Protein AF-0000000085051054 (afdb_homodimer)

Sequence (642 aa):
MAPTPVETSEQIERAASLWAVKPRPLSPEDAAALNAWLAGDPRRRGALLRAEAGWHSLSRAQALGPSAQWQDKAARLFPLPSRRRLLTAAAAGGGLIAASLLAVFALRQDEAITHMGEIRRLPMSDGSIATLNTDSRLRIDMAESERRIELIEGEAWFKVAHNRQRPFIVTAGQSRIKAVGTAFSVKKHPDGVEVLVTEGTVQAWSVADGRKAALLHAGERTVLREHQPVKIVHAPDAIDSDLAWREGQIALNGKTLSQVAAEFNRYNRIQIVIEDEALGRERLIGRLSANDPEAFSGAVVEAFGANIHKTDKAILIGKKKMAPTPVETSEQIERAASLWAVKPRPLSPEDAAALNAWLAGDPRRRGALLRAEAGWHSLSRAQALGPSAQWQDKAARLFPLPSRRRLLTAAAAGGGLIAASLLAVFALRQDEAITHMGEIRRLPMSDGSIATLNTDSRLRIDMAESERRIELIEGEAWFKVAHNRQRPFIVTAGQSRIKAVGTAFSVKKHPDGVEVLVTEGTVQAWSVADGRKAALLHAGERTVLREHQPVKIVHAPDAIDSDLAWREGQIALNGKTLSQVAAEFNRYNRIQIVIEDEALGRERLIGRLSANDPEAFSGAVVEAFGANIHKTDKAILIGKKK

Secondary structure (DSSP, 8-state):
--------HHHHHHHHHHHHTSPSSPPHHHHHHHHHHHHH-THHHHHHHHHHHHHHHHHHHHHS---GGGGS---S------HHHHHHHHHHHHHHHHHHHHHHHHT--EEEE--TT-EEEEE-TTS-EEEE-TT-EEEEEE-SS-EEEEEEESEEEEEPPP-TTS-EEEEETTEEEEESS-EEEEEEETTEEEEEEEESEEEEEETTTTPPPEEEETTEEEEE-TTS---EEE-HHHHHHHTGGGGTEEE-TT-BHHHHHHHHHHH-SSEEEE--HHHHT-B--SEEETT-HHHHHHHHHHHH--EEEE-SSEEEEE---/--------HHHHHHHHHHHHTSPSSPPHHHHHHHHHHHHH-THHHHHHHHHHHHHHHHHHHHHS---GGGGS---S------HHHHHHHHHHHHHHHHHHHHHHHHT--EEEE--TT-EEEEE-TTS-EEEE-TT-EEEEEE-SS-EEEEEEESEEEEEPPP-TTS-EEEEETTEEEEESS-EEEEEEETTEEEEEEEESEEEEEETTTTPPPEEEETTEEEEE-TTS---EEE-HHHHHHHTGGGGTEEE-TT-BHHHHHHHHHHH-SSEEEE--HHHHT-B--SEEETT-HHHHHHHHHHHH--EEEE-SSEEEEE---

pLDDT: mean 83.02, std 19.53, range [27.19, 98.88]

Nearest PDB structures (foldseek):
  6ovm-assembly1_R  TM=8.963E-01  e=1.269E-19  Pseudomonas capeferrum
  4m0h-assembly2_B  TM=7.982E-01  e=3.185E-20  Parabacteroides distasonis ATCC 8503
  4m0n-assembly1_A  TM=8.076E-01  e=7.388E-20  Parabacteroides distasonis ATCC 8503
  8toc-assembly1_a  TM=1.615E-01  e=7.761E+00  Acinetobacter phage AP205
  6ovm-assembly1_R  TM=8.964E-01  e=1.121E-19  Pseudomonas capeferrum

Foldseek 3Di:
DPPDPPDDPVRLLVVLLVLLPDDPPDPPVSVVVVVVVCVPDVVNVVSNVVNNVLVVVVVVVVVVDDDPPVPDPPPPPPPPPPPVVVVVVVVVVVVVVVVSVVVVVVQPFDKDFAAFQDWDWDADPVRKIKIFFHGWMKTWDCDPQETEMETAAAKIKMQDDADPRYWYWYDYPQKIKIDRGFIWMWHDDPFFIKIAGQAAKMWMDGNQPPDDTDIDHHQKMWTDGPPDDIDIDRHNPVSCQVCCCSVQKHFQPPAFQLRSQVQLVRREQAGEAEDDPVNRRDGDGDMDGSPCVPVSLVVSCVPQVWDWDDDPRYIYTYRDD/DPPDPPDDPVRLLVVLLVLLPDDPPDPPVRVVVVVVVCVPDVVNVVSNVVNNVLVVVVVVVVVVDDPPPVPDPPDDPPPPPPPVVVVVVVVVVVVVVVVSVVVVVVQPFDKDFAAFQDWDWDADPVRKIKIFFHGWMKTWDCDPQETEMETAAAKIKMQDDADPRYWYWYDYPQKIKIDRGFIWMWHDDPFWIKIAGQAAKMWMDGNQPPDGTDIDHHQKMWTDGPPDDIDIDRHNPVSCQVCCCSVQKHFQPPAFQLRSQVQLVRREQAGEAEDDPVNRRDGDGDMDGSPCVVVVLVVSCVPQVWDWDDDPRYIYTYRDD

Radius of gyration: 31.22 Å; Cα contacts (8 Å, |Δi|>4): 1142; chains: 2; bounding box: 86×76×86 Å

Organism: Asticcacaulis excentricus (strain ATCC 15261 / DSM 4724 / KCTC 12464 / NCIMB 9791 / VKM B-1370 / CB 48) (NCBI:txid573065)

Solvent-accessible surface area (backbone atoms only — not comparable to full-atom values): 34052 Å² total; per-residue (Å²): 129,78,80,71,78,80,72,50,70,66,55,46,42,52,52,20,42,58,59,43,66,49,70,80,80,61,50,74,67,51,45,52,49,48,51,57,57,43,71,72,40,81,64,42,53,59,34,30,52,52,30,34,50,53,45,49,56,51,44,49,64,55,58,64,54,77,76,68,84,78,62,72,89,61,77,67,84,72,68,81,77,56,74,63,56,56,50,49,50,49,47,51,52,50,47,50,51,49,49,51,50,47,48,52,60,66,58,52,60,50,68,48,75,33,51,68,37,16,34,38,36,40,61,44,95,77,54,21,36,40,35,34,34,41,49,14,33,35,39,42,43,79,48,90,65,34,32,40,32,34,46,78,40,29,29,37,36,34,42,42,45,72,33,81,80,39,37,36,38,39,35,42,88,56,33,40,36,42,33,36,50,23,26,37,33,44,32,60,49,98,78,32,36,36,39,40,27,71,33,50,54,35,39,36,32,43,69,82,65,68,54,77,66,42,79,41,40,51,29,23,33,36,52,50,33,87,90,47,82,79,54,78,43,82,40,50,68,59,48,54,38,72,51,30,49,81,76,46,26,40,48,31,65,94,36,30,44,48,58,48,33,53,55,35,36,60,29,36,84,55,30,57,43,70,72,31,69,74,61,26,64,37,70,54,78,53,71,43,54,38,68,37,64,62,61,54,52,48,50,48,26,71,72,68,52,37,37,78,48,79,58,93,53,32,39,38,36,32,67,55,130,129,80,80,71,80,80,71,52,70,66,56,47,43,52,52,19,43,58,60,41,66,48,70,81,80,60,50,75,67,51,45,53,50,48,51,55,55,44,69,73,39,80,65,42,53,59,34,31,52,52,31,34,51,53,44,49,56,50,45,49,61,56,59,62,51,75,76,67,81,70,58,72,85,61,78,68,82,73,68,81,76,57,76,63,57,57,50,49,50,48,47,52,52,48,46,50,52,49,49,51,51,47,47,52,58,66,59,52,60,50,68,47,77,33,50,70,38,16,35,38,36,38,63,44,96,79,53,22,36,40,36,34,34,41,49,15,33,36,38,41,44,80,48,90,65,35,32,40,33,35,45,76,40,30,30,37,37,35,43,42,45,73,32,81,82,40,38,37,36,40,34,42,87,55,33,40,36,41,32,36,51,23,27,37,33,43,33,59,50,99,77,31,35,38,38,40,27,72,34,50,55,35,38,37,31,43,69,82,64,70,53,77,65,42,79,41,39,50,28,22,33,37,53,51,34,87,90,47,81,78,54,79,44,83,41,50,68,59,51,54,39,71,52,29,48,81,76,47,26,40,48,32,63,95,36,30,43,48,58,48,33,54,55,35,34,61,29,35,85,54,30,56,43,69,70,30,68,72,60,26,64,38,71,54,78,53,72,41,56,39,67,37,64,63,60,52,53,49,48,48,27,71,74,69,52,36,38,77,47,79,58,94,54,32,39,37,35,32,66,56,130

InterPro domains:
  IPR006860 FecR protein [PF04773] (112-203)
  IPR012373 Fe(2+)-dicitrate sensor, transmembrane component [PIRSF018266] (9-318)
  IPR012373 Fe(2+)-dicitrate sensor, transmembrane component [PTHR30273] (9-311)

Structure (mmCIF, N/CA/C/O backbone):
data_AF-0000000085051054-model_v1
#
loop_
_entity.id
_entity.type
_entity.pdbx_description
1 polymer 'Anti-FecI sigma factor, FecR'
#
loop_
_atom_site.group_PDB
_atom_site.id
_atom_site.type_symbol
_atom_site.label_atom_id
_atom_site.label_alt_id
_atom_site.label_comp_id
_atom_site.label_asym_id
_atom_site.label_entity_id
_atom_site.label_seq_id
_atom_site.pdbx_PDB_ins_code
_atom_site.Cartn_x
_atom_site.Cartn_y
_atom_site.Cartn_z
_atom_site.occupancy
_atom_site.B_iso_or_equiv
_atom_site.auth_seq_id
_atom_site.auth_comp_id
_atom_site.auth_asym_id
_atom_site.auth_atom_id
_atom_site.pdbx_PDB_model_num
ATOM 1 N N . MET A 1 1 ? -5.969 -42.844 13.508 1 32.47 1 MET A N 1
ATOM 2 C CA . MET A 1 1 ? -4.66 -42.188 13.492 1 32.47 1 MET A CA 1
ATOM 3 C C . MET A 1 1 ? -4.676 -40.938 14.344 1 32.47 1 MET A C 1
ATOM 5 O O . MET A 1 1 ? -5.473 -40.031 14.102 1 32.47 1 MET A O 1
ATOM 9 N N . ALA A 1 2 ? -4.395 -41 15.625 1 41.66 2 ALA A N 1
ATOM 10 C CA . ALA A 1 2 ? -4.477 -39.906 16.594 1 41.66 2 ALA A CA 1
ATOM 11 C C . ALA A 1 2 ? -3.756 -38.688 16.078 1 41.66 2 ALA A C 1
ATOM 13 O O . ALA A 1 2 ? -2.678 -38.781 15.484 1 41.66 2 ALA A O 1
ATOM 14 N N . PRO A 1 3 ? -4.379 -37.594 15.852 1 40.81 3 PRO A N 1
ATOM 15 C CA . PRO A 1 3 ? -3.707 -36.406 15.328 1 40.81 3 PRO A CA 1
ATOM 16 C C . PRO A 1 3 ? -2.475 -36.031 16.141 1 40.81 3 PRO A C 1
ATOM 18 O O . PRO A 1 3 ? -2.469 -36.188 17.375 1 40.81 3 PRO A O 1
ATOM 21 N N . THR A 1 4 ? -1.275 -36.406 15.703 1 45.31 4 THR A N 1
ATOM 22 C CA . THR A 1 4 ? -0.001 -36 16.297 1 45.31 4 THR A CA 1
ATOM 23 C C . THR A 1 4 ? -0.058 -34.594 16.828 1 45.31 4 THR A C 1
ATOM 25 O O . THR A 1 4 ? -0.492 -33.656 16.125 1 45.31 4 THR A O 1
ATOM 28 N N . PRO A 1 5 ? -0.036 -34.375 18.031 1 50.34 5 PRO A N 1
ATOM 29 C CA . PRO A 1 5 ? -0.086 -33.031 18.609 1 50.34 5 PRO A CA 1
ATOM 30 C C . PRO A 1 5 ? 0.844 -32.031 17.906 1 50.34 5 PRO A C 1
ATOM 32 O O . PRO A 1 5 ? 1.984 -32.375 17.578 1 50.34 5 PRO A O 1
ATOM 35 N N . VAL A 1 6 ? 0.366 -31.156 17.078 1 54.12 6 VAL A N 1
ATOM 36 C CA . VAL A 1 6 ? 1.078 -30.094 16.375 1 54.12 6 VAL A CA 1
ATOM 37 C C . VAL A 1 6 ? 1.922 -29.297 17.375 1 54.12 6 VAL A C 1
ATOM 39 O O . VAL A 1 6 ? 1.394 -28.719 18.328 1 54.12 6 VAL A O 1
ATOM 42 N N . GLU A 1 7 ? 3.084 -29.594 17.578 1 63.66 7 GLU A N 1
ATOM 43 C CA . GLU A 1 7 ? 4.051 -28.891 18.406 1 63.66 7 GLU A CA 1
ATOM 44 C C . GLU A 1 7 ? 4.234 -27.453 17.953 1 63.66 7 GLU A C 1
ATOM 46 O O . GLU A 1 7 ? 4.301 -27.172 16.75 1 63.66 7 GLU A O 1
ATOM 51 N N . THR A 1 8 ? 4.023 -26.562 18.844 1 68 8 THR A N 1
ATOM 52 C CA . THR A 1 8 ? 4.207 -25.156 18.547 1 68 8 THR A CA 1
ATOM 53 C C . THR A 1 8 ? 5.664 -24.859 18.219 1 68 8 THR A C 1
ATOM 55 O O . THR A 1 8 ? 6.562 -25.609 18.578 1 68 8 THR A O 1
ATOM 58 N N . SER A 1 9 ? 5.914 -23.875 17.484 1 73.12 9 SER A N 1
ATOM 59 C CA . SER A 1 9 ? 7.258 -23.453 17.109 1 73.12 9 SER A CA 1
ATOM 60 C C . SER A 1 9 ? 8.133 -23.234 18.328 1 73.12 9 SER A C 1
ATOM 62 O O . SER A 1 9 ? 9.312 -23.594 18.328 1 73.12 9 SER A O 1
ATOM 64 N N . GLU A 1 10 ? 7.543 -22.781 19.344 1 72.75 10 GLU A N 1
ATOM 65 C CA . GLU A 1 10 ? 8.273 -22.531 20.594 1 72.75 10 GLU A CA 1
ATOM 66 C C . GLU A 1 10 ? 8.727 -23.844 21.234 1 72.75 10 GLU A C 1
ATOM 68 O O . GLU A 1 10 ? 9.828 -23.922 21.766 1 72.75 10 GLU A O 1
ATOM 73 N N . GLN A 1 11 ? 7.902 -24.75 21.125 1 76.06 11 GLN A N 1
ATOM 74 C CA . GLN A 1 11 ? 8.219 -26.062 21.703 1 76.06 11 GLN A CA 1
ATOM 75 C C . GLN A 1 11 ? 9.336 -26.75 20.922 1 76.06 11 GLN A C 1
ATOM 77 O O . GLN A 1 11 ? 10.219 -27.375 21.516 1 76.06 11 GLN A O 1
ATOM 82 N N . ILE A 1 12 ? 9.312 -26.562 19.672 1 78.44 12 ILE A N 1
ATOM 83 C CA . ILE A 1 12 ? 10.328 -27.125 18.797 1 78.44 12 ILE A CA 1
ATOM 84 C C . ILE A 1 12 ? 11.672 -26.453 19.047 1 78.44 12 ILE A C 1
ATOM 86 O O . ILE A 1 12 ? 12.703 -27.125 19.156 1 78.44 12 ILE A O 1
ATOM 90 N N . GLU A 1 13 ? 11.633 -25.234 19.266 1 80.5 13 GLU A N 1
ATOM 91 C CA . GLU A 1 13 ? 12.859 -24.484 19.531 1 80.5 13 GLU A CA 1
ATOM 92 C C . GLU A 1 13 ? 13.453 -24.859 20.891 1 80.5 13 GLU A C 1
ATOM 94 O O . GLU A 1 13 ? 14.672 -24.969 21.016 1 80.5 13 GLU A O 1
ATOM 99 N N . ARG A 1 14 ? 12.656 -25.078 21.766 1 80.25 14 ARG A N 1
ATOM 100 C CA . ARG A 1 14 ? 13.109 -25.484 23.094 1 80.25 14 ARG A CA 1
ATOM 101 C C . ARG A 1 14 ? 13.758 -26.859 23.078 1 80.25 14 ARG A C 1
ATOM 103 O O . ARG A 1 14 ? 14.812 -27.062 23.672 1 80.25 14 ARG A O 1
ATOM 110 N N . ALA A 1 15 ? 13.102 -27.609 22.406 1 80 15 ALA A N 1
ATOM 111 C CA . ALA A 1 15 ? 13.641 -28.969 22.281 1 80 15 ALA A CA 1
ATOM 112 C C . ALA A 1 15 ? 14.953 -28.969 21.516 1 80 15 ALA A C 1
ATOM 114 O O . ALA A 1 15 ? 15.898 -29.672 21.891 1 80 15 ALA A O 1
ATOM 115 N N . ALA A 1 16 ? 15.008 -28.203 20.5 1 81.38 16 ALA A N 1
ATOM 116 C CA . ALA A 1 16 ? 16.219 -28.062 19.688 1 81.38 16 ALA A CA 1
ATOM 117 C C . ALA A 1 16 ? 17.391 -27.531 20.531 1 81.38 16 ALA A C 1
ATOM 119 O O . ALA A 1 16 ? 18.516 -28 20.391 1 81.38 16 ALA A O 1
ATOM 120 N N . SER A 1 17 ? 17.062 -26.672 21.422 1 81.19 17 SER A N 1
ATOM 121 C CA . SER A 1 17 ? 18.094 -26.094 22.281 1 81.19 17 SER A CA 1
ATOM 122 C C . SER A 1 17 ? 18.656 -27.125 23.234 1 81.19 17 SER A C 1
ATOM 124 O O . SER A 1 17 ? 19.859 -27.125 23.516 1 81.19 17 SER A O 1
ATOM 126 N N . LEU A 1 18 ? 17.859 -27.953 23.609 1 80.5 18 LEU A N 1
ATOM 127 C CA . LEU A 1 18 ? 18.297 -29 24.531 1 80.5 18 LEU A CA 1
ATOM 128 C C . LEU A 1 18 ? 19.203 -30 23.828 1 80.5 18 LEU A C 1
ATOM 130 O O . LEU A 1 18 ? 20.188 -30.469 24.422 1 80.5 18 LEU A O 1
ATOM 134 N N . TRP A 1 19 ? 18.891 -30.203 22.594 1 82 19 TRP A N 1
ATOM 135 C CA . TRP A 1 19 ? 19.719 -31.125 21.812 1 82 19 TRP A CA 1
ATOM 136 C C . TRP A 1 19 ? 21.047 -30.469 21.438 1 82 19 TRP A C 1
ATOM 138 O O . TRP A 1 19 ? 22.078 -31.125 21.375 1 82 19 TRP A O 1
ATOM 148 N N . ALA A 1 20 ? 21.031 -29.141 21.25 1 79.5 20 ALA A N 1
ATOM 149 C CA . ALA A 1 20 ? 22.188 -28.406 20.797 1 79.5 20 ALA A CA 1
ATOM 150 C C . ALA A 1 20 ? 23.266 -28.344 21.891 1 79.5 20 ALA A C 1
ATOM 152 O O . ALA A 1 20 ? 24.469 -28.297 21.578 1 79.5 20 ALA A O 1
ATOM 153 N N . VAL A 1 21 ? 22.844 -28.531 23.078 1 77.94 21 VAL A N 1
ATOM 154 C CA . VAL A 1 21 ? 23.781 -28.375 24.188 1 77.94 21 VAL A CA 1
ATOM 155 C C . VAL A 1 21 ? 24.344 -29.719 24.578 1 77.94 21 VAL A C 1
ATOM 157 O O . VAL A 1 21 ? 25.281 -29.797 25.391 1 77.94 21 VAL A O 1
ATOM 160 N N . LYS A 1 22 ? 23.828 -30.641 24.031 1 78.62 22 LYS A N 1
ATOM 161 C CA . LYS A 1 22 ? 24.344 -31.969 24.375 1 78.62 22 LYS A CA 1
ATOM 162 C C . LYS A 1 22 ? 25.734 -32.188 23.797 1 78.62 22 LYS A C 1
ATOM 164 O O . LYS A 1 22 ? 25.984 -31.891 22.641 1 78.62 22 LYS A O 1
ATOM 169 N N . PRO A 1 23 ? 26.625 -32.562 24.609 1 73.81 23 PRO A N 1
ATOM 170 C CA . PRO A 1 23 ? 28.016 -32.75 24.172 1 73.81 23 PRO A CA 1
ATOM 171 C C . PRO A 1 23 ? 28.125 -33.75 23.016 1 73.81 23 PRO A C 1
ATOM 173 O O . PRO A 1 23 ? 27.391 -34.75 22.969 1 73.81 23 PRO A O 1
ATOM 176 N N . ARG A 1 24 ? 28.906 -33.406 22 1 74.94 24 ARG A N 1
ATOM 177 C CA . ARG A 1 24 ? 29.188 -34.281 20.859 1 74.94 24 ARG A CA 1
ATOM 178 C C . ARG A 1 24 ? 30.516 -34.969 21.031 1 74.94 24 ARG A C 1
ATOM 180 O O . ARG A 1 24 ? 31.453 -34.406 21.609 1 74.94 24 ARG A O 1
ATOM 187 N N . PRO A 1 25 ? 30.641 -36.281 20.672 1 77.62 25 PRO A N 1
ATOM 188 C CA . PRO A 1 25 ? 29.688 -37.031 19.859 1 77.62 25 PRO A CA 1
ATOM 189 C C . PRO A 1 25 ? 28.531 -37.625 20.688 1 77.62 25 PRO A C 1
ATOM 191 O O . PRO A 1 25 ? 28.719 -37.969 21.844 1 77.62 25 PRO A O 1
ATOM 194 N N . LEU A 1 26 ? 27.312 -37.594 20.078 1 77 26 LEU A N 1
ATOM 195 C CA . LEU A 1 26 ? 26.109 -38.094 20.734 1 77 26 LEU A CA 1
ATOM 196 C C . LEU A 1 26 ? 26.188 -39.625 20.953 1 77 26 LEU A C 1
ATOM 198 O O . LEU A 1 26 ? 26.797 -40.312 20.141 1 77 26 LEU A O 1
ATOM 202 N N . SER A 1 27 ? 25.859 -40.125 22.109 1 80.31 27 SER A N 1
ATOM 203 C CA . SER A 1 27 ? 25.75 -41.562 22.328 1 80.31 27 SER A CA 1
ATOM 204 C C . SER A 1 27 ? 24.844 -42.219 21.297 1 80.31 27 SER A C 1
ATOM 206 O O . SER A 1 27 ? 23.984 -41.562 20.703 1 80.31 27 SER A O 1
ATOM 208 N N . PRO A 1 28 ? 25.156 -43.406 20.938 1 80.31 28 PRO A N 1
ATOM 209 C CA . PRO A 1 28 ? 24.328 -44.094 19.953 1 80.31 28 PRO A CA 1
ATOM 210 C C . PRO A 1 28 ? 22.844 -44.031 20.297 1 80.31 28 PRO A C 1
ATOM 212 O O . PRO A 1 28 ? 22 -43.938 19.406 1 80.31 28 PRO A O 1
ATOM 215 N N . GLU A 1 29 ? 22.484 -44 21.5 1 79.44 29 GLU A N 1
ATOM 216 C CA . GLU A 1 29 ? 21.094 -43.906 21.938 1 79.44 29 GLU A CA 1
ATOM 217 C C . GLU A 1 29 ? 20.547 -42.5 21.688 1 79.44 29 GLU A C 1
ATOM 219 O O . GLU A 1 29 ? 19.422 -42.344 21.219 1 79.44 29 GLU A O 1
ATOM 224 N N . ASP A 1 30 ? 21.391 -41.562 21.969 1 79.31 30 ASP A N 1
ATOM 225 C CA . ASP A 1 30 ? 20.984 -40.156 21.766 1 79.31 30 ASP A CA 1
ATOM 226 C C . ASP A 1 30 ? 20.906 -39.844 20.266 1 79.31 30 ASP A C 1
ATOM 228 O O . ASP A 1 30 ? 20.016 -39.094 19.844 1 79.31 30 ASP A O 1
ATOM 232 N N . ALA A 1 31 ? 21.781 -40.344 19.609 1 82.12 31 ALA A N 1
ATOM 233 C CA . ALA A 1 31 ? 21.766 -40.156 18.156 1 82.12 31 ALA A CA 1
ATOM 234 C C . ALA A 1 31 ? 20.5 -40.75 17.531 1 82.12 31 ALA A C 1
ATOM 236 O O . ALA A 1 31 ? 19.891 -40.125 16.672 1 82.12 31 ALA A O 1
ATOM 237 N N . ALA A 1 32 ? 20.109 -41.906 17.969 1 79.25 32 ALA A N 1
ATOM 238 C CA . ALA A 1 32 ? 18.875 -42.531 17.5 1 79.25 32 ALA A CA 1
ATOM 239 C C . ALA A 1 32 ? 17.656 -41.719 17.906 1 79.25 32 ALA A C 1
ATOM 241 O O . ALA A 1 32 ? 16.719 -41.562 17.109 1 79.25 32 ALA A O 1
ATOM 242 N N . ALA A 1 33 ? 17.672 -41.188 19.062 1 80.31 33 ALA A N 1
ATOM 243 C CA . ALA A 1 33 ? 16.562 -40.375 19.562 1 80.31 33 ALA A CA 1
ATOM 244 C C . ALA A 1 33 ? 16.453 -39.062 18.812 1 80.31 33 ALA A C 1
ATOM 246 O O . ALA A 1 33 ? 15.359 -38.594 18.5 1 80.31 33 ALA A O 1
ATOM 247 N N . LEU A 1 34 ? 17.609 -38.5 18.547 1 82.31 34 LEU A N 1
ATOM 248 C CA . LEU A 1 34 ? 17.641 -37.25 17.766 1 82.31 34 LEU A CA 1
ATOM 249 C C . LEU A 1 34 ? 17.125 -37.5 16.344 1 82.31 34 LEU A C 1
ATOM 251 O O . LEU A 1 34 ? 16.328 -36.75 15.836 1 82.31 34 LEU A O 1
ATOM 255 N N . ASN A 1 35 ? 17.578 -38.562 15.805 1 83.25 35 ASN A N 1
ATOM 256 C CA . ASN A 1 35 ? 17.125 -38.906 14.461 1 83.25 35 ASN A CA 1
ATOM 257 C C . ASN A 1 35 ? 15.617 -39.188 14.43 1 83.25 35 ASN A C 1
ATOM 259 O O . ASN A 1 35 ? 14.93 -38.781 13.492 1 83.25 35 ASN A O 1
ATOM 263 N N . ALA A 1 36 ? 15.094 -39.812 15.375 1 80.69 36 ALA A N 1
ATOM 264 C CA . ALA A 1 36 ? 13.656 -40.062 15.5 1 80.69 36 ALA A CA 1
ATOM 265 C C . ALA A 1 36 ? 12.883 -38.781 15.68 1 80.69 36 ALA A C 1
ATOM 267 O O . ALA A 1 36 ? 11.805 -38.594 15.117 1 80.69 36 ALA A O 1
ATOM 268 N N . TRP A 1 37 ? 13.5 -37.844 16.562 1 81.81 37 TRP A N 1
ATOM 269 C CA . TRP A 1 37 ? 12.883 -36.531 16.781 1 81.81 37 TRP A CA 1
ATOM 270 C C . TRP A 1 37 ? 12.891 -35.719 15.492 1 81.81 37 TRP A C 1
ATOM 272 O O . TRP A 1 37 ? 11.891 -35.094 15.141 1 81.81 37 TRP A O 1
ATOM 282 N N . LEU A 1 38 ? 14 -35.75 14.734 1 81.94 38 LEU A N 1
ATOM 283 C CA . LEU A 1 38 ? 14.164 -35 13.5 1 81.94 38 LEU A CA 1
ATOM 284 C C . LEU A 1 38 ? 13.242 -35.531 12.406 1 81.94 38 LEU A C 1
ATOM 286 O O . LEU A 1 38 ? 12.805 -34.781 11.531 1 81.94 38 LEU A O 1
ATOM 290 N N . ALA A 1 39 ? 12.844 -36.719 12.422 1 79.88 39 ALA A N 1
ATOM 291 C CA . ALA A 1 39 ? 12.008 -37.375 11.414 1 79.88 39 ALA A CA 1
ATOM 292 C C . ALA A 1 39 ? 10.547 -36.969 11.586 1 79.88 39 ALA A C 1
ATOM 294 O O . ALA A 1 39 ? 9.758 -37.062 10.641 1 79.88 39 ALA A O 1
ATOM 295 N N . GLY A 1 40 ? 10.164 -36.469 12.641 1 74.81 40 GLY A N 1
ATOM 296 C CA . GLY A 1 40 ? 8.773 -36.188 12.953 1 74.81 40 GLY A CA 1
ATOM 297 C C . GLY A 1 40 ? 8.258 -34.906 12.297 1 74.81 40 GLY A C 1
ATOM 298 O O . GLY A 1 40 ? 7.07 -34.812 11.961 1 74.81 40 GLY A O 1
ATOM 299 N N . ASP A 1 41 ? 9.07 -33.844 12.281 1 76.75 41 ASP A N 1
ATOM 300 C CA . ASP A 1 41 ? 8.664 -32.531 11.75 1 76.75 41 ASP A CA 1
ATOM 301 C C . ASP A 1 41 ? 9.812 -31.875 11.008 1 76.75 41 ASP A C 1
ATOM 303 O O . ASP A 1 41 ? 10.93 -31.766 11.523 1 76.75 41 ASP A O 1
ATOM 307 N N . PRO A 1 42 ? 9.57 -31.516 9.789 1 76.5 42 PRO A N 1
ATOM 308 C CA . PRO A 1 42 ? 10.641 -30.922 8.984 1 76.5 42 PRO A CA 1
ATOM 309 C C . PRO A 1 42 ? 11.164 -29.609 9.578 1 76.5 42 PRO A C 1
ATOM 311 O O . PRO A 1 42 ? 12.305 -29.219 9.297 1 76.5 42 PRO A O 1
ATOM 314 N N . ARG A 1 43 ? 10.5 -29.016 10.406 1 77.81 43 ARG A N 1
ATOM 315 C CA . ARG A 1 43 ? 10.914 -27.766 11.031 1 77.81 43 ARG A CA 1
ATOM 316 C C . ARG A 1 43 ? 12.023 -28 12.047 1 77.81 43 ARG A C 1
ATOM 318 O O . ARG A 1 43 ? 12.75 -27.078 12.414 1 77.81 43 ARG A O 1
ATOM 325 N N . ARG A 1 44 ? 12.141 -29.125 12.43 1 77.12 44 ARG A N 1
ATOM 326 C CA . ARG A 1 44 ? 13.023 -29.453 13.547 1 77.12 44 ARG A CA 1
ATOM 327 C C . ARG A 1 44 ? 14.484 -29.422 13.109 1 77.12 44 ARG A C 1
ATOM 329 O O . ARG A 1 44 ? 15.359 -29.016 13.891 1 77.12 44 ARG A O 1
ATOM 336 N N . ARG A 1 45 ? 14.664 -29.688 11.898 1 78.75 45 ARG A N 1
ATOM 337 C CA . ARG A 1 45 ? 16.031 -29.641 11.383 1 78.75 45 ARG A CA 1
ATOM 338 C C . ARG A 1 45 ? 16.562 -28.219 11.359 1 78.75 45 ARG A C 1
ATOM 340 O O . ARG A 1 45 ? 17.703 -27.953 11.758 1 78.75 45 ARG A O 1
ATOM 347 N N . GLY A 1 46 ? 15.766 -27.359 10.906 1 79.19 46 GLY A N 1
ATOM 348 C CA . GLY A 1 46 ? 16.125 -25.953 10.898 1 79.19 46 GLY A CA 1
ATOM 349 C C . GLY A 1 46 ? 16.297 -25.375 12.289 1 79.19 46 GLY A C 1
ATOM 350 O O . GLY A 1 46 ? 17.234 -24.594 12.539 1 79.19 46 GLY A O 1
ATOM 351 N N . ALA A 1 47 ? 15.5 -25.766 13.156 1 78.25 47 ALA A N 1
ATOM 352 C CA . ALA A 1 47 ? 15.586 -25.312 14.539 1 78.25 47 ALA A CA 1
ATOM 353 C C . ALA A 1 47 ? 16.859 -25.844 15.211 1 78.25 47 ALA A C 1
ATOM 355 O O . ALA A 1 47 ? 17.516 -25.109 15.961 1 78.25 47 ALA A O 1
ATOM 356 N N . LEU A 1 48 ? 17.203 -27 14.859 1 80.5 48 LEU A N 1
ATOM 357 C CA . LEU A 1 48 ? 18.422 -27.594 15.422 1 80.5 48 LEU A CA 1
ATOM 358 C C . LEU A 1 48 ? 19.656 -26.891 14.883 1 80.5 48 LEU A C 1
ATOM 360 O O . LEU A 1 48 ? 20.578 -26.578 15.648 1 80.5 48 LEU A O 1
ATOM 364 N N . LEU A 1 49 ? 19.641 -26.578 13.672 1 78.31 49 LEU A N 1
ATOM 365 C CA . LEU A 1 49 ? 20.766 -25.906 13.062 1 78.31 49 LEU A CA 1
ATOM 366 C C . LEU A 1 49 ? 20.938 -24.5 13.625 1 78.31 49 LEU A C 1
ATOM 368 O O . LEU A 1 49 ? 22.062 -24.047 13.875 1 78.31 49 LEU A O 1
ATOM 372 N N . ARG A 1 50 ? 19.891 -23.906 13.875 1 77.81 50 ARG A N 1
ATOM 373 C CA . ARG A 1 50 ? 19.922 -22.578 14.461 1 77.81 50 ARG A CA 1
ATOM 374 C C . ARG A 1 50 ? 20.406 -22.625 15.906 1 77.81 50 ARG A C 1
ATOM 376 O O . ARG A 1 50 ? 21.203 -21.781 16.328 1 77.81 50 ARG A O 1
ATOM 383 N N . ALA A 1 51 ? 19.938 -23.578 16.609 1 76.38 51 ALA A N 1
ATOM 384 C CA . ALA A 1 51 ? 20.344 -23.75 18 1 76.38 51 ALA A CA 1
ATOM 385 C C . ALA A 1 51 ? 21.828 -24.109 18.109 1 76.38 51 ALA A C 1
ATOM 387 O O . ALA A 1 51 ? 22.547 -23.594 18.969 1 76.38 51 ALA A O 1
ATOM 388 N N . GLU A 1 52 ? 22.281 -24.859 17.172 1 76.88 52 GLU A N 1
ATOM 389 C CA . GLU A 1 52 ? 23.688 -25.266 17.156 1 76.88 52 GLU A CA 1
ATOM 390 C C . GLU A 1 52 ? 24.594 -24.109 16.781 1 76.88 52 GLU A C 1
ATOM 392 O O . GLU A 1 52 ? 25.672 -23.938 17.344 1 76.88 52 GLU A O 1
ATOM 397 N N . ALA A 1 53 ? 24.156 -23.406 15.906 1 71.5 53 ALA A N 1
ATOM 398 C CA . ALA A 1 53 ? 24.906 -22.234 15.484 1 71.5 53 ALA A CA 1
ATOM 399 C C . ALA A 1 53 ? 25.047 -21.234 16.625 1 71.5 53 ALA A C 1
ATOM 401 O O . ALA A 1 53 ? 26.125 -20.656 16.828 1 71.5 53 ALA A O 1
ATOM 402 N N . GLY A 1 54 ? 23.984 -21.016 17.297 1 65.88 54 GLY A N 1
ATOM 403 C CA . GLY A 1 54 ? 24.031 -20.188 18.484 1 65.88 54 GLY A CA 1
ATOM 404 C C . GLY A 1 54 ? 24.969 -20.719 19.547 1 65.88 54 GLY A C 1
ATOM 405 O O . GLY A 1 54 ? 25.734 -19.953 20.141 1 65.88 54 GLY A O 1
ATOM 406 N N . TRP A 1 55 ? 24.938 -21.953 19.719 1 65.12 55 TRP A N 1
ATOM 407 C CA . TRP A 1 55 ? 25.797 -22.609 20.688 1 65.12 55 TRP A CA 1
ATOM 408 C C . TRP A 1 55 ? 27.266 -22.531 20.266 1 65.12 55 TRP A C 1
ATOM 410 O O . TRP A 1 55 ? 28.141 -22.297 21.094 1 65.12 55 TRP A O 1
ATOM 420 N N . HIS A 1 56 ? 27.562 -22.797 19.062 1 62.94 56 HIS A N 1
ATOM 421 C CA . HIS A 1 56 ? 28.922 -22.734 18.547 1 62.94 56 HIS A CA 1
ATOM 422 C C . HIS A 1 56 ? 29.484 -21.328 18.688 1 62.94 56 HIS A C 1
ATOM 424 O O . HIS A 1 56 ? 30.672 -21.156 19.016 1 62.94 56 HIS A O 1
ATOM 430 N N . SER A 1 57 ? 28.672 -20.422 18.469 1 57.66 57 SER A N 1
ATOM 431 C CA . SER A 1 57 ? 29.094 -19.031 18.625 1 57.66 57 SER A CA 1
ATOM 432 C C . SER A 1 57 ? 29.375 -18.719 20.094 1 57.66 57 SER A C 1
ATOM 434 O O . SER A 1 57 ? 30.328 -18 20.406 1 57.66 57 SER A O 1
ATOM 436 N N . LEU A 1 58 ? 28.641 -19.297 20.844 1 54.41 58 LEU A N 1
ATOM 437 C CA . LEU A 1 58 ? 28.859 -19.156 22.281 1 54.41 58 LEU A CA 1
ATOM 438 C C . LEU A 1 58 ? 30.078 -19.953 22.719 1 54.41 58 LEU A C 1
ATOM 440 O O . LEU A 1 58 ? 30.844 -19.5 23.578 1 54.41 58 LEU A O 1
ATOM 444 N N . SER A 1 59 ? 30.203 -21.125 22.172 1 51.5 59 SER A N 1
ATOM 445 C CA . SER A 1 59 ? 31.344 -21.984 22.5 1 51.5 59 SER A CA 1
ATOM 446 C C . SER A 1 59 ? 32.656 -21.406 21.953 1 51.5 59 SER A C 1
ATOM 448 O O . SER A 1 59 ? 33.688 -21.531 22.578 1 51.5 59 SER A O 1
ATOM 450 N N . ARG A 1 60 ? 32.656 -20.891 20.812 1 47.69 60 ARG A N 1
ATOM 451 C CA . ARG A 1 60 ? 33.844 -20.219 20.281 1 47.69 60 ARG A CA 1
ATOM 452 C C . ARG A 1 60 ? 34.25 -19.047 21.172 1 47.69 60 ARG A C 1
ATOM 454 O O . ARG A 1 60 ? 35.438 -18.781 21.359 1 47.69 60 ARG A O 1
ATOM 461 N N . ALA A 1 61 ? 33.281 -18.391 21.656 1 43.47 61 ALA A N 1
ATOM 462 C CA . ALA A 1 61 ? 33.594 -17.375 22.672 1 43.47 61 ALA A CA 1
ATOM 463 C C . ALA A 1 61 ? 34.25 -18.016 23.891 1 43.47 61 ALA A C 1
ATOM 465 O O . ALA A 1 61 ? 35.125 -17.422 24.531 1 43.47 61 ALA A O 1
ATOM 466 N N . GLN A 1 62 ? 33.844 -19.219 24.062 1 41 62 GLN A N 1
ATOM 467 C CA . GLN A 1 62 ? 34.5 -19.984 25.125 1 41 62 GLN A CA 1
ATOM 468 C C . GLN A 1 62 ? 35.844 -20.531 24.688 1 41 62 GLN A C 1
ATOM 470 O O . GLN A 1 62 ? 36.719 -20.734 25.516 1 41 62 GLN A O 1
ATOM 475 N N . ALA A 1 63 ? 35.906 -20.906 23.469 1 38.47 63 ALA A N 1
ATOM 476 C CA . ALA A 1 63 ? 37.156 -21.453 22.984 1 38.47 63 ALA A CA 1
ATOM 477 C C . ALA A 1 63 ? 38.25 -20.391 22.906 1 38.47 63 ALA A C 1
ATOM 479 O O . ALA A 1 63 ? 39.375 -20.672 22.578 1 38.47 63 ALA A O 1
ATOM 480 N N . LEU A 1 64 ? 37.938 -19.062 22.766 1 37.06 64 LEU A N 1
ATOM 481 C CA . LEU A 1 64 ? 39 -18.125 23.047 1 37.06 64 LEU A CA 1
ATOM 482 C C . LEU A 1 64 ? 39.656 -18.422 24.406 1 37.06 64 LEU A C 1
ATOM 484 O O . LEU A 1 64 ? 39.031 -18.219 25.438 1 37.06 64 LEU A O 1
ATOM 488 N N . GLY A 1 65 ? 40.25 -19.578 24.547 1 32.47 65 GLY A N 1
ATOM 489 C CA . GLY A 1 65 ? 41 -20.25 25.594 1 32.47 65 GLY A CA 1
ATOM 490 C C . GLY A 1 65 ? 41.844 -19.297 26.422 1 32.47 65 GLY A C 1
ATOM 491 O O . GLY A 1 65 ? 42.25 -18.234 25.938 1 32.47 65 GLY A O 1
ATOM 492 N N . PRO A 1 66 ? 41.719 -19.234 27.688 1 34.09 66 PRO A N 1
ATOM 493 C CA . PRO A 1 66 ? 42.781 -18.531 28.375 1 34.09 66 PRO A CA 1
ATOM 494 C C . PRO A 1 66 ? 44.188 -18.906 27.859 1 34.09 66 PRO A C 1
ATOM 496 O O . PRO A 1 66 ? 44.375 -19.984 27.297 1 34.09 66 PRO A O 1
ATOM 499 N N . SER A 1 67 ? 44.969 -18.109 27.328 1 32.03 67 SER A N 1
ATOM 500 C CA . SER A 1 67 ? 46.375 -18.391 27.078 1 32.03 67 SER A CA 1
ATOM 501 C C . SER A 1 67 ? 47 -19.25 28.188 1 32.03 67 SER A C 1
ATOM 503 O O . SER A 1 67 ? 46.656 -19.062 29.359 1 32.03 67 SER A O 1
ATOM 505 N N . ALA A 1 68 ? 47.469 -20.359 28.031 1 30.34 68 ALA A N 1
ATOM 506 C CA . ALA A 1 68 ? 48.094 -21.469 28.75 1 30.34 68 ALA A CA 1
ATOM 507 C C . ALA A 1 68 ? 49.188 -20.953 29.703 1 30.34 68 ALA A C 1
ATOM 509 O O . ALA A 1 68 ? 49.812 -21.719 30.422 1 30.34 68 ALA A O 1
ATOM 510 N N . GLN A 1 69 ? 49.812 -19.828 29.469 1 31.72 69 GLN A N 1
ATOM 511 C CA . GLN A 1 69 ? 51.062 -19.766 30.219 1 31.72 69 GLN A CA 1
ATOM 512 C C . GLN A 1 69 ? 50.812 -19.812 31.734 1 31.72 69 GLN A C 1
ATOM 514 O O . GLN A 1 69 ? 51.719 -19.672 32.531 1 31.72 69 GLN A O 1
ATOM 519 N N . TRP A 1 70 ? 49.531 -19.734 32.219 1 30.84 70 TRP A N 1
ATOM 520 C CA . TRP A 1 70 ? 49.375 -19.781 33.656 1 30.84 70 TRP A CA 1
ATOM 521 C C . TRP A 1 70 ? 49.531 -21.203 34.188 1 30.84 70 TRP A C 1
ATOM 523 O O . TRP A 1 70 ? 48.688 -21.688 34.969 1 30.84 70 TRP A O 1
ATOM 533 N N . GLN A 1 71 ? 50.156 -22.078 33.469 1 27.75 71 GLN A N 1
ATOM 534 C CA . GLN A 1 71 ? 50.219 -23.453 33.938 1 27.75 71 GLN A CA 1
ATOM 535 C C . GLN A 1 71 ? 50.75 -23.547 35.344 1 27.75 71 GLN A C 1
ATOM 537 O O . GLN A 1 71 ? 50.438 -24.469 36.094 1 27.75 71 GLN A O 1
ATOM 542 N N . ASP A 1 72 ? 51.906 -23.016 35.5 1 27.84 72 ASP A N 1
ATOM 543 C CA . ASP A 1 72 ? 52.812 -23.672 36.469 1 27.84 72 ASP A CA 1
ATOM 544 C C . ASP A 1 72 ? 52.281 -23.484 37.906 1 27.84 72 ASP A C 1
ATOM 546 O O . ASP A 1 72 ? 52.406 -24.391 38.719 1 27.84 72 ASP A O 1
ATOM 550 N N . LYS A 1 73 ? 52.281 -22.219 38.406 1 31.59 73 LYS A N 1
ATOM 551 C CA . LYS A 1 73 ? 52.375 -22.078 39.875 1 31.59 73 LYS A CA 1
ATOM 552 C C . LYS A 1 73 ? 51.031 -22.422 40.531 1 31.59 73 LYS A C 1
ATOM 554 O O . LYS A 1 73 ? 50.188 -21.531 40.75 1 31.59 73 LYS A O 1
ATOM 559 N N . ALA A 1 74 ? 50.312 -23.391 40.125 1 28.83 74 ALA A N 1
ATOM 560 C CA . ALA A 1 74 ? 49 -23.859 40.562 1 28.83 74 ALA A CA 1
ATOM 561 C C . ALA A 1 74 ? 49 -24.141 42.062 1 28.83 74 ALA A C 1
ATOM 563 O O . ALA A 1 74 ? 47.938 -24.453 42.656 1 28.83 74 ALA A O 1
ATOM 564 N N . ALA A 1 75 ? 50.031 -24.672 42.594 1 30.08 75 ALA A N 1
ATOM 565 C CA . ALA A 1 75 ? 49.75 -25.469 43.781 1 30.08 75 ALA A CA 1
ATOM 566 C C . ALA A 1 75 ? 49.188 -24.594 44.906 1 30.08 75 ALA A C 1
ATOM 568 O O . ALA A 1 75 ? 48.844 -25.094 46 1 30.08 75 ALA A O 1
ATOM 569 N N . ARG A 1 76 ? 49.75 -23.359 45.031 1 32.22 76 ARG A N 1
ATOM 570 C CA . ARG A 1 76 ? 49.531 -22.781 46.375 1 32.22 76 ARG A CA 1
ATOM 571 C C . ARG A 1 76 ? 48.062 -22.516 46.594 1 32.22 76 ARG A C 1
ATOM 573 O O . ARG A 1 76 ? 47.281 -22.328 45.656 1 32.22 76 ARG A O 1
ATOM 580 N N . LEU A 1 77 ? 47.5 -22.688 47.969 1 32.12 77 LEU A N 1
ATOM 581 C CA . LEU A 1 77 ? 46.188 -22.578 48.594 1 32.12 77 LEU A CA 1
ATOM 582 C C . LEU A 1 77 ? 45.438 -21.328 48.125 1 32.12 77 LEU A C 1
ATOM 584 O O . LEU A 1 77 ? 45.969 -20.219 48.219 1 32.12 77 LEU A O 1
ATOM 588 N N . PHE A 1 78 ? 44.844 -21.328 47.094 1 35.59 78 PHE A N 1
ATOM 589 C CA . PHE A 1 78 ? 44.219 -20.203 46.375 1 35.59 78 PHE A CA 1
ATOM 590 C C . PHE A 1 78 ? 43.281 -19.438 47.312 1 35.59 78 PHE A C 1
ATOM 592 O O . PHE A 1 78 ? 42.375 -20 47.906 1 35.59 78 PHE A O 1
ATOM 599 N N . PRO A 1 79 ? 43.844 -18.406 48.031 1 37.97 79 PRO A N 1
ATOM 600 C CA . PRO A 1 79 ? 42.938 -17.656 48.906 1 37.97 79 PRO A CA 1
ATOM 601 C C . PRO A 1 79 ? 41.594 -17.328 48.188 1 37.97 79 PRO A C 1
ATOM 603 O O . PRO A 1 79 ? 41.531 -17.344 46.969 1 37.97 79 PRO A O 1
ATOM 606 N N . LEU A 1 80 ? 40.375 -17.266 48.969 1 39.06 80 LEU A N 1
ATOM 607 C CA . LEU A 1 80 ? 39.031 -16.859 48.594 1 39.06 80 LEU A CA 1
ATOM 608 C C . LEU A 1 80 ? 39.094 -15.695 47.594 1 39.06 80 LEU A C 1
ATOM 610 O O . LEU A 1 80 ? 39.812 -14.719 47.812 1 39.06 80 LEU A O 1
ATOM 614 N N . PRO A 1 81 ? 38.938 -15.977 46.312 1 45.44 81 PRO A N 1
ATOM 615 C CA . PRO A 1 81 ? 39.031 -14.93 45.312 1 45.44 81 PRO A CA 1
ATOM 616 C C . PRO A 1 81 ? 38.312 -13.641 45.719 1 45.44 81 PRO A C 1
ATOM 618 O O . PRO A 1 81 ? 37.281 -13.695 46.375 1 45.44 81 PRO A O 1
ATOM 621 N N . SER A 1 82 ? 39.062 -12.57 45.969 1 43.75 82 SER A N 1
ATOM 622 C CA . SER A 1 82 ? 38.531 -11.305 46.438 1 43.75 82 SER A CA 1
ATOM 623 C C . SER A 1 82 ? 37.312 -10.875 45.625 1 43.75 82 SER A C 1
ATOM 625 O O . SER A 1 82 ? 37.188 -11.289 44.469 1 43.75 82 SER A O 1
ATOM 627 N N . ARG A 1 83 ? 36.219 -10.281 46.125 1 51.22 83 ARG A N 1
ATOM 628 C CA . ARG A 1 83 ? 34.969 -9.734 45.656 1 51.22 83 ARG A CA 1
ATOM 629 C C . ARG A 1 83 ? 35.125 -9 44.344 1 51.22 83 ARG A C 1
ATOM 631 O O . ARG A 1 83 ? 34.219 -8.992 43.5 1 51.22 83 ARG A O 1
ATOM 638 N N . ARG A 1 84 ? 36.344 -8.492 44 1 55.38 84 ARG A N 1
ATOM 639 C CA . ARG A 1 84 ? 36.562 -7.68 42.812 1 55.38 84 ARG A CA 1
ATOM 640 C C . ARG A 1 84 ? 36.688 -8.547 41.562 1 55.38 84 ARG A C 1
ATOM 642 O O . ARG A 1 84 ? 36.219 -8.164 40.5 1 55.38 84 ARG A O 1
ATOM 649 N N . ARG A 1 85 ? 37.25 -9.68 41.656 1 54.59 85 ARG A N 1
ATOM 650 C CA . ARG A 1 85 ? 37.438 -10.531 40.469 1 54.59 85 ARG A CA 1
ATOM 651 C C . ARG A 1 85 ? 36.125 -11.164 40.062 1 54.59 85 ARG A C 1
ATOM 653 O O . ARG A 1 85 ? 35.875 -11.359 38.875 1 54.59 85 ARG A O 1
ATOM 660 N N . LEU A 1 86 ? 35.281 -11.469 41.094 1 52.12 86 LEU A N 1
ATOM 661 C CA . LEU A 1 86 ? 33.938 -11.953 40.75 1 52.12 86 LEU A CA 1
ATOM 662 C C . LEU A 1 86 ? 33.125 -10.883 40.031 1 52.12 86 LEU A C 1
ATOM 664 O O . LEU A 1 86 ? 32.406 -11.18 39.094 1 52.12 86 LEU A O 1
ATOM 668 N N . LEU A 1 87 ? 33.375 -9.617 40.438 1 54.84 87 LEU A N 1
ATOM 669 C CA . LEU A 1 87 ? 32.688 -8.523 39.75 1 54.84 87 LEU A CA 1
ATOM 670 C C . LEU A 1 87 ? 33.188 -8.344 38.344 1 54.84 87 LEU A C 1
ATOM 672 O O . LEU A 1 87 ? 32.406 -8.086 37.406 1 54.84 87 LEU A O 1
ATOM 676 N N . THR A 1 88 ? 34.5 -8.609 38.125 1 59.62 88 THR A N 1
ATOM 677 C CA . THR A 1 88 ? 35.062 -8.477 36.781 1 59.62 88 THR A CA 1
ATOM 678 C C . THR A 1 88 ? 34.625 -9.648 35.906 1 59.62 88 THR A C 1
ATOM 680 O O . THR A 1 88 ? 34.312 -9.469 34.719 1 59.62 88 THR A O 1
ATOM 683 N N . ALA A 1 89 ? 34.562 -10.781 36.469 1 56.88 89 ALA A N 1
ATOM 684 C CA . ALA A 1 89 ? 34.062 -11.93 35.719 1 56.88 89 ALA A CA 1
ATOM 685 C C . ALA A 1 89 ? 32.562 -11.789 35.438 1 56.88 89 ALA A C 1
ATOM 687 O O . ALA A 1 89 ? 32.094 -12.117 34.344 1 56.88 89 ALA A O 1
ATOM 688 N N . ALA A 1 90 ? 31.844 -11.328 36.406 1 56.19 90 ALA A N 1
ATOM 689 C CA . ALA A 1 90 ? 30.422 -11.039 36.219 1 56.19 90 ALA A CA 1
ATOM 690 C C . ALA A 1 90 ? 30.219 -9.945 35.156 1 56.19 90 ALA A C 1
ATOM 692 O O . ALA A 1 90 ? 29.328 -10.031 34.344 1 56.19 90 ALA A O 1
ATOM 693 N N . ALA A 1 91 ? 31.109 -9.031 35.156 1 58.72 91 ALA A N 1
ATOM 694 C CA . ALA A 1 91 ? 31.062 -7.984 34.156 1 58.72 91 ALA A CA 1
ATOM 695 C C . ALA A 1 91 ? 31.406 -8.547 32.781 1 58.72 91 ALA A C 1
ATOM 697 O O . ALA A 1 91 ? 30.781 -8.195 31.781 1 58.72 91 ALA A O 1
ATOM 698 N N . ALA A 1 92 ? 32.406 -9.406 32.719 1 59.56 92 ALA A N 1
ATOM 699 C CA . ALA A 1 92 ? 32.75 -10.039 31.438 1 59.56 92 ALA A CA 1
ATOM 700 C C . ALA A 1 92 ? 31.641 -10.969 30.969 1 59.56 92 ALA A C 1
ATOM 702 O O . ALA A 1 92 ? 31.297 -10.984 29.781 1 59.56 92 ALA A O 1
ATOM 703 N N . GLY A 1 93 ? 31.125 -11.734 31.844 1 57 93 GLY A N 1
ATOM 704 C CA . GLY A 1 93 ? 29.969 -12.547 31.516 1 57 93 GLY A CA 1
ATOM 705 C C . GLY A 1 93 ? 28.734 -11.734 31.156 1 57 93 GLY A C 1
ATOM 706 O O . GLY A 1 93 ? 28.031 -12.055 30.203 1 57 93 GLY A O 1
ATOM 707 N N . GLY A 1 94 ? 28.484 -10.727 31.875 1 58.34 94 GLY A N 1
ATOM 708 C CA . GLY A 1 94 ? 27.422 -9.789 31.531 1 58.34 94 GLY A CA 1
ATOM 709 C C . GLY A 1 94 ? 27.641 -9.109 30.188 1 58.34 94 GLY A C 1
ATOM 710 O O . GLY A 1 94 ? 26.703 -8.922 29.422 1 58.34 94 GLY A O 1
ATOM 711 N N . GLY A 1 95 ? 28.812 -8.797 29.859 1 60.59 95 GLY A N 1
ATOM 712 C CA . GLY A 1 95 ? 29.141 -8.227 28.562 1 60.59 95 GLY A CA 1
ATOM 713 C C . GLY A 1 95 ? 28.922 -9.188 27.422 1 60.59 95 GLY A C 1
ATOM 714 O O . GLY A 1 95 ? 28.406 -8.805 26.359 1 60.59 95 GLY A O 1
ATOM 715 N N . LEU A 1 96 ? 29.312 -10.406 27.578 1 57.97 96 LEU A N 1
ATOM 716 C CA . LEU A 1 96 ? 29.094 -11.406 26.531 1 57.97 96 LEU A CA 1
ATOM 717 C C . LEU A 1 96 ? 27.609 -11.68 26.359 1 57.97 96 LEU A C 1
ATOM 719 O O . LEU A 1 96 ? 27.125 -11.82 25.234 1 57.97 96 LEU A O 1
ATOM 723 N N . ILE A 1 97 ? 26.891 -11.805 27.391 1 55.84 97 ILE A N 1
ATOM 724 C CA . ILE A 1 97 ? 25.453 -11.977 27.297 1 55.84 97 ILE A CA 1
ATOM 725 C C . ILE A 1 97 ? 24.812 -10.742 26.672 1 55.84 97 ILE A C 1
ATOM 727 O O . ILE A 1 97 ? 23.953 -10.867 25.797 1 55.84 97 ILE A O 1
ATOM 731 N N . ALA A 1 98 ? 25.281 -9.625 27 1 59.78 98 ALA A N 1
ATOM 732 C CA . ALA A 1 98 ? 24.781 -8.398 26.375 1 59.78 98 ALA A CA 1
ATOM 733 C C . ALA A 1 98 ? 25.141 -8.336 24.906 1 59.78 98 ALA A C 1
ATOM 735 O O . ALA A 1 98 ? 24.312 -7.965 24.062 1 59.78 98 ALA A O 1
ATOM 736 N N . ALA A 1 99 ? 26.281 -8.719 24.547 1 61 99 ALA A N 1
ATOM 737 C CA . ALA A 1 99 ? 26.688 -8.758 23.141 1 61 99 ALA A CA 1
ATOM 738 C C . ALA A 1 99 ? 25.906 -9.805 22.359 1 61 99 ALA A C 1
ATOM 740 O O . ALA A 1 99 ? 25.484 -9.57 21.234 1 61 99 ALA A O 1
ATOM 741 N N . SER A 1 100 ? 25.719 -10.922 22.938 1 56.72 100 SER A N 1
ATOM 742 C CA . SER A 1 100 ? 24.906 -11.961 22.312 1 56.72 100 SER A CA 1
ATOM 743 C C . SER A 1 100 ? 23.453 -11.516 22.156 1 56.72 100 SER A C 1
ATOM 745 O O . SER A 1 100 ? 22.828 -11.766 21.125 1 56.72 100 SER A O 1
ATOM 747 N N . LEU A 1 101 ? 22.938 -10.906 23.078 1 54.69 101 LEU A N 1
ATOM 748 C CA . LEU A 1 101 ? 21.562 -10.383 23 1 54.69 101 LEU A CA 1
ATOM 749 C C . LEU A 1 101 ? 21.469 -9.281 21.953 1 54.69 101 LEU A C 1
ATOM 751 O O . LEU A 1 101 ? 20.484 -9.227 21.203 1 54.69 101 LEU A O 1
ATOM 755 N N . LEU A 1 102 ? 22.422 -8.492 21.906 1 52.5 102 LEU A N 1
ATOM 756 C CA . LEU A 1 102 ? 22.469 -7.449 20.891 1 52.5 102 LEU A CA 1
ATOM 757 C C . LEU A 1 102 ? 22.609 -8.055 19.5 1 52.5 102 LEU A C 1
ATOM 759 O O . LEU A 1 102 ? 22 -7.566 18.547 1 52.5 102 LEU A O 1
ATOM 763 N N . ALA A 1 103 ? 23.422 -9.016 19.344 1 52.44 103 ALA A N 1
ATOM 764 C CA . ALA A 1 103 ? 23.562 -9.703 18.062 1 52.44 103 ALA A CA 1
ATOM 765 C C . ALA A 1 103 ? 22.25 -10.352 17.641 1 52.44 103 ALA A C 1
ATOM 767 O O . ALA A 1 103 ? 21.859 -10.289 16.469 1 52.44 103 ALA A O 1
ATOM 768 N N . VAL A 1 104 ? 21.688 -10.969 18.547 1 51.22 104 VAL A N 1
ATOM 769 C CA . VAL A 1 104 ? 20.406 -11.586 18.25 1 51.22 104 VAL A CA 1
ATOM 770 C C . VAL A 1 104 ? 19.375 -10.508 17.906 1 51.22 104 VAL A C 1
ATOM 772 O O . VAL A 1 104 ? 18.562 -10.688 17 1 51.22 104 VAL A O 1
ATOM 775 N N . PHE A 1 105 ? 19.422 -9.531 18.656 1 48.53 105 PHE A N 1
ATOM 776 C CA . PHE A 1 105 ? 18.547 -8.398 18.375 1 48.53 105 PHE A CA 1
ATOM 777 C C . PHE A 1 105 ? 18.891 -7.77 17.031 1 48.53 105 PHE A C 1
ATOM 779 O O . PHE A 1 105 ? 18.016 -7.34 16.281 1 48.53 105 PHE A O 1
ATOM 786 N N . ALA A 1 106 ? 20.188 -7.723 16.812 1 48.19 106 ALA A N 1
ATOM 787 C CA . ALA A 1 106 ? 20.672 -7.195 15.539 1 48.19 106 ALA A CA 1
ATOM 788 C C . ALA A 1 106 ? 20.312 -8.125 14.391 1 48.19 106 ALA A C 1
ATOM 790 O O . ALA A 1 106 ? 20.125 -7.68 13.25 1 48.19 106 ALA A O 1
ATOM 791 N N . LEU A 1 107 ? 20.375 -9.406 14.625 1 47.03 107 LEU A N 1
ATOM 792 C CA . LEU A 1 107 ? 19.969 -10.391 13.633 1 47.03 107 LEU A CA 1
ATOM 793 C C . LEU A 1 107 ? 18.453 -10.461 13.531 1 47.03 107 LEU A C 1
ATOM 795 O O . LEU A 1 107 ? 17.906 -11.445 13.039 1 47.03 107 LEU A O 1
ATOM 799 N N . ARG A 1 108 ? 17.844 -9.758 14.211 1 49.72 108 ARG A N 1
ATOM 800 C CA . ARG A 1 108 ? 16.391 -9.766 14.102 1 49.72 108 ARG A CA 1
ATOM 801 C C . ARG A 1 108 ? 15.945 -9.555 12.664 1 49.72 108 ARG A C 1
ATOM 803 O O . ARG A 1 108 ? 16.156 -8.492 12.086 1 49.72 108 ARG A O 1
ATOM 810 N N . GLN A 1 109 ? 15.93 -10.734 12.047 1 58.72 109 GLN A N 1
ATOM 811 C CA . GLN A 1 109 ? 15.258 -10.836 10.758 1 58.72 109 GLN A CA 1
ATOM 812 C C . GLN A 1 109 ? 13.906 -10.125 10.789 1 58.72 109 GLN A C 1
ATOM 814 O O . GLN A 1 109 ? 13.047 -10.453 11.609 1 58.72 109 GLN A O 1
ATOM 819 N N . ASP A 1 110 ? 13.945 -8.992 10.047 1 80.94 110 ASP A N 1
ATOM 820 C CA . ASP A 1 110 ? 12.711 -8.227 9.938 1 80.94 110 ASP A CA 1
ATOM 821 C C . ASP A 1 110 ? 11.672 -8.977 9.102 1 80.94 110 ASP A C 1
ATOM 823 O O . ASP A 1 110 ? 11.961 -9.398 7.98 1 80.94 110 ASP A O 1
ATOM 827 N N . GLU A 1 111 ? 10.742 -9.539 9.734 1 92.56 111 GLU A N 1
ATOM 828 C CA . GLU A 1 111 ? 9.648 -10.203 9.047 1 92.56 111 GLU A CA 1
ATOM 829 C C . GLU A 1 111 ? 8.516 -9.227 8.734 1 92.56 111 GLU A C 1
ATOM 831 O O . GLU A 1 111 ? 8.18 -8.375 9.562 1 92.56 111 GLU A O 1
ATOM 836 N N . ALA A 1 112 ? 8.086 -9.297 7.492 1 96.12 112 ALA A N 1
ATOM 837 C CA . ALA A 1 112 ? 6.914 -8.531 7.07 1 96.12 112 ALA A CA 1
ATOM 838 C C . ALA A 1 112 ? 5.762 -9.453 6.684 1 96.12 112 ALA A C 1
ATOM 840 O O . ALA A 1 112 ? 5.949 -10.406 5.926 1 96.12 112 ALA A O 1
ATOM 841 N N . ILE A 1 113 ? 4.598 -9.211 7.25 1 96.69 113 ILE A N 1
ATOM 842 C CA . ILE A 1 113 ? 3.438 -10.062 7.016 1 96.69 113 ILE A CA 1
ATOM 843 C C . ILE A 1 113 ? 2.26 -9.211 6.551 1 96.69 113 ILE A C 1
ATOM 845 O O . ILE A 1 113 ? 2.084 -8.078 7.008 1 96.69 113 ILE A O 1
ATOM 849 N N . THR A 1 114 ? 1.523 -9.742 5.605 1 97.75 114 THR A N 1
ATOM 850 C CA . THR A 1 114 ? 0.214 -9.188 5.277 1 97.75 114 THR A CA 1
ATOM 851 C C . THR A 1 114 ? -0.887 -10.211 5.543 1 97.75 114 THR A C 1
ATOM 853 O O . THR A 1 114 ? -0.706 -11.406 5.297 1 97.75 114 THR A O 1
ATOM 856 N N . HIS A 1 115 ? -2 -9.711 6.035 1 95.94 115 HIS A N 1
ATOM 857 C CA . HIS A 1 115 ? -3.188 -10.539 6.203 1 95.94 115 HIS A CA 1
ATOM 858 C C . HIS A 1 115 ? -4.105 -10.445 4.992 1 95.94 115 HIS A C 1
ATOM 860 O O . HIS A 1 115 ? -3.787 -9.75 4.02 1 95.94 115 HIS A O 1
ATOM 866 N N . MET A 1 116 ? -5.156 -11.219 5.031 1 96.62 116 MET A N 1
ATOM 867 C CA . MET A 1 116 ? -6.07 -11.266 3.896 1 96.62 116 MET A CA 1
ATOM 868 C C . MET A 1 116 ? -6.52 -9.867 3.496 1 96.62 116 MET A C 1
ATOM 870 O O . MET A 1 116 ? -7.027 -9.109 4.328 1 96.62 116 MET A O 1
ATOM 874 N N . GLY A 1 117 ? -6.305 -9.516 2.266 1 97.44 117 GLY A N 1
ATOM 875 C CA . GLY A 1 117 ? -6.77 -8.258 1.692 1 97.44 117 GLY A CA 1
ATOM 876 C C . GLY A 1 117 ? -5.805 -7.113 1.913 1 97.44 117 GLY A C 1
ATOM 877 O O . GLY A 1 117 ? -5.953 -6.043 1.314 1 97.44 117 GLY A O 1
ATOM 878 N N . GLU A 1 118 ? -4.824 -7.301 2.717 1 97.5 118 GLU A N 1
ATOM 879 C CA . GLU A 1 118 ? -3.861 -6.254 3.055 1 97.5 118 GLU A CA 1
ATOM 880 C C . GLU A 1 118 ? -2.76 -6.156 2.004 1 97.5 118 GLU A C 1
ATOM 882 O O . GLU A 1 118 ? -2.322 -7.172 1.459 1 97.5 118 GLU A O 1
ATOM 887 N N . ILE A 1 119 ? -2.359 -4.934 1.68 1 98.62 119 ILE A N 1
ATOM 888 C CA . ILE A 1 119 ? -1.183 -4.66 0.863 1 98.62 119 ILE A CA 1
ATOM 889 C C . ILE A 1 119 ? -0.232 -3.736 1.62 1 98.62 119 ILE A C 1
ATOM 891 O O . ILE A 1 119 ? -0.665 -2.76 2.234 1 98.62 119 ILE A O 1
ATOM 895 N N . ARG A 1 120 ? 1.035 -4.059 1.54 1 98.25 120 ARG A N 1
ATOM 896 C CA . ARG A 1 120 ? 2.027 -3.291 2.287 1 98.25 120 ARG A CA 1
ATOM 897 C C . ARG A 1 120 ? 3.205 -2.908 1.397 1 98.25 120 ARG A C 1
ATOM 899 O O . ARG A 1 120 ? 3.777 -3.76 0.715 1 98.25 120 ARG A O 1
ATOM 906 N N . ARG A 1 121 ? 3.479 -1.648 1.305 1 98.38 121 ARG A N 1
ATOM 907 C CA . ARG A 1 121 ? 4.68 -1.139 0.65 1 98.38 121 ARG A CA 1
ATOM 908 C C . ARG A 1 121 ? 5.758 -0.801 1.674 1 98.38 121 ARG A C 1
ATOM 910 O O . ARG A 1 121 ? 5.598 0.126 2.471 1 98.38 121 ARG A O 1
ATOM 917 N N . LEU A 1 122 ? 6.883 -1.439 1.543 1 96.75 122 LEU A N 1
ATOM 918 C CA . LEU A 1 122 ? 7.902 -1.412 2.588 1 96.75 122 LEU A CA 1
ATOM 919 C C . LEU A 1 122 ? 9.242 -0.936 2.033 1 96.75 122 LEU A C 1
ATOM 921 O O . LEU A 1 122 ? 9.82 -1.582 1.157 1 96.75 122 LEU A O 1
ATOM 925 N N . PRO A 1 123 ? 9.742 0.167 2.594 1 94.56 123 PRO A N 1
ATOM 926 C CA . PRO A 1 123 ? 11.117 0.533 2.256 1 94.56 123 PRO A CA 1
ATOM 927 C C . PRO A 1 123 ? 12.148 -0.333 2.973 1 94.56 123 PRO A C 1
ATOM 929 O O . PRO A 1 123 ? 11.953 -0.71 4.129 1 94.56 123 PRO A O 1
ATOM 932 N N . MET A 1 124 ? 13.188 -0.646 2.232 1 93.06 124 MET A N 1
ATOM 933 C CA . MET A 1 124 ? 14.281 -1.398 2.84 1 93.06 124 MET A CA 1
ATOM 934 C C . MET A 1 124 ? 15.469 -0.491 3.125 1 93.06 124 MET A C 1
ATOM 936 O O . MET A 1 124 ? 15.531 0.638 2.637 1 93.06 124 MET A O 1
ATOM 940 N N . SER A 1 125 ? 16.391 -1.003 3.893 1 88.31 125 SER A N 1
ATOM 941 C CA . SER A 1 125 ? 17.5 -0.178 4.383 1 88.31 125 SER A CA 1
ATOM 942 C C . SER A 1 125 ? 18.453 0.186 3.254 1 88.31 125 SER A C 1
ATOM 944 O O . SER A 1 125 ? 19.203 1.163 3.357 1 88.31 125 SER A O 1
ATOM 946 N N . ASP A 1 126 ? 18.406 -0.573 2.178 1 88.5 126 ASP A N 1
ATOM 947 C CA . ASP A 1 126 ? 19.328 -0.309 1.087 1 88.5 126 ASP A CA 1
ATOM 948 C C . ASP A 1 126 ? 18.703 0.616 0.044 1 88.5 126 ASP A C 1
ATOM 950 O O . ASP A 1 126 ? 19.344 0.937 -0.965 1 88.5 126 ASP A O 1
ATOM 954 N N . GLY A 1 127 ? 17.531 0.998 0.276 1 89.75 127 GLY A N 1
ATOM 955 C CA . GLY A 1 127 ? 16.828 1.858 -0.668 1 89.75 127 GLY A CA 1
ATOM 956 C C . GLY A 1 127 ? 15.859 1.105 -1.562 1 89.75 127 GLY A C 1
ATOM 957 O O . GLY A 1 127 ? 15.078 1.717 -2.289 1 89.75 127 GLY A O 1
ATOM 958 N N . SER A 1 128 ? 15.875 -0.211 -1.521 1 95.5 128 SER A N 1
ATOM 959 C CA . SER A 1 128 ? 14.906 -1.013 -2.262 1 95.5 128 SER A CA 1
ATOM 960 C C . SER A 1 128 ? 13.523 -0.918 -1.636 1 95.5 128 SER A C 1
ATOM 962 O O . SER A 1 128 ? 13.367 -0.42 -0.518 1 95.5 128 SER A O 1
ATOM 964 N N . ILE A 1 129 ? 12.555 -1.299 -2.441 1 96.88 129 ILE A N 1
ATOM 965 C CA . ILE A 1 129 ? 11.172 -1.318 -1.983 1 96.88 129 ILE A CA 1
ATOM 966 C C . ILE A 1 129 ? 10.57 -2.703 -2.213 1 96.88 129 ILE A C 1
ATOM 968 O O . ILE A 1 129 ? 10.789 -3.312 -3.264 1 96.88 129 ILE A O 1
ATOM 972 N N . ALA A 1 130 ? 9.867 -3.197 -1.205 1 98.12 130 ALA A N 1
ATOM 973 C CA . ALA A 1 130 ? 9.039 -4.391 -1.358 1 98.12 130 ALA A CA 1
ATOM 974 C C . ALA A 1 130 ? 7.562 -4.062 -1.191 1 98.12 130 ALA A C 1
ATOM 976 O O . ALA A 1 130 ? 7.168 -3.432 -0.207 1 98.12 130 ALA A O 1
ATOM 977 N N . THR A 1 131 ? 6.789 -4.418 -2.119 1 98.69 131 THR A N 1
ATOM 978 C CA . THR A 1 131 ? 5.34 -4.367 -1.966 1 98.69 131 THR A CA 1
ATOM 979 C C . THR A 1 131 ? 4.762 -5.773 -1.81 1 98.69 131 THR A C 1
ATOM 981 O O . THR A 1 131 ? 4.902 -6.609 -2.705 1 98.69 131 THR A O 1
ATOM 984 N N . LEU A 1 132 ? 4.141 -5.969 -0.657 1 98.69 132 LEU A N 1
ATOM 985 C CA . LEU A 1 132 ? 3.59 -7.281 -0.344 1 98.69 132 LEU A CA 1
ATOM 986 C C . LEU A 1 132 ? 2.1 -7.336 -0.661 1 98.69 132 LEU A C 1
ATOM 988 O O . LEU A 1 132 ? 1.35 -6.43 -0.296 1 98.69 132 LEU A O 1
ATOM 992 N N . ASN A 1 133 ? 1.751 -8.422 -1.337 1 98.69 133 ASN A N 1
ATOM 993 C CA . ASN A 1 133 ? 0.344 -8.656 -1.642 1 98.69 133 ASN A CA 1
ATOM 994 C C . ASN A 1 133 ? -0.368 -9.352 -0.486 1 98.69 133 ASN A C 1
ATOM 996 O O . ASN A 1 133 ? 0.222 -9.57 0.574 1 98.69 133 ASN A O 1
ATOM 1000 N N . THR A 1 134 ? -1.639 -9.586 -0.678 1 98.44 134 THR A N 1
ATOM 1001 C CA . THR A 1 134 ? -2.488 -10.273 0.287 1 98.44 134 THR A CA 1
ATOM 1002 C C . THR A 1 134 ? -1.87 -11.609 0.698 1 98.44 134 THR A C 1
ATOM 1004 O O . THR A 1 134 ? -1.24 -12.281 -0.118 1 98.44 134 THR A O 1
ATOM 1007 N N . ASP A 1 135 ? -1.994 -11.914 2.014 1 97.56 135 ASP A N 1
ATOM 1008 C CA . ASP A 1 135 ? -1.597 -13.203 2.57 1 97.56 135 ASP A CA 1
ATOM 1009 C C . ASP A 1 135 ? -0.162 -13.555 2.176 1 97.56 135 ASP A C 1
ATOM 1011 O O . ASP A 1 135 ? 0.094 -14.625 1.629 1 97.56 135 ASP A O 1
ATOM 1015 N N . SER A 1 136 ? 0.73 -12.609 2.541 1 98.5 136 SER A N 1
ATOM 1016 C CA . SER A 1 136 ? 2.133 -12.789 2.182 1 98.5 136 SER A CA 1
ATOM 1017 C C . SER A 1 136 ? 3.037 -12.664 3.402 1 98.5 136 SER A C 1
ATOM 1019 O O . SER A 1 136 ? 2.668 -12.031 4.395 1 98.5 136 SER A O 1
ATOM 1021 N N . ARG A 1 137 ? 4.141 -13.312 3.291 1 98 137 ARG A N 1
ATOM 1022 C CA . ARG A 1 137 ? 5.133 -13.312 4.359 1 98 137 ARG A CA 1
ATOM 1023 C C . ARG A 1 137 ? 6.547 -13.258 3.791 1 98 137 ARG A C 1
ATOM 1025 O O . ARG A 1 137 ? 6.91 -14.062 2.934 1 98 137 ARG A O 1
ATOM 1032 N N . LEU A 1 138 ? 7.293 -12.273 4.281 1 97.38 138 LEU A N 1
ATOM 1033 C CA . LEU A 1 138 ? 8.641 -11.992 3.795 1 97.38 138 LEU A CA 1
ATOM 1034 C C . LEU A 1 138 ? 9.633 -11.922 4.953 1 97.38 138 LEU A C 1
ATOM 1036 O O . LEU A 1 138 ? 9.336 -11.32 5.992 1 97.38 138 LEU A O 1
ATOM 1040 N N . ARG A 1 139 ? 10.727 -12.555 4.77 1 97.25 139 ARG A N 1
ATOM 1041 C CA . ARG A 1 139 ? 11.859 -12.367 5.672 1 97.25 139 ARG A CA 1
ATOM 1042 C C . ARG A 1 139 ? 13 -11.633 4.984 1 97.25 139 ARG A C 1
ATOM 1044 O O . ARG A 1 139 ? 13.359 -11.945 3.848 1 97.25 139 ARG A O 1
ATOM 1051 N N . ILE A 1 140 ? 13.531 -10.711 5.641 1 95.94 140 ILE A N 1
ATOM 1052 C CA . ILE A 1 140 ? 14.555 -9.844 5.059 1 95.94 140 ILE A CA 1
ATOM 1053 C C . ILE A 1 140 ? 15.836 -9.93 5.883 1 95.94 140 ILE A C 1
ATOM 1055 O O . ILE A 1 140 ? 15.812 -9.742 7.098 1 95.94 140 ILE A O 1
ATOM 1059 N N . ASP A 1 141 ? 16.875 -10.234 5.246 1 93.81 141 ASP A N 1
ATOM 1060 C CA . ASP A 1 141 ? 18.219 -10.258 5.824 1 93.81 141 ASP A CA 1
ATOM 1061 C C . ASP A 1 141 ? 19.203 -9.469 4.965 1 93.81 141 ASP A C 1
ATOM 1063 O O . ASP A 1 141 ? 19.719 -9.992 3.975 1 93.81 141 ASP A O 1
ATOM 1067 N N . MET A 1 142 ? 19.484 -8.305 5.367 1 91.81 142 MET A N 1
ATOM 1068 C CA . MET A 1 142 ? 20.406 -7.445 4.625 1 91.81 142 MET A CA 1
ATOM 1069 C C . MET A 1 142 ? 21.844 -7.68 5.059 1 91.81 142 MET A C 1
ATOM 1071 O O . MET A 1 142 ? 22.453 -6.828 5.719 1 91.81 142 MET A O 1
ATOM 1075 N N . ALA A 1 143 ? 22.375 -8.688 4.535 1 88.12 143 ALA A N 1
ATOM 1076 C CA . ALA A 1 143 ? 23.766 -9.039 4.867 1 88.12 143 ALA A CA 1
ATOM 1077 C C . ALA A 1 143 ? 24.75 -8.133 4.148 1 88.12 143 ALA A C 1
ATOM 1079 O O . ALA A 1 143 ? 24.359 -7.375 3.252 1 88.12 143 ALA A O 1
ATOM 1080 N N . GLU A 1 144 ? 25.984 -8.18 4.562 1 87.38 144 GLU A N 1
ATOM 1081 C CA . GLU A 1 144 ? 27.016 -7.293 4.023 1 87.38 144 GLU A CA 1
ATOM 1082 C C . GLU A 1 144 ? 27.328 -7.637 2.568 1 87.38 144 GLU A C 1
ATOM 1084 O O . GLU A 1 144 ? 27.562 -6.742 1.753 1 87.38 144 GLU A O 1
ATOM 1089 N N . SER A 1 145 ? 27.297 -8.891 2.252 1 90.94 145 SER A N 1
ATOM 1090 C CA . SER A 1 145 ? 27.75 -9.305 0.923 1 90.94 145 SER A CA 1
ATOM 1091 C C . SER A 1 145 ? 26.562 -9.531 -0.008 1 90.94 145 SER A C 1
ATOM 1093 O O . SER A 1 145 ? 26.734 -9.602 -1.228 1 90.94 145 SER A O 1
ATOM 1095 N N . GLU A 1 146 ? 25.438 -9.734 0.554 1 93.25 146 GLU A N 1
ATOM 1096 C CA . GLU A 1 146 ? 24.234 -9.992 -0.23 1 93.25 146 GLU A CA 1
ATOM 1097 C C . GLU A 1 146 ? 22.984 -9.492 0.491 1 93.25 146 GLU A C 1
ATOM 1099 O O . GLU A 1 146 ? 22.953 -9.43 1.722 1 93.25 146 GLU A O 1
ATOM 1104 N N . ARG A 1 147 ? 22.094 -9.047 -0.304 1 94.88 147 ARG A N 1
ATOM 1105 C CA . ARG A 1 147 ? 20.75 -8.758 0.198 1 94.88 147 ARG A CA 1
ATOM 1106 C C . ARG A 1 147 ? 19.828 -9.961 0.023 1 94.88 147 ARG A C 1
ATOM 1108 O O . ARG A 1 147 ? 19.453 -10.297 -1.1 1 94.88 147 ARG A O 1
ATOM 1115 N N . ARG A 1 148 ? 19.469 -10.531 1.141 1 96.56 148 ARG A N 1
ATOM 1116 C CA . ARG A 1 148 ? 18.734 -11.797 1.082 1 96.56 148 ARG A CA 1
ATOM 1117 C C . ARG A 1 148 ? 17.281 -11.609 1.504 1 96.56 148 ARG A C 1
ATOM 1119 O O . ARG A 1 148 ? 17.016 -11.148 2.613 1 96.56 148 ARG A O 1
ATOM 1126 N N . ILE A 1 149 ? 16.391 -11.984 0.595 1 97.88 149 ILE A N 1
ATOM 1127 C CA . ILE A 1 149 ? 14.953 -11.93 0.844 1 97.88 149 ILE A CA 1
ATOM 1128 C C . ILE A 1 149 ? 14.352 -13.32 0.682 1 97.88 149 ILE A C 1
ATOM 1130 O O . ILE A 1 149 ? 14.594 -14 -0.318 1 97.88 149 ILE A O 1
ATOM 1134 N N . GLU A 1 150 ? 13.562 -13.703 1.656 1 98.25 150 GLU A N 1
ATOM 1135 C CA . GLU A 1 150 ? 12.844 -14.969 1.525 1 98.25 150 GLU A CA 1
ATOM 1136 C C . GLU A 1 150 ? 11.336 -14.742 1.474 1 98.25 150 GLU A C 1
ATOM 1138 O O . GLU A 1 150 ? 10.75 -14.242 2.434 1 98.25 150 GLU A O 1
ATOM 1143 N N . LEU A 1 151 ? 10.789 -15.109 0.36 1 98.5 151 LEU A N 1
ATOM 1144 C CA . LEU A 1 151 ? 9.336 -15.148 0.265 1 98.5 151 LEU A CA 1
ATOM 1145 C C . LEU A 1 151 ? 8.789 -16.484 0.77 1 98.5 151 LEU A C 1
ATOM 1147 O O . LEU A 1 151 ? 8.836 -17.484 0.055 1 98.5 151 LEU A O 1
ATOM 1151 N N . ILE A 1 152 ? 8.273 -16.438 1.958 1 97.62 152 ILE A N 1
ATOM 1152 C CA . ILE A 1 152 ? 7.812 -17.656 2.609 1 97.62 152 ILE A CA 1
ATOM 1153 C C . ILE A 1 152 ? 6.465 -18.078 2.02 1 97.62 152 ILE A C 1
ATOM 1155 O O . ILE A 1 152 ? 6.234 -19.266 1.766 1 97.62 152 ILE A O 1
ATOM 1159 N N . GLU A 1 153 ? 5.602 -17.125 1.766 1 97.62 153 GLU A N 1
ATOM 1160 C CA . GLU A 1 153 ? 4.309 -17.344 1.124 1 97.62 153 GLU A CA 1
ATOM 1161 C C . GLU A 1 153 ? 3.789 -16.078 0.459 1 97.62 153 GLU A C 1
ATOM 1163 O O . GLU A 1 153 ? 4.184 -14.969 0.831 1 97.62 153 GLU A O 1
ATOM 1168 N N . GLY A 1 154 ? 3.018 -16.328 -0.591 1 98.19 154 GLY A N 1
ATOM 1169 C CA . GLY A 1 154 ? 2.312 -15.219 -1.206 1 98.19 154 GLY A CA 1
ATOM 1170 C C . GLY A 1 154 ? 3.062 -14.609 -2.375 1 98.19 154 GLY A C 1
ATOM 1171 O O . GLY A 1 154 ? 3.557 -15.328 -3.246 1 98.19 154 GLY A O 1
ATOM 1172 N N . GLU A 1 155 ? 2.992 -13.281 -2.414 1 98.75 155 GLU A N 1
ATOM 1173 C CA . GLU A 1 155 ? 3.496 -12.531 -3.562 1 98.75 155 GLU A CA 1
ATOM 1174 C C . GLU A 1 155 ? 4.086 -11.195 -3.131 1 98.75 155 GLU A C 1
ATOM 1176 O O . GLU A 1 155 ? 3.566 -10.547 -2.221 1 98.75 155 GLU A O 1
ATOM 1181 N N . ALA A 1 156 ? 5.184 -10.82 -3.795 1 98.88 156 ALA A N 1
ATOM 1182 C CA . ALA A 1 156 ? 5.805 -9.523 -3.539 1 98.88 156 ALA A CA 1
ATOM 1183 C C . ALA A 1 156 ? 6.414 -8.953 -4.812 1 98.88 156 ALA A C 1
ATOM 1185 O O . ALA A 1 156 ? 6.949 -9.688 -5.641 1 98.88 156 ALA A O 1
ATOM 1186 N N . TRP A 1 157 ? 6.258 -7.715 -4.957 1 98.81 157 TRP A N 1
ATOM 1187 C CA . TRP A 1 157 ? 6.938 -6.941 -5.992 1 98.81 157 TRP A CA 1
ATOM 1188 C C . TRP A 1 157 ? 8.102 -6.152 -5.41 1 98.81 157 TRP A C 1
ATOM 1190 O O . TRP A 1 157 ? 7.984 -5.566 -4.332 1 98.81 157 TRP A O 1
ATOM 1200 N N . PHE A 1 158 ? 9.219 -6.148 -6.164 1 98.62 158 PHE A N 1
ATOM 1201 C CA . PHE A 1 158 ? 10.43 -5.492 -5.684 1 98.62 158 PHE A CA 1
ATOM 1202 C C . PHE A 1 158 ? 10.906 -4.441 -6.676 1 98.62 158 PHE A C 1
ATOM 1204 O O . PHE A 1 158 ? 10.922 -4.684 -7.887 1 98.62 158 PHE A O 1
ATOM 1211 N N . LYS A 1 159 ? 11.195 -3.324 -6.18 1 97.62 159 LYS A N 1
ATOM 1212 C CA . LYS A 1 159 ? 12.031 -2.35 -6.875 1 97.62 159 LYS A CA 1
ATOM 1213 C C . LYS A 1 159 ? 13.406 -2.25 -6.223 1 97.62 159 LYS A C 1
ATOM 1215 O O . LYS A 1 159 ? 13.555 -1.658 -5.152 1 97.62 159 LYS A O 1
ATOM 1220 N N . VAL A 1 160 ? 14.352 -2.744 -6.887 1 97.38 160 VAL A N 1
ATOM 1221 C CA . VAL A 1 160 ? 15.641 -3.02 -6.266 1 97.38 160 VAL A CA 1
ATOM 1222 C C . VAL A 1 160 ? 16.609 -1.875 -6.555 1 97.38 160 VAL A C 1
ATOM 1224 O O . VAL A 1 160 ? 16.812 -1.495 -7.711 1 97.38 160 VAL A O 1
ATOM 1227 N N . ALA A 1 161 ? 17.172 -1.325 -5.461 1 93.19 161 ALA A N 1
ATOM 1228 C CA . ALA A 1 161 ? 18.219 -0.321 -5.617 1 93.19 161 ALA A CA 1
ATOM 1229 C C . ALA A 1 161 ? 19.438 -0.914 -6.301 1 93.19 161 ALA A C 1
ATOM 1231 O O . ALA A 1 161 ? 19.844 -2.041 -6.004 1 93.19 161 ALA A O 1
ATOM 1232 N N . HIS A 1 162 ? 20.016 -0.151 -7.086 1 92.62 162 HIS A N 1
ATOM 1233 C CA . HIS A 1 162 ? 21.141 -0.65 -7.871 1 92.62 162 HIS A CA 1
ATOM 1234 C C . HIS A 1 162 ? 22.391 -0.815 -7.004 1 92.62 162 HIS A C 1
ATOM 1236 O O . HIS A 1 162 ? 22.812 0.128 -6.332 1 92.62 162 HIS A O 1
ATOM 1242 N N . ASN A 1 163 ? 22.953 -1.976 -7.016 1 92.62 163 ASN A N 1
ATOM 1243 C CA . ASN A 1 163 ? 24.219 -2.277 -6.348 1 92.62 163 ASN A CA 1
ATOM 1244 C C . ASN A 1 163 ? 24.828 -3.574 -6.871 1 92.62 163 ASN A C 1
ATOM 1246 O O . ASN A 1 163 ? 24.453 -4.664 -6.441 1 92.62 163 ASN A O 1
ATOM 1250 N N . ARG A 1 164 ? 25.781 -3.469 -7.637 1 89.56 164 ARG A N 1
ATOM 1251 C CA . ARG A 1 164 ? 26.391 -4.641 -8.258 1 89.56 164 ARG A CA 1
ATOM 1252 C C . ARG A 1 164 ? 27.203 -5.441 -7.246 1 89.56 164 ARG A C 1
ATOM 1254 O O . ARG A 1 164 ? 27.344 -6.66 -7.375 1 89.56 164 ARG A O 1
ATOM 1261 N N . GLN A 1 165 ? 27.719 -4.777 -6.285 1 92.31 165 GLN A N 1
ATOM 1262 C CA . GLN A 1 165 ? 28.609 -5.414 -5.312 1 92.31 165 GLN A CA 1
ATOM 1263 C C . GLN A 1 165 ? 27.812 -6.18 -4.266 1 92.31 165 GLN A C 1
ATOM 1265 O O . GLN A 1 165 ? 28.375 -7.004 -3.533 1 92.31 165 GLN A O 1
ATOM 1270 N N . ARG A 1 166 ? 26.594 -5.852 -4.195 1 94 166 ARG A N 1
ATOM 1271 C CA . ARG A 1 166 ? 25.719 -6.492 -3.225 1 94 166 ARG A CA 1
ATOM 1272 C C . ARG A 1 166 ? 24.422 -6.945 -3.883 1 94 166 ARG A C 1
ATOM 1274 O O . ARG A 1 166 ? 23.375 -6.301 -3.725 1 94 166 ARG A O 1
ATOM 1281 N N . PRO A 1 167 ? 24.5 -8.086 -4.535 1 95.69 167 PRO A N 1
ATOM 1282 C CA . PRO A 1 167 ? 23.312 -8.539 -5.285 1 95.69 167 PRO A CA 1
ATOM 1283 C C . PRO A 1 167 ? 22.094 -8.75 -4.395 1 95.69 167 PRO A C 1
ATOM 1285 O O . PRO A 1 167 ? 22.234 -8.961 -3.188 1 95.69 167 PRO A O 1
ATOM 1288 N N . PHE A 1 168 ? 20.922 -8.609 -4.996 1 97.81 168 PHE A N 1
ATOM 1289 C CA . PHE A 1 168 ? 19.625 -8.836 -4.379 1 97.81 168 PHE A CA 1
ATOM 1290 C C . PHE A 1 168 ? 19.062 -10.203 -4.746 1 97.81 168 PHE A C 1
ATOM 1292 O O . PHE A 1 168 ? 18.781 -10.469 -5.914 1 97.81 168 PHE A O 1
ATOM 1299 N N . ILE A 1 169 ? 18.906 -11.07 -3.727 1 98 169 ILE A N 1
ATOM 1300 C CA . ILE A 1 169 ? 18.516 -12.445 -4.004 1 98 169 ILE A CA 1
ATOM 1301 C C . ILE A 1 169 ? 17.203 -12.758 -3.291 1 98 169 ILE A C 1
ATOM 1303 O O . ILE A 1 169 ? 17.125 -12.672 -2.064 1 98 169 ILE A O 1
ATOM 1307 N N . VAL A 1 170 ? 16.234 -13.148 -4.09 1 98.62 170 VAL A N 1
ATOM 1308 C CA . VAL A 1 170 ? 14.953 -13.594 -3.541 1 98.62 170 VAL A CA 1
ATOM 1309 C C . VAL A 1 170 ? 14.867 -15.117 -3.609 1 98.62 170 VAL A C 1
ATOM 1311 O O . VAL A 1 170 ? 15.062 -15.711 -4.672 1 98.62 170 VAL A O 1
ATOM 1314 N N . THR A 1 171 ? 14.617 -15.664 -2.441 1 97.88 171 THR A N 1
ATOM 1315 C CA . THR A 1 171 ? 14.391 -17.109 -2.357 1 97.88 171 THR A CA 1
ATOM 1316 C C . THR A 1 171 ? 12.914 -17.406 -2.166 1 97.88 171 THR A C 1
ATOM 1318 O O . THR A 1 171 ? 12.258 -16.828 -1.304 1 97.88 171 THR A O 1
ATOM 1321 N N . ALA A 1 172 ? 12.43 -18.312 -2.949 1 97.81 172 ALA A N 1
ATOM 1322 C CA . ALA A 1 172 ? 11.078 -18.844 -2.834 1 97.81 172 ALA A CA 1
ATOM 1323 C C . ALA A 1 172 ? 11.078 -20.359 -3.051 1 97.81 172 ALA A C 1
ATOM 1325 O O . ALA A 1 172 ? 11.078 -20.828 -4.191 1 97.81 172 ALA A O 1
ATOM 1326 N N . GLY A 1 173 ? 11.008 -21.062 -1.945 1 93.88 173 GLY A N 1
ATOM 1327 C CA . GLY A 1 173 ? 11.211 -22.5 -2.09 1 93.88 173 GLY A CA 1
ATOM 1328 C C . GLY A 1 173 ? 12.555 -22.844 -2.709 1 93.88 173 GLY A C 1
ATOM 1329 O O . GLY A 1 173 ? 13.594 -22.391 -2.234 1 93.88 173 GLY A O 1
ATOM 1330 N N . GLN A 1 174 ? 12.445 -23.531 -3.855 1 93.38 174 GLN A N 1
ATOM 1331 C CA . GLN A 1 174 ? 13.672 -23.969 -4.512 1 93.38 174 GLN A CA 1
ATOM 1332 C C . GLN A 1 174 ? 14.086 -22.984 -5.605 1 93.38 174 GLN A C 1
ATOM 1334 O O . GLN A 1 174 ? 15.023 -23.25 -6.359 1 93.38 174 GLN A O 1
ATOM 1339 N N . SER A 1 175 ? 13.391 -21.938 -5.668 1 95.81 175 SER A N 1
ATOM 1340 C CA . SER A 1 175 ? 13.688 -20.953 -6.711 1 95.81 175 SER A CA 1
ATOM 1341 C C . SER A 1 175 ? 14.539 -19.812 -6.168 1 95.81 175 SER A C 1
ATOM 1343 O O . SER A 1 175 ? 14.375 -19.391 -5.02 1 95.81 175 SER A O 1
ATOM 1345 N N . ARG A 1 176 ? 15.445 -19.312 -7.012 1 96.44 176 ARG A N 1
ATOM 1346 C CA . ARG A 1 176 ? 16.281 -18.156 -6.734 1 96.44 176 ARG A CA 1
ATOM 1347 C C . ARG A 1 176 ? 16.156 -17.109 -7.84 1 96.44 176 ARG A C 1
ATOM 1349 O O . ARG A 1 176 ? 16.141 -17.453 -9.023 1 96.44 176 ARG A O 1
ATOM 1356 N N . ILE A 1 177 ? 15.977 -15.961 -7.402 1 98.19 177 ILE A N 1
ATOM 1357 C CA . ILE A 1 177 ? 15.906 -14.828 -8.312 1 98.19 177 ILE A CA 1
ATOM 1358 C C . ILE A 1 177 ? 16.938 -13.773 -7.91 1 98.19 177 ILE A C 1
ATOM 1360 O O . ILE A 1 177 ? 16.922 -13.281 -6.781 1 98.19 177 ILE A O 1
ATOM 1364 N N . LYS A 1 178 ? 17.797 -13.445 -8.789 1 97.75 178 LYS A N 1
ATOM 1365 C CA . LYS A 1 178 ? 18.875 -12.5 -8.523 1 97.75 178 LYS A CA 1
ATOM 1366 C C . LYS A 1 178 ? 18.734 -11.242 -9.367 1 97.75 178 LYS A C 1
ATOM 1368 O O . LYS A 1 178 ? 18.547 -11.312 -10.586 1 97.75 178 LYS A O 1
ATOM 1373 N N . ALA A 1 179 ? 18.781 -10.133 -8.664 1 96.94 179 ALA A N 1
ATOM 1374 C CA . ALA A 1 179 ? 18.688 -8.836 -9.32 1 96.94 179 ALA A CA 1
ATOM 1375 C C . ALA A 1 179 ? 19.797 -7.902 -8.836 1 96.94 179 ALA A C 1
ATOM 1377 O O . ALA A 1 179 ? 20.359 -8.102 -7.754 1 96.94 179 ALA A O 1
ATOM 1378 N N . VAL A 1 180 ? 20.141 -6.914 -9.641 1 87.12 180 VAL A N 1
ATOM 1379 C CA . VAL A 1 180 ? 21.141 -5.918 -9.266 1 87.12 180 VAL A CA 1
ATOM 1380 C C . VAL A 1 180 ? 20.516 -4.531 -9.242 1 87.12 180 VAL A C 1
ATOM 1382 O O . VAL A 1 180 ? 20.906 -3.678 -8.438 1 87.12 180 VAL A O 1
ATOM 1385 N N . GLY A 1 181 ? 19.609 -4.164 -9.906 1 89.56 181 GLY A N 1
ATOM 1386 C CA . GLY A 1 181 ? 18.844 -2.938 -10.078 1 89.56 181 GLY A CA 1
ATOM 1387 C C . GLY A 1 181 ? 17.641 -3.104 -11 1 89.56 181 GLY A C 1
ATOM 1388 O O . GLY A 1 181 ? 17.688 -2.695 -12.156 1 89.56 181 GLY A O 1
ATOM 1389 N N . THR A 1 182 ? 16.641 -3.617 -10.508 1 94.62 182 THR A N 1
ATOM 1390 C CA . THR A 1 182 ? 15.516 -4.086 -11.312 1 94.62 182 THR A CA 1
ATOM 1391 C C . THR A 1 182 ? 14.203 -3.939 -10.555 1 94.62 182 THR A C 1
ATOM 1393 O O . THR A 1 182 ? 14.195 -3.598 -9.367 1 94.62 182 THR A O 1
ATOM 1396 N N . ALA A 1 183 ? 13.188 -4.086 -11.305 1 98.19 183 ALA A N 1
ATOM 1397 C CA . ALA A 1 183 ? 11.875 -4.242 -10.695 1 98.19 183 ALA A CA 1
ATOM 1398 C C . ALA A 1 183 ? 11.195 -5.52 -11.172 1 98.19 183 ALA A C 1
ATOM 1400 O O . ALA A 1 183 ? 11.148 -5.793 -12.375 1 98.19 183 ALA A O 1
ATOM 1401 N N . PHE A 1 184 ? 10.734 -6.375 -10.219 1 98.81 184 PHE A N 1
ATOM 1402 C CA . PHE A 1 184 ? 10.172 -7.672 -10.57 1 98.81 184 PHE A CA 1
ATOM 1403 C C . PHE A 1 184 ? 9.258 -8.188 -9.469 1 98.81 184 PHE A C 1
ATOM 1405 O O . PHE A 1 184 ? 9.328 -7.723 -8.328 1 98.81 184 PHE A O 1
ATOM 1412 N N . SER A 1 185 ? 8.406 -9.094 -9.836 1 98.88 185 SER A N 1
ATOM 1413 C CA . SER A 1 185 ? 7.492 -9.727 -8.891 1 98.88 185 SER A CA 1
ATOM 1414 C C . SER A 1 185 ? 7.777 -11.219 -8.773 1 98.88 185 SER A C 1
ATOM 1416 O O . SER A 1 185 ? 8.219 -11.852 -9.734 1 98.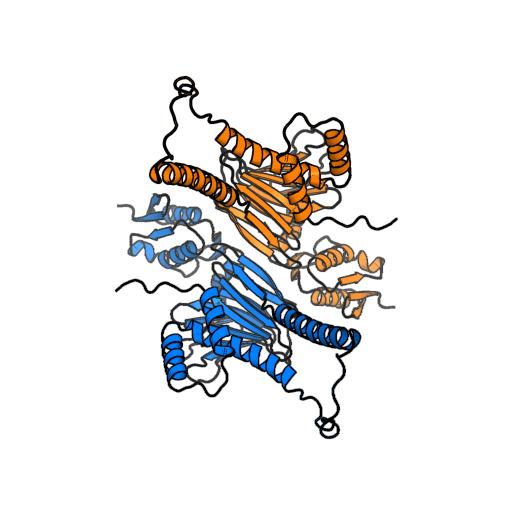88 185 SER A O 1
ATOM 1418 N N . VAL A 1 186 ? 7.602 -11.695 -7.598 1 98.88 186 VAL A N 1
ATOM 1419 C CA . VAL A 1 186 ? 7.695 -13.125 -7.305 1 98.88 186 VAL A CA 1
ATOM 1420 C C . VAL A 1 186 ? 6.414 -13.594 -6.613 1 98.88 186 VAL A C 1
ATOM 1422 O O . VAL A 1 186 ? 5.992 -13.008 -5.617 1 98.88 186 VAL A O 1
ATOM 1425 N N . LYS A 1 187 ? 5.848 -14.586 -7.152 1 98.69 187 LYS A N 1
ATOM 1426 C CA . LYS A 1 187 ? 4.648 -15.18 -6.566 1 98.69 187 LYS A CA 1
ATOM 1427 C C . LYS A 1 187 ? 4.812 -16.688 -6.375 1 98.69 187 LYS A C 1
ATOM 1429 O O . LYS A 1 187 ? 5.145 -17.406 -7.32 1 98.69 187 LYS A O 1
ATOM 1434 N N . LYS A 1 188 ? 4.578 -17.141 -5.234 1 97.38 188 LYS A N 1
ATOM 1435 C CA . LYS A 1 188 ? 4.656 -18.562 -4.949 1 97.38 188 LYS A CA 1
ATOM 1436 C C . LYS A 1 188 ? 3.309 -19.25 -5.18 1 97.38 188 LYS A C 1
ATOM 1438 O O . LYS A 1 188 ? 2.291 -18.828 -4.633 1 97.38 188 LYS A O 1
ATOM 1443 N N . HIS A 1 189 ? 3.334 -20.172 -6.012 1 91.12 189 HIS A N 1
ATOM 1444 C CA . HIS A 1 189 ? 2.227 -21.094 -6.246 1 91.12 189 HIS A CA 1
ATOM 1445 C C . HIS A 1 189 ? 2.523 -22.469 -5.668 1 91.12 189 HIS A C 1
ATOM 1447 O O . HIS A 1 189 ? 3.674 -22.781 -5.352 1 91.12 189 HIS A O 1
ATOM 1453 N N . PRO A 1 190 ? 1.45 -23.234 -5.523 1 87.38 190 PRO A N 1
ATOM 1454 C CA . PRO A 1 190 ? 1.701 -24.594 -5.059 1 87.38 190 PRO A CA 1
ATOM 1455 C C . PRO A 1 190 ? 2.629 -25.375 -5.988 1 87.38 190 PRO A C 1
ATOM 1457 O O . PRO A 1 190 ? 3.436 -26.188 -5.523 1 87.38 190 PRO A O 1
ATOM 1460 N N . ASP A 1 191 ? 2.625 -25.031 -7.266 1 87.75 191 ASP A N 1
ATOM 1461 C CA . ASP A 1 191 ? 3.338 -25.875 -8.227 1 87.75 191 ASP A CA 1
ATOM 1462 C C . ASP A 1 191 ? 4.512 -25.109 -8.844 1 87.75 191 ASP A C 1
ATOM 1464 O O . ASP A 1 191 ? 5.043 -25.531 -9.883 1 87.75 191 ASP A O 1
ATOM 1468 N N . GLY A 1 192 ? 4.863 -24.047 -8.242 1 94.38 192 GLY A N 1
ATOM 1469 C CA . GLY A 1 192 ? 5.969 -23.312 -8.828 1 94.38 192 GLY A CA 1
ATOM 1470 C C . GLY A 1 192 ? 6.039 -21.875 -8.344 1 94.38 192 GLY A C 1
ATOM 1471 O O . GLY A 1 192 ? 5.309 -21.484 -7.434 1 94.38 192 GLY A O 1
ATOM 1472 N N . VAL A 1 193 ? 7.039 -21.203 -8.961 1 97.56 193 VAL A N 1
ATOM 1473 C CA . VAL A 1 193 ? 7.266 -19.797 -8.625 1 97.56 193 VAL A CA 1
ATOM 1474 C C . VAL A 1 193 ? 7.207 -18.938 -9.891 1 97.56 193 VAL A C 1
ATOM 1476 O O . VAL A 1 193 ? 7.957 -19.188 -10.844 1 97.56 193 VAL A O 1
ATOM 1479 N N . GLU A 1 194 ? 6.301 -18.016 -9.867 1 98.31 194 GLU A N 1
ATOM 1480 C CA . GLU A 1 194 ? 6.148 -17.125 -11.008 1 98.31 194 GLU A CA 1
ATOM 1481 C C . GLU A 1 194 ? 7.004 -15.867 -10.844 1 98.31 194 GLU A C 1
ATOM 1483 O O . GLU A 1 194 ? 7.059 -15.281 -9.758 1 98.31 194 GLU A O 1
ATOM 1488 N N . VAL A 1 195 ? 7.668 -15.477 -11.914 1 98.69 195 VAL A N 1
ATOM 1489 C CA . VAL A 1 195 ? 8.5 -14.273 -11.93 1 98.69 195 VAL A CA 1
ATOM 1490 C C . VAL A 1 195 ? 8.047 -13.352 -13.07 1 98.69 195 VAL A C 1
ATOM 1492 O O . VAL A 1 195 ? 7.926 -13.789 -14.219 1 98.69 195 VAL A O 1
ATOM 1495 N N . LEU A 1 196 ? 7.738 -12.141 -12.758 1 98.81 196 LEU A N 1
ATOM 1496 C CA . LEU A 1 196 ? 7.418 -11.094 -13.711 1 98.81 196 LEU A CA 1
ATOM 1497 C C . LEU A 1 196 ? 8.438 -9.961 -13.648 1 98.81 196 LEU A C 1
ATOM 1499 O O . LEU A 1 196 ? 8.719 -9.445 -12.562 1 98.81 196 LEU A O 1
ATOM 1503 N N . VAL A 1 197 ? 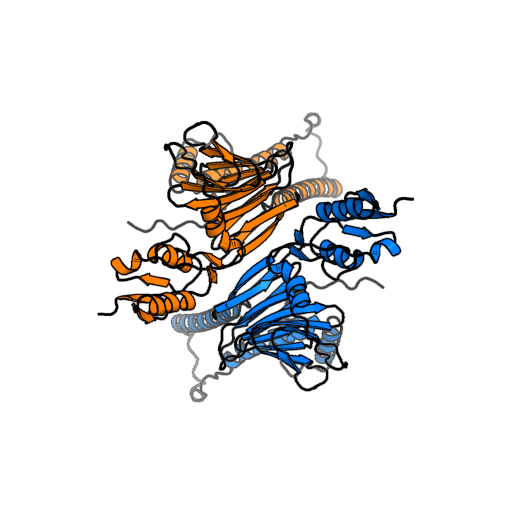8.945 -9.555 -14.781 1 98.81 197 VAL A N 1
ATOM 1504 C CA . VAL A 1 197 ? 9.938 -8.484 -14.781 1 98.81 197 VAL A CA 1
ATOM 1505 C C . VAL A 1 197 ? 9.344 -7.23 -15.422 1 98.81 197 VAL A C 1
ATOM 1507 O O . VAL A 1 197 ? 8.836 -7.285 -16.547 1 98.81 197 VAL A O 1
ATOM 1510 N N . THR A 1 198 ? 9.43 -6.129 -14.688 1 98.25 198 THR A N 1
ATOM 1511 C CA . THR A 1 198 ? 8.883 -4.879 -15.211 1 98.25 198 THR A CA 1
ATOM 1512 C C . THR A 1 198 ? 10.008 -3.943 -15.648 1 98.25 198 THR A C 1
ATOM 1514 O O . THR A 1 198 ? 9.805 -3.092 -16.516 1 98.25 198 THR A O 1
ATOM 1517 N N . GLU A 1 199 ? 11.125 -4.055 -15.016 1 97 199 GLU A N 1
ATOM 1518 C CA . GLU A 1 199 ? 12.297 -3.244 -15.359 1 97 199 GLU A CA 1
ATOM 1519 C C . GLU A 1 199 ? 13.586 -4.047 -15.211 1 97 199 GLU A C 1
ATOM 1521 O O . GLU A 1 199 ? 13.734 -4.824 -14.273 1 97 199 GLU A O 1
ATOM 1526 N N . GLY A 1 200 ? 14.445 -3.814 -16.172 1 96.81 200 GLY A N 1
ATOM 1527 C CA . GLY A 1 200 ? 15.773 -4.402 -16.078 1 96.81 200 GLY A CA 1
ATOM 1528 C C . GLY A 1 200 ? 15.797 -5.891 -16.375 1 96.81 200 GLY A C 1
ATOM 1529 O O . GLY A 1 200 ? 15.047 -6.359 -17.25 1 96.81 200 GLY A O 1
ATOM 1530 N N . THR A 1 201 ? 16.828 -6.539 -15.781 1 97 201 THR A N 1
ATOM 1531 C CA . THR A 1 201 ? 17.062 -7.957 -16.031 1 97 201 THR A CA 1
ATOM 1532 C C . THR A 1 201 ? 17.234 -8.719 -14.711 1 97 201 THR A C 1
ATOM 1534 O O . THR A 1 201 ? 17.891 -8.219 -13.789 1 97 201 THR A O 1
ATOM 1537 N N . VAL A 1 202 ? 16.609 -9.891 -14.742 1 97.69 202 VAL A N 1
ATOM 1538 C CA . VAL A 1 202 ? 16.781 -10.742 -13.562 1 97.69 202 VAL A CA 1
ATOM 1539 C C . VAL A 1 202 ? 17.219 -12.133 -13.992 1 97.69 202 VAL A C 1
ATOM 1541 O O . VAL A 1 202 ? 16.922 -12.586 -15.094 1 97.69 202 VAL A O 1
ATOM 1544 N N . GLN A 1 203 ? 18.062 -12.711 -13.141 1 97.31 203 GLN A N 1
ATOM 1545 C CA . GLN A 1 203 ? 18.391 -14.117 -13.289 1 97.31 203 GLN A CA 1
ATOM 1546 C C . GLN A 1 203 ? 17.516 -14.992 -12.383 1 97.31 203 GLN A C 1
ATOM 1548 O O . GLN A 1 203 ? 17.328 -14.672 -11.211 1 97.31 203 GLN A O 1
ATOM 1553 N N . ALA A 1 204 ? 17.016 -16.062 -12.969 1 96.88 204 ALA A N 1
ATOM 1554 C CA . ALA A 1 204 ? 16.156 -16.953 -12.203 1 96.88 204 ALA A CA 1
ATOM 1555 C C . ALA A 1 204 ? 16.516 -18.422 -12.461 1 96.88 204 ALA A C 1
ATOM 1557 O O . ALA A 1 204 ? 16.75 -18.812 -13.602 1 96.88 204 ALA A O 1
ATOM 1558 N N . TRP A 1 205 ? 16.594 -19.156 -11.336 1 93.94 205 TRP A N 1
ATOM 1559 C CA . TRP A 1 205 ? 16.891 -20.578 -11.492 1 93.94 205 TRP A CA 1
ATOM 1560 C C . TRP A 1 205 ? 16.328 -21.375 -10.328 1 93.94 205 TRP A C 1
ATOM 1562 O O . TRP A 1 205 ? 15.922 -20.812 -9.312 1 93.94 205 TRP A O 1
ATOM 1572 N N . SER A 1 206 ? 16.188 -22.672 -10.586 1 92.75 206 SER A N 1
ATOM 1573 C CA . SER A 1 206 ? 15.844 -23.609 -9.531 1 92.75 206 SER A CA 1
ATOM 1574 C C . SER A 1 206 ? 17.094 -24.328 -9 1 92.75 206 SER A C 1
ATOM 1576 O O . SER A 1 206 ? 17.922 -24.781 -9.773 1 92.75 206 SER A O 1
ATOM 1578 N N . VAL A 1 207 ? 17.188 -24.391 -7.719 1 89.75 207 VAL A N 1
ATOM 1579 C CA . VAL A 1 207 ? 18.359 -25.047 -7.125 1 89.75 207 VAL A CA 1
ATOM 1580 C C . VAL A 1 207 ? 18.156 -26.562 -7.125 1 89.75 207 VAL A C 1
ATOM 1582 O O . VAL A 1 207 ? 19.109 -27.312 -6.922 1 89.75 207 VAL A O 1
ATOM 1585 N N . ALA A 1 208 ? 16.969 -27 -7.297 1 83.94 208 ALA A N 1
ATOM 1586 C CA . ALA A 1 208 ? 16.672 -28.438 -7.301 1 83.94 208 ALA A CA 1
ATOM 1587 C C . ALA A 1 208 ? 17.297 -29.125 -8.508 1 83.94 208 ALA A C 1
ATOM 1589 O O . ALA A 1 208 ? 17.672 -30.297 -8.438 1 83.94 208 ALA A O 1
ATOM 1590 N N . ASP A 1 209 ? 17.391 -28.562 -9.648 1 75.56 209 ASP A N 1
ATOM 1591 C CA . ASP A 1 209 ? 17.766 -29.25 -10.883 1 75.56 209 ASP A CA 1
ATOM 1592 C C . ASP A 1 209 ? 19.156 -28.828 -11.359 1 75.56 209 ASP A C 1
ATOM 1594 O O . ASP A 1 209 ? 19.719 -29.438 -12.266 1 75.56 209 ASP A O 1
ATOM 1598 N N . GLY A 1 210 ? 19.734 -27.953 -10.695 1 73.12 210 GLY A N 1
ATOM 1599 C CA . GLY A 1 210 ? 21.047 -27.5 -11.102 1 73.12 210 GLY A CA 1
ATOM 1600 C C . GLY A 1 210 ? 21.078 -26.859 -12.469 1 73.12 210 GLY A C 1
ATOM 1601 O O . GLY A 1 210 ? 22.109 -26.797 -13.117 1 73.12 210 GLY A O 1
ATOM 1602 N N . ARG A 1 211 ? 20 -26.641 -13.008 1 76.12 211 ARG A N 1
ATOM 1603 C CA . ARG A 1 211 ? 19.938 -26.047 -14.336 1 76.12 211 ARG A CA 1
ATOM 1604 C C . ARG A 1 211 ? 20.484 -24.625 -14.336 1 76.12 211 ARG A C 1
ATOM 1606 O O . ARG A 1 211 ? 20.578 -24 -13.281 1 76.12 211 ARG A O 1
ATOM 1613 N N . LYS A 1 212 ? 20.75 -24.234 -15.602 1 85.44 212 LYS A N 1
ATOM 1614 C CA . LYS A 1 212 ? 21.297 -22.906 -15.797 1 85.44 212 LYS A CA 1
ATOM 1615 C C . LYS A 1 212 ? 20.266 -21.828 -15.492 1 85.44 212 LYS A C 1
ATOM 1617 O O . LYS A 1 212 ? 19.062 -22.016 -15.711 1 85.44 212 LYS A O 1
ATOM 1622 N N . ALA A 1 213 ? 20.734 -20.766 -15.086 1 92.75 213 ALA A N 1
ATOM 1623 C CA . ALA A 1 213 ? 19.891 -19.609 -14.766 1 92.75 213 ALA A CA 1
ATOM 1624 C C . ALA A 1 213 ? 19.297 -19.016 -16.031 1 92.75 213 ALA A C 1
ATOM 1626 O O . ALA A 1 213 ? 19.969 -18.906 -17.062 1 92.75 213 ALA A O 1
ATOM 1627 N N . ALA A 1 214 ? 18.062 -18.812 -16 1 94.94 214 ALA A N 1
ATOM 1628 C CA . ALA A 1 214 ? 17.406 -18.078 -17.078 1 94.94 214 ALA A CA 1
ATOM 1629 C C . ALA A 1 214 ? 17.516 -16.562 -16.859 1 94.94 214 ALA A C 1
ATOM 1631 O O . ALA A 1 214 ? 17.438 -16.094 -15.727 1 94.94 214 ALA A O 1
ATOM 1632 N N . LEU A 1 215 ? 17.688 -15.883 -17.953 1 97.12 215 LEU A N 1
ATOM 1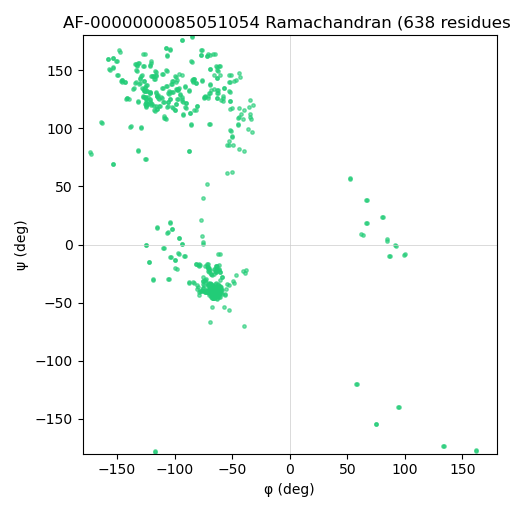633 C CA . LEU A 1 215 ? 17.719 -14.422 -17.922 1 97.12 215 LEU A CA 1
ATOM 1634 C C . LEU A 1 215 ? 16.391 -13.844 -18.406 1 97.12 215 LEU A C 1
ATOM 1636 O O . LEU A 1 215 ? 15.969 -14.109 -19.531 1 97.12 215 LEU A O 1
ATOM 1640 N N . LEU A 1 216 ? 15.742 -13.141 -17.547 1 98.19 216 LEU A N 1
ATOM 1641 C CA . LEU A 1 216 ? 14.484 -12.5 -17.906 1 98.19 216 LEU A CA 1
ATOM 1642 C C . LEU A 1 216 ? 14.656 -10.992 -18.047 1 98.19 216 LEU A C 1
ATOM 1644 O O . LEU A 1 216 ? 15.258 -10.344 -17.188 1 98.19 216 LEU A O 1
ATOM 1648 N N . HIS A 1 217 ? 14.055 -10.461 -19.094 1 98.31 217 HIS A N 1
ATOM 1649 C CA . HIS A 1 217 ? 14.086 -9.023 -19.359 1 98.31 217 HIS A CA 1
ATOM 1650 C C . HIS A 1 217 ? 12.734 -8.383 -19.078 1 98.31 217 HIS A C 1
ATOM 1652 O O . HIS A 1 217 ? 11.727 -9.078 -18.938 1 98.31 217 HIS A O 1
ATOM 1658 N N . ALA A 1 218 ? 12.773 -7.105 -19.078 1 98.38 218 ALA A N 1
ATOM 1659 C CA . ALA A 1 218 ? 11.539 -6.359 -18.875 1 98.38 218 ALA A CA 1
ATOM 1660 C C . ALA A 1 218 ? 10.453 -6.828 -19.844 1 98.38 218 ALA A C 1
ATOM 1662 O O . ALA A 1 218 ? 10.695 -6.969 -21.031 1 98.38 218 ALA A O 1
ATOM 1663 N N . GLY A 1 219 ? 9.305 -7.07 -19.234 1 98.44 219 GLY A N 1
ATOM 1664 C CA . GLY A 1 219 ? 8.18 -7.5 -20.047 1 98.44 219 GLY A CA 1
ATOM 1665 C C . GLY A 1 219 ? 8.07 -9.008 -20.156 1 98.44 219 GLY A C 1
ATOM 1666 O O . GLY A 1 219 ? 7.148 -9.523 -20.797 1 98.44 219 GLY A O 1
ATOM 1667 N N . GLU A 1 220 ? 9.008 -9.703 -19.531 1 98.62 220 GLU A N 1
ATOM 1668 C CA . GLU A 1 220 ? 9 -11.156 -19.625 1 98.62 220 GLU A CA 1
ATOM 1669 C C . GLU A 1 220 ? 8.547 -11.797 -18.328 1 98.62 220 GLU A C 1
ATOM 1671 O O . GLU A 1 220 ? 8.688 -11.203 -17.25 1 98.62 220 GLU A O 1
ATOM 1676 N N . ARG A 1 221 ? 7.93 -12.945 -18.484 1 98.25 221 ARG A N 1
ATOM 1677 C CA . ARG A 1 221 ? 7.48 -13.719 -17.344 1 98.25 221 ARG A CA 1
ATOM 1678 C C . ARG A 1 221 ? 7.879 -15.188 -17.484 1 98.25 221 ARG A C 1
ATOM 1680 O O . ARG A 1 221 ? 8.086 -15.672 -18.594 1 98.25 221 ARG A O 1
ATOM 1687 N N . THR A 1 222 ? 8.031 -15.891 -16.359 1 97.38 222 THR A N 1
ATOM 1688 C CA . THR A 1 222 ? 8.273 -17.328 -16.344 1 97.38 222 THR A CA 1
ATOM 1689 C C . THR A 1 222 ? 7.688 -17.953 -15.07 1 97.38 222 THR A C 1
ATOM 1691 O O . THR A 1 222 ? 7.371 -17.25 -14.117 1 97.38 222 THR A O 1
ATOM 1694 N N . VAL A 1 223 ? 7.445 -19.219 -15.164 1 96.31 223 VAL A N 1
ATOM 1695 C CA . VAL A 1 223 ? 7.133 -20.031 -13.992 1 96.31 223 VAL A CA 1
ATOM 1696 C C . VAL A 1 223 ? 8.211 -21.094 -13.805 1 96.31 223 VAL A C 1
ATOM 1698 O O . VAL A 1 223 ? 8.406 -21.953 -14.664 1 96.31 223 VAL A O 1
ATOM 1701 N N . LEU A 1 224 ? 8.891 -20.938 -12.727 1 95.19 224 LEU A N 1
ATOM 1702 C CA . LEU A 1 224 ? 9.906 -21.938 -12.391 1 95.19 224 LEU A CA 1
ATOM 1703 C C . LEU A 1 224 ? 9.273 -23.156 -11.727 1 95.19 224 LEU A C 1
ATOM 1705 O O . LEU A 1 224 ? 8.648 -23.047 -10.672 1 95.19 224 LEU A O 1
ATOM 1709 N N . ARG A 1 225 ? 9.359 -24.25 -12.359 1 91.5 225 ARG A N 1
ATOM 1710 C CA . ARG A 1 225 ? 8.875 -25.531 -11.836 1 91.5 225 ARG A CA 1
ATOM 1711 C C . ARG A 1 225 ? 10.016 -26.531 -11.688 1 91.5 225 ARG A C 1
ATOM 1713 O O . ARG A 1 225 ? 10.953 -26.531 -12.484 1 91.5 225 ARG A O 1
ATOM 1720 N N . GLU A 1 226 ? 9.836 -27.281 -10.648 1 85.19 226 GLU A N 1
ATOM 1721 C CA . GLU A 1 226 ? 10.867 -28.297 -10.453 1 85.19 226 GLU A CA 1
ATOM 1722 C C . GLU A 1 226 ? 10.898 -29.281 -11.609 1 85.19 226 GLU A C 1
ATOM 1724 O O . GLU A 1 226 ? 9.859 -29.766 -12.047 1 85.19 226 GLU A O 1
ATOM 1729 N N . HIS A 1 227 ? 12.078 -29.484 -12.109 1 83.69 227 HIS A N 1
ATOM 1730 C CA . HIS A 1 227 ? 12.359 -30.516 -13.109 1 83.69 227 HIS A CA 1
ATOM 1731 C C . HIS A 1 227 ? 11.656 -30.203 -14.43 1 83.69 227 HIS A C 1
ATOM 1733 O O . HIS A 1 227 ? 11.312 -31.125 -15.18 1 83.69 227 HIS A O 1
ATOM 1739 N N . GLN A 1 228 ? 11.266 -29.047 -14.648 1 86.5 228 GLN A N 1
ATOM 1740 C CA . GLN A 1 228 ? 10.703 -28.609 -15.922 1 86.5 228 GLN A CA 1
ATOM 1741 C C . GLN A 1 228 ? 11.523 -27.484 -16.547 1 86.5 228 GLN A C 1
ATOM 1743 O O . GLN A 1 228 ? 12.102 -26.672 -15.828 1 86.5 228 GLN A O 1
ATOM 1748 N N . PRO A 1 229 ? 11.57 -27.547 -17.844 1 87.44 229 PRO A N 1
ATOM 1749 C CA . PRO A 1 229 ? 12.297 -26.469 -18.5 1 87.44 229 PRO A CA 1
ATOM 1750 C C . PRO A 1 229 ? 11.656 -25.094 -18.25 1 87.44 229 PRO A C 1
ATOM 1752 O O . PRO A 1 229 ? 10.438 -25 -18.125 1 87.44 229 PRO A O 1
ATOM 1755 N N . VAL A 1 230 ? 12.531 -24.141 -18.25 1 90.94 230 VAL A N 1
ATOM 1756 C CA . VAL A 1 230 ? 12.07 -22.766 -18.047 1 90.94 230 VAL A CA 1
ATOM 1757 C C . VAL A 1 230 ? 11.523 -22.203 -19.359 1 90.94 230 VAL A C 1
ATOM 1759 O O . VAL A 1 230 ? 12.211 -22.219 -20.375 1 90.94 230 VAL A O 1
ATOM 1762 N N . LYS A 1 231 ? 10.336 -21.859 -19.344 1 93.94 231 LYS A N 1
ATOM 1763 C CA . LYS A 1 231 ? 9.727 -21.203 -20.484 1 93.94 231 LYS A CA 1
ATOM 1764 C C . LYS A 1 231 ? 9.523 -19.719 -20.203 1 93.94 231 LYS A C 1
ATOM 1766 O O . LYS A 1 231 ? 8.875 -19.344 -19.234 1 93.94 231 LYS A O 1
ATOM 1771 N N . ILE A 1 232 ? 10.102 -18.891 -21.062 1 97.44 232 ILE A N 1
ATOM 1772 C CA . ILE A 1 232 ? 9.984 -17.438 -20.922 1 97.44 232 ILE A CA 1
ATOM 1773 C C . ILE A 1 232 ? 8.953 -16.906 -21.922 1 97.44 232 ILE A C 1
ATOM 1775 O O . ILE A 1 232 ? 8.984 -17.266 -23.109 1 97.44 232 ILE A O 1
ATOM 1779 N N . VAL A 1 233 ? 8.078 -16.125 -21.469 1 97.81 233 VAL A N 1
ATOM 1780 C CA . VAL A 1 233 ? 7.043 -15.531 -22.312 1 97.81 233 VAL A CA 1
ATOM 1781 C C . VAL A 1 233 ? 7.137 -14.008 -22.25 1 97.81 233 VAL A C 1
ATOM 1783 O O . VAL A 1 233 ? 7.234 -13.43 -21.172 1 97.81 233 VAL A O 1
ATOM 1786 N N . HIS A 1 234 ? 7.148 -13.336 -23.375 1 98.06 234 HIS A N 1
ATOM 1787 C CA . HIS A 1 234 ? 7.078 -11.875 -23.438 1 98.06 234 HIS A CA 1
ATOM 1788 C C . HIS A 1 234 ? 5.633 -11.398 -23.438 1 98.06 234 HIS A C 1
ATOM 1790 O O . HI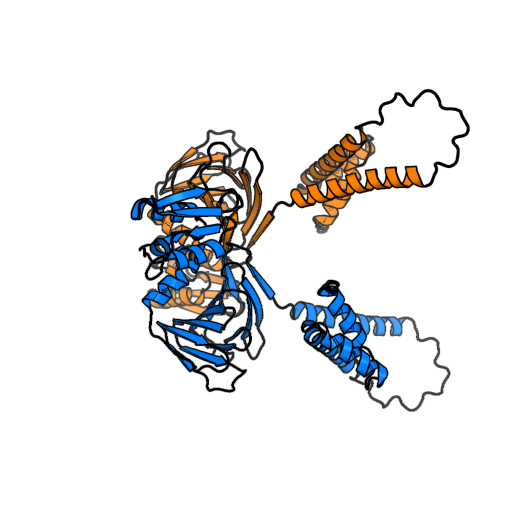S A 1 234 ? 4.895 -11.633 -24.391 1 98.06 234 HIS A O 1
ATOM 1796 N N . ALA A 1 235 ? 5.195 -10.711 -22.375 1 97.19 235 ALA A N 1
ATOM 1797 C CA . ALA A 1 235 ? 3.797 -10.32 -22.219 1 97.19 235 ALA A CA 1
ATOM 1798 C C . ALA A 1 235 ? 3.664 -9.07 -21.359 1 97.19 235 ALA A C 1
ATOM 1800 O O . ALA A 1 235 ? 3.008 -9.102 -20.312 1 97.19 235 ALA A O 1
ATOM 1801 N N . PRO A 1 236 ? 4.086 -7.941 -21.844 1 96.94 236 PRO A N 1
ATOM 1802 C CA . PRO A 1 236 ? 4.105 -6.734 -21.016 1 96.94 236 PRO A CA 1
ATOM 1803 C C . PRO A 1 236 ? 2.711 -6.301 -20.562 1 96.94 236 PRO A C 1
ATOM 1805 O O . PRO A 1 236 ? 2.525 -5.891 -19.422 1 96.94 236 PRO A O 1
ATOM 1808 N N . ASP A 1 237 ? 1.744 -6.461 -21.422 1 94.94 237 ASP A N 1
ATOM 1809 C CA . ASP A 1 237 ? 0.391 -6.035 -21.062 1 94.94 237 ASP A CA 1
ATOM 1810 C C . ASP A 1 237 ? -0.203 -6.934 -19.984 1 94.94 237 ASP A C 1
ATOM 1812 O O . ASP A 1 237 ? -0.855 -6.445 -19.062 1 94.94 237 ASP A O 1
ATOM 1816 N N . ALA A 1 238 ? 0.011 -8.18 -20.172 1 95.94 238 ALA A N 1
ATOM 1817 C CA . ALA A 1 238 ? -0.486 -9.133 -19.172 1 95.94 238 ALA A CA 1
ATOM 1818 C C . ALA A 1 238 ? 0.194 -8.922 -17.828 1 95.94 238 ALA A C 1
ATOM 1820 O O . ALA A 1 238 ? -0.439 -9.055 -16.781 1 95.94 238 ALA A O 1
ATOM 1821 N N . ILE A 1 239 ? 1.462 -8.594 -17.891 1 97.88 239 ILE A N 1
ATOM 1822 C CA . ILE A 1 239 ? 2.217 -8.336 -16.672 1 97.88 239 ILE A CA 1
ATOM 1823 C C . ILE A 1 239 ? 1.646 -7.109 -15.961 1 97.88 239 ILE A C 1
ATOM 1825 O O . ILE A 1 239 ? 1.421 -7.141 -14.742 1 97.88 239 ILE A O 1
ATOM 1829 N N . ASP A 1 240 ? 1.363 -6.117 -16.656 1 95.81 240 ASP A N 1
ATOM 1830 C CA . ASP A 1 240 ? 0.77 -4.914 -16.078 1 95.81 240 ASP A CA 1
ATOM 1831 C C . ASP A 1 240 ? -0.579 -5.219 -15.438 1 95.81 240 ASP A C 1
ATOM 1833 O O . ASP A 1 240 ? -0.871 -4.742 -14.344 1 95.81 240 ASP A O 1
ATOM 1837 N N . SER A 1 241 ? -1.303 -6.023 -16.125 1 95.62 241 SER A N 1
ATOM 1838 C CA . SER A 1 241 ? -2.605 -6.426 -15.602 1 95.62 241 SER A CA 1
ATOM 1839 C C . SER A 1 241 ? -2.461 -7.242 -14.32 1 95.62 241 SER A C 1
ATOM 1841 O O . SER A 1 241 ? -3.168 -7 -13.336 1 95.62 241 SER A O 1
ATOM 1843 N N . ASP A 1 242 ? -1.509 -8.117 -14.336 1 97.06 242 ASP A N 1
ATOM 1844 C CA . ASP A 1 242 ? -1.326 -9.023 -13.211 1 97.06 242 ASP A CA 1
ATOM 1845 C C . ASP A 1 242 ? -0.789 -8.281 -11.992 1 97.06 242 ASP A C 1
ATOM 1847 O O . ASP A 1 242 ? -0.953 -8.734 -10.852 1 97.06 242 ASP A O 1
ATOM 1851 N N . LEU A 1 243 ? -0.212 -7.129 -12.25 1 98.06 243 LEU A N 1
ATOM 1852 C CA . LEU A 1 243 ? 0.394 -6.391 -11.148 1 98.06 243 LEU A CA 1
ATOM 1853 C C . LEU A 1 243 ? -0.506 -5.242 -10.703 1 98.06 243 LEU A C 1
ATOM 1855 O O . LEU A 1 243 ? -0.099 -4.406 -9.891 1 98.06 243 LEU A O 1
ATOM 1859 N N . ALA A 1 244 ? -1.754 -5.238 -11.148 1 97.44 244 ALA A N 1
ATOM 1860 C CA . ALA A 1 244 ? -2.709 -4.195 -10.781 1 97.44 244 ALA A CA 1
ATOM 1861 C C . ALA A 1 244 ? -2.988 -4.215 -9.281 1 97.44 244 ALA A C 1
ATOM 1863 O O . ALA A 1 244 ? -3.461 -3.223 -8.719 1 97.44 244 ALA A O 1
ATOM 1864 N N . TRP A 1 245 ? -2.654 -5.352 -8.656 1 97.75 245 TRP A N 1
ATOM 1865 C CA . TRP A 1 245 ? -2.922 -5.48 -7.227 1 97.75 245 TRP A CA 1
ATOM 1866 C C . TRP A 1 245 ? -2.107 -4.473 -6.426 1 97.75 245 TRP A C 1
ATOM 1868 O O . TRP A 1 245 ? -2.477 -4.117 -5.305 1 97.75 245 TRP A O 1
ATOM 1878 N N . ARG A 1 246 ? -1.035 -4.004 -6.949 1 97.12 246 ARG A N 1
ATOM 1879 C CA . ARG A 1 246 ? -0.197 -3.041 -6.246 1 97.12 246 ARG A CA 1
ATOM 1880 C C . ARG A 1 246 ? -0.971 -1.763 -5.941 1 97.12 246 ARG A C 1
ATOM 1882 O O . ARG A 1 246 ? -0.653 -1.051 -4.984 1 97.12 246 ARG A O 1
ATOM 1889 N N . GLU A 1 247 ? -1.99 -1.553 -6.723 1 93.94 247 GLU A N 1
ATOM 1890 C CA . GLU A 1 247 ? -2.852 -0.395 -6.508 1 93.94 247 GLU A CA 1
ATOM 1891 C C . GLU A 1 247 ? -4.195 -0.809 -5.91 1 93.94 247 GLU A C 1
ATOM 1893 O O . GLU A 1 247 ? -5.148 -0.03 -5.918 1 93.94 247 GLU A O 1
ATOM 1898 N N . GLY A 1 248 ? -4.242 -2.027 -5.52 1 96.38 248 GLY A N 1
ATOM 1899 C CA . GLY A 1 248 ? -5.461 -2.52 -4.895 1 96.38 248 GLY A CA 1
ATOM 1900 C C . GLY A 1 248 ? -6.531 -2.904 -5.898 1 96.38 248 GLY A C 1
ATOM 1901 O O . GLY A 1 248 ? -7.723 -2.889 -5.578 1 96.38 248 GLY A O 1
ATOM 1902 N N . GLN A 1 249 ? -6.09 -3.207 -7.07 1 97.25 249 GLN A N 1
ATOM 1903 C CA . GLN A 1 249 ? -7.055 -3.5 -8.125 1 97.25 249 GLN A CA 1
ATOM 1904 C C . GLN A 1 249 ? -6.844 -4.902 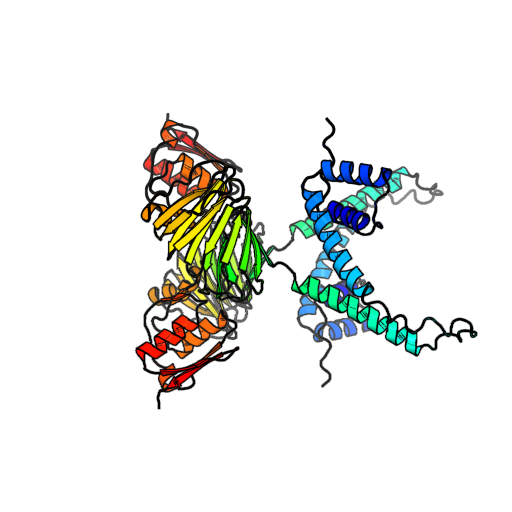-8.688 1 97.25 249 GLN A C 1
ATOM 1906 O O . GLN A 1 249 ? -5.758 -5.473 -8.562 1 97.25 249 GLN A O 1
ATOM 1911 N N . ILE A 1 250 ? -7.93 -5.41 -9.203 1 97.88 250 ILE A N 1
ATOM 1912 C CA . ILE A 1 250 ? -7.879 -6.625 -10.008 1 97.88 250 ILE A CA 1
ATOM 1913 C C . ILE A 1 250 ? -8.25 -6.297 -11.453 1 97.88 250 ILE A C 1
ATOM 1915 O O . ILE A 1 250 ? -9.328 -5.762 -11.719 1 97.88 250 ILE A O 1
ATOM 1919 N N . ALA A 1 251 ? -7.324 -6.543 -12.32 1 97.31 251 ALA A N 1
ATOM 1920 C CA . ALA A 1 251 ? -7.605 -6.387 -13.75 1 97.31 251 ALA A CA 1
ATOM 1921 C C . ALA A 1 251 ? -8.328 -7.613 -14.297 1 97.31 251 ALA A C 1
ATOM 1923 O O . ALA A 1 251 ? -7.945 -8.75 -14.016 1 97.31 251 ALA A O 1
ATOM 1924 N N . LEU A 1 252 ? -9.289 -7.383 -15.133 1 96.06 252 LEU A N 1
ATOM 1925 C CA . LEU A 1 252 ? -10.125 -8.469 -15.641 1 96.06 252 LEU A CA 1
ATOM 1926 C C . LEU A 1 252 ? -9.672 -8.906 -17.031 1 96.06 252 LEU A C 1
ATOM 1928 O O . LEU A 1 252 ? -10.023 -9.992 -17.484 1 96.06 252 LEU A O 1
ATOM 1932 N N . ASN A 1 253 ? -8.859 -8.094 -17.578 1 91.44 253 ASN A N 1
ATOM 1933 C CA . ASN A 1 253 ? -8.492 -8.305 -18.984 1 91.44 253 ASN A CA 1
ATOM 1934 C C . ASN A 1 253 ? -7.754 -9.625 -19.172 1 91.44 253 ASN A C 1
ATOM 1936 O O . ASN A 1 253 ? -6.77 -9.898 -18.484 1 91.44 253 ASN A O 1
ATOM 1940 N N . GLY A 1 254 ? -8.328 -10.422 -20.125 1 89.31 254 GLY A N 1
ATOM 1941 C CA . GLY A 1 254 ? -7.645 -11.648 -20.516 1 89.31 254 GLY A CA 1
ATOM 1942 C C . GLY A 1 254 ? -7.949 -12.812 -19.594 1 89.31 254 GLY A C 1
ATOM 1943 O O . GLY A 1 254 ? -7.457 -13.922 -19.812 1 89.31 254 GLY A O 1
ATOM 1944 N N . LYS A 1 255 ? -8.766 -12.664 -18.703 1 95.25 255 LYS A N 1
ATOM 1945 C CA . LYS A 1 255 ? -9.086 -13.711 -17.734 1 95.25 255 LYS A CA 1
ATOM 1946 C C . LYS A 1 255 ? -10.547 -14.133 -17.844 1 95.25 255 LYS A C 1
ATOM 1948 O O . LYS A 1 255 ? -11.414 -13.32 -18.156 1 95.25 255 LYS A O 1
ATOM 1953 N N . THR A 1 256 ? -10.742 -15.391 -17.531 1 97 256 THR A N 1
ATOM 1954 C CA . THR A 1 256 ? -12.117 -15.875 -17.438 1 97 256 THR A CA 1
ATOM 1955 C C . THR A 1 256 ? -12.766 -15.438 -16.141 1 97 256 THR A C 1
ATOM 1957 O O . THR A 1 256 ? -12.07 -15.055 -15.188 1 97 256 THR A O 1
ATOM 1960 N N . LEU A 1 257 ? -14.086 -15.523 -16.109 1 97.19 257 LEU A N 1
ATOM 1961 C CA . LEU A 1 257 ? -14.805 -15.156 -14.891 1 97.19 257 LEU A CA 1
ATOM 1962 C C . LEU A 1 257 ? -14.383 -16.031 -13.727 1 97.19 257 LEU A C 1
ATOM 1964 O O . LEU A 1 257 ? -14.32 -15.57 -12.586 1 97.19 257 LEU A O 1
ATOM 1968 N N . SER A 1 258 ? -14.117 -17.266 -13.977 1 97.69 258 SER A N 1
ATOM 1969 C CA . SER A 1 258 ? -13.688 -18.188 -12.922 1 97.69 258 SER A CA 1
ATOM 1970 C C . SER A 1 258 ? -12.32 -17.781 -12.367 1 97.69 258 SER A C 1
ATOM 1972 O O . SER A 1 258 ? -12.102 -17.828 -11.156 1 97.69 258 SER A O 1
ATOM 1974 N N . GLN A 1 259 ? -11.43 -17.438 -13.25 1 96.5 259 GLN A N 1
ATOM 1975 C CA . GLN A 1 259 ? -10.109 -16.984 -12.828 1 96.5 259 GLN A CA 1
ATOM 1976 C C . GLN A 1 259 ? -10.211 -15.711 -12 1 96.5 259 GLN A C 1
ATOM 1978 O O . GLN A 1 259 ? -9.523 -15.562 -10.992 1 96.5 259 GLN A O 1
ATOM 1983 N N . VAL A 1 260 ? -11.039 -14.836 -12.43 1 97.81 260 VAL A N 1
ATOM 1984 C CA . VAL A 1 260 ? -11.227 -13.562 -11.734 1 97.81 260 VAL A CA 1
ATOM 1985 C C . VAL A 1 260 ? -11.852 -13.82 -10.359 1 97.81 260 VAL A C 1
ATOM 1987 O O . VAL A 1 260 ? -11.422 -13.242 -9.359 1 97.81 260 VAL A O 1
ATOM 1990 N N . ALA A 1 261 ? -12.844 -14.672 -10.352 1 97.94 261 ALA A N 1
ATOM 1991 C CA . ALA A 1 261 ? -13.461 -15.031 -9.078 1 97.94 261 ALA A CA 1
ATOM 1992 C C . ALA A 1 261 ? -12.422 -15.57 -8.102 1 97.94 261 ALA A C 1
ATOM 1994 O O . ALA A 1 261 ? -12.43 -15.211 -6.918 1 97.94 261 ALA A O 1
ATOM 1995 N N . ALA A 1 262 ? -11.578 -16.375 -8.578 1 96.81 262 ALA A N 1
ATOM 1996 C CA . ALA A 1 262 ? -10.539 -16.953 -7.738 1 96.81 262 ALA A CA 1
ATOM 1997 C C . ALA A 1 262 ? -9.617 -15.867 -7.188 1 96.81 262 ALA A C 1
ATOM 1999 O O . ALA A 1 262 ? -9.18 -15.938 -6.039 1 96.81 262 ALA A O 1
ATOM 2000 N N . GLU A 1 263 ? -9.344 -14.867 -7.98 1 96.94 263 GLU A N 1
ATOM 2001 C CA . GLU A 1 263 ? -8.508 -13.758 -7.523 1 96.94 263 GLU A CA 1
ATOM 2002 C C . GLU A 1 263 ? -9.203 -12.961 -6.422 1 96.94 263 GLU A C 1
ATOM 2004 O O . GLU A 1 263 ? -8.594 -12.648 -5.398 1 96.94 263 GLU A O 1
ATOM 2009 N N . PHE A 1 264 ? -10.438 -12.664 -6.633 1 97.62 264 PHE A N 1
ATOM 2010 C CA . PHE A 1 264 ? -11.195 -11.953 -5.609 1 97.62 264 PHE A CA 1
ATOM 2011 C C . PHE A 1 264 ? -11.234 -12.75 -4.312 1 97.62 264 PHE A C 1
ATOM 2013 O O . PHE A 1 264 ? -11.148 -12.172 -3.223 1 97.62 264 PHE A O 1
ATOM 2020 N N . ASN A 1 265 ? -11.359 -13.992 -4.434 1 97.81 265 ASN A N 1
ATOM 2021 C CA . ASN A 1 265 ? -11.492 -14.852 -3.268 1 97.81 265 ASN A CA 1
ATOM 2022 C C . ASN A 1 265 ? -10.234 -14.844 -2.412 1 97.81 265 ASN A C 1
ATOM 2024 O O . ASN A 1 265 ? -10.289 -15.102 -1.209 1 97.81 265 ASN A O 1
ATOM 2028 N N . ARG A 1 266 ? -9.125 -14.5 -3.014 1 96.81 266 ARG A N 1
ATOM 2029 C CA . ARG A 1 266 ? -7.887 -14.398 -2.252 1 96.81 266 ARG A CA 1
ATOM 2030 C C . ARG A 1 266 ? -7.918 -13.188 -1.321 1 96.81 266 ARG A C 1
ATOM 2032 O O . ARG A 1 266 ? -7.223 -13.164 -0.302 1 96.81 266 ARG A O 1
ATOM 2039 N N . TYR A 1 267 ? -8.742 -12.195 -1.642 1 97.44 267 TYR A N 1
ATOM 2040 C CA . TYR A 1 267 ? -8.688 -10.922 -0.927 1 97.44 267 TYR A CA 1
ATOM 2041 C C . TYR A 1 267 ? -9.844 -10.805 0.057 1 97.44 267 TYR A C 1
ATOM 2043 O O . TYR A 1 267 ? -9.875 -9.891 0.886 1 97.44 267 TYR A O 1
ATOM 2051 N N . ASN A 1 268 ? -10.789 -11.719 -0.05 1 95.69 268 ASN A N 1
ATOM 2052 C CA . ASN A 1 268 ? -12.031 -11.484 0.679 1 95.69 268 ASN A CA 1
ATOM 2053 C C . ASN A 1 268 ? -12.477 -12.727 1.447 1 95.69 268 ASN A C 1
ATOM 2055 O O . ASN A 1 268 ? -12.273 -13.852 0.985 1 95.69 268 ASN A O 1
ATOM 2059 N N . ARG A 1 269 ? -13.148 -12.43 2.557 1 92.38 269 ARG A N 1
ATOM 2060 C CA . ARG A 1 269 ? -13.727 -13.531 3.324 1 92.38 269 ARG A CA 1
ATOM 2061 C C . ARG A 1 269 ? -14.945 -14.109 2.619 1 92.38 269 ARG A C 1
ATOM 2063 O O . ARG A 1 269 ? -15.141 -15.328 2.609 1 92.38 269 ARG A O 1
ATOM 2070 N N . ILE A 1 270 ? -15.711 -13.211 2.088 1 93.69 270 ILE A N 1
ATOM 2071 C CA . ILE A 1 270 ? -16.859 -13.664 1.303 1 93.69 270 ILE A CA 1
ATOM 2072 C C . ILE A 1 270 ? -16.375 -14.219 -0.038 1 93.69 270 ILE A C 1
ATOM 2074 O O . ILE A 1 270 ? -15.703 -13.516 -0.8 1 93.69 270 ILE A O 1
ATOM 2078 N N . GLN A 1 271 ? -16.797 -15.445 -0.356 1 96.81 271 GLN A N 1
ATOM 2079 C CA . GLN A 1 271 ? -16.266 -16.125 -1.536 1 96.81 271 GLN A CA 1
ATOM 2080 C C . GLN A 1 271 ? -17.25 -16.047 -2.697 1 96.81 271 GLN A C 1
ATOM 2082 O O . GLN A 1 271 ? -18.469 -16.156 -2.496 1 96.81 271 GLN A O 1
ATOM 2087 N N . ILE A 1 272 ? -16.688 -15.859 -3.832 1 97.75 272 ILE A N 1
ATOM 2088 C CA . ILE A 1 272 ? -17.469 -15.883 -5.059 1 97.75 272 ILE A CA 1
ATOM 2089 C C . ILE A 1 272 ? -17.406 -17.266 -5.688 1 97.75 272 ILE A C 1
ATOM 2091 O O . ILE A 1 272 ? -16.328 -17.828 -5.883 1 97.75 272 ILE A O 1
ATOM 2095 N N . VAL A 1 273 ? -18.562 -17.828 -6.004 1 97.19 273 VAL A N 1
ATOM 2096 C CA . VAL A 1 273 ? -18.656 -19.141 -6.645 1 97.19 273 VAL A CA 1
ATOM 2097 C C . VAL A 1 273 ? -19.469 -19.031 -7.926 1 97.19 273 VAL A C 1
ATOM 2099 O O . VAL A 1 273 ? -20.656 -18.672 -7.891 1 97.19 273 VAL A O 1
ATOM 2102 N N . ILE A 1 274 ? -18.859 -19.344 -8.992 1 96.69 274 ILE A N 1
ATOM 2103 C CA . ILE A 1 274 ? -19.562 -19.406 -10.266 1 96.69 274 ILE A CA 1
ATOM 2104 C C . ILE A 1 274 ? -20.109 -20.812 -10.492 1 96.69 274 ILE A C 1
ATOM 2106 O O . ILE A 1 274 ? -19.328 -21.75 -10.695 1 96.69 274 ILE A O 1
ATOM 2110 N N . GLU A 1 275 ? -21.312 -20.969 -10.586 1 94.12 275 GLU A N 1
ATOM 2111 C CA . GLU A 1 275 ? -21.953 -22.281 -10.617 1 94.12 275 GLU A CA 1
ATOM 2112 C C . GLU A 1 275 ? -22.031 -22.812 -12.039 1 94.12 275 GLU A C 1
ATOM 2114 O O . GLU A 1 275 ? -22 -24.031 -12.25 1 94.12 275 GLU A O 1
ATOM 2119 N N . ASP A 1 276 ? -22.188 -21.969 -12.969 1 92.94 276 ASP A N 1
ATOM 2120 C CA . ASP A 1 276 ? -22.328 -22.359 -14.367 1 92.94 276 ASP A CA 1
ATOM 2121 C C . ASP A 1 276 ? -20.969 -22.344 -15.078 1 92.94 276 ASP A C 1
ATOM 2123 O O . ASP A 1 276 ? -20.312 -21.312 -15.156 1 92.94 276 ASP A O 1
ATOM 2127 N N . GLU A 1 277 ? -20.641 -23.484 -15.633 1 93.5 277 GLU A N 1
ATOM 2128 C CA . GLU A 1 277 ? -19.328 -23.625 -16.266 1 93.5 277 GLU A CA 1
ATOM 2129 C C . GLU A 1 277 ? -19.219 -22.719 -17.5 1 93.5 277 GLU A C 1
ATOM 2131 O O . GLU A 1 277 ? -18.156 -22.156 -17.766 1 93.5 277 GLU A O 1
ATOM 2136 N N . ALA A 1 278 ? -20.281 -22.672 -18.203 1 94.5 278 ALA A N 1
ATOM 2137 C CA . ALA A 1 278 ? -20.266 -21.828 -19.391 1 94.5 278 ALA A CA 1
ATOM 2138 C C . ALA A 1 278 ? -20.078 -20.359 -19.031 1 94.5 278 ALA A C 1
ATOM 2140 O O . ALA A 1 278 ? -19.328 -19.641 -19.688 1 94.5 278 ALA A O 1
ATOM 2141 N N . LEU A 1 279 ? -20.703 -20 -17.984 1 95 279 LEU A N 1
ATOM 2142 C CA . LEU A 1 279 ? -20.547 -18.641 -17.5 1 95 279 LEU A CA 1
ATOM 2143 C C . LEU A 1 279 ? -19.125 -18.391 -17.016 1 95 279 LEU A C 1
ATOM 2145 O O . LEU A 1 279 ? -18.562 -17.328 -17.25 1 95 279 LEU A O 1
ATOM 2149 N N . GLY A 1 280 ? -18.547 -19.359 -16.406 1 96.69 280 GLY A N 1
ATOM 2150 C CA . GLY A 1 280 ? -17.188 -19.266 -15.891 1 96.69 280 GLY A CA 1
ATOM 2151 C C . GLY A 1 280 ? -16.156 -19.016 -16.969 1 96.69 280 GLY A C 1
ATOM 2152 O O . GLY A 1 280 ? -15.078 -18.469 -16.703 1 96.69 280 GLY A O 1
ATOM 2153 N N . ARG A 1 281 ? -16.469 -19.344 -18.172 1 96.44 281 ARG A N 1
ATOM 2154 C CA . ARG A 1 281 ? -15.508 -19.219 -19.281 1 96.44 281 ARG A CA 1
ATOM 2155 C C . ARG A 1 281 ? -15.609 -17.859 -19.953 1 96.44 281 ARG A C 1
ATOM 2157 O O . ARG A 1 281 ? -14.75 -17.484 -20.75 1 96.44 281 ARG A O 1
ATOM 2164 N N . GLU A 1 282 ? -16.625 -17.125 -19.594 1 94.75 282 GLU A N 1
ATOM 2165 C CA . GLU A 1 282 ? -16.812 -15.797 -20.172 1 94.75 282 GLU A CA 1
ATOM 2166 C C . GLU A 1 282 ? -15.734 -14.828 -19.672 1 94.75 282 GLU A C 1
ATOM 2168 O O . GLU A 1 282 ? -15.023 -15.125 -18.719 1 94.75 282 GLU A O 1
ATOM 2173 N N . ARG A 1 283 ? -15.625 -13.711 -20.438 1 95.19 283 ARG A N 1
ATOM 2174 C CA . ARG A 1 283 ? -14.594 -12.734 -20.109 1 95.19 283 ARG A CA 1
ATOM 2175 C C . ARG A 1 283 ? -15.172 -11.328 -20.031 1 95.19 283 ARG A C 1
ATOM 2177 O O . ARG A 1 283 ? -16.156 -11.016 -20.719 1 95.19 283 ARG A O 1
ATOM 2184 N N . LEU A 1 284 ? -14.656 -10.555 -19.094 1 93.75 284 LEU A N 1
ATOM 2185 C CA . LEU A 1 284 ? -14.953 -9.133 -18.953 1 93.75 284 LEU A CA 1
ATOM 2186 C C . LEU A 1 284 ? -13.68 -8.297 -19.062 1 93.75 284 LEU A C 1
ATOM 2188 O O . LEU A 1 284 ? -12.578 -8.844 -19.016 1 93.75 284 LEU A O 1
ATOM 2192 N N . ILE A 1 285 ? -13.883 -7.035 -19.438 1 92.88 285 ILE A N 1
ATOM 2193 C CA . ILE A 1 285 ? -12.781 -6.086 -19.453 1 92.88 285 ILE A CA 1
ATOM 2194 C C . ILE A 1 285 ? -12.953 -5.059 -18.344 1 92.88 285 ILE A C 1
ATOM 2196 O O . ILE A 1 285 ? -14.086 -4.754 -17.938 1 92.88 285 ILE A O 1
ATOM 2200 N N . GLY A 1 286 ? -11.812 -4.645 -17.828 1 95.44 286 GLY A N 1
ATOM 2201 C CA . GLY A 1 286 ? -1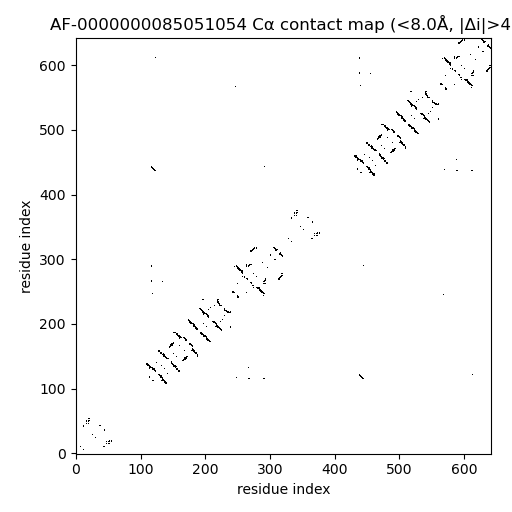1.875 -3.582 -16.828 1 95.44 286 GLY A CA 1
ATOM 2202 C C . GLY A 1 286 ? -11.031 -3.863 -15.602 1 95.44 286 GLY A C 1
ATOM 2203 O O . GLY A 1 286 ? -10.195 -4.77 -15.609 1 95.44 286 GLY A O 1
ATOM 2204 N N . ARG A 1 287 ? -11.164 -3 -14.641 1 96.56 287 ARG A N 1
ATOM 2205 C CA . ARG A 1 287 ? -10.5 -3.104 -13.344 1 96.56 287 ARG A CA 1
ATOM 2206 C C . ARG A 1 287 ? -11.477 -2.84 -12.203 1 96.56 287 ARG A C 1
ATOM 2208 O O . ARG A 1 287 ? -12.352 -1.978 -12.312 1 96.56 287 ARG A O 1
ATOM 2215 N N . LEU A 1 288 ? -11.328 -3.617 -11.188 1 96.44 288 LEU A N 1
ATOM 2216 C CA . LEU A 1 288 ? -12.156 -3.445 -10 1 96.44 288 LEU A CA 1
ATOM 2217 C C . LEU A 1 288 ? -11.312 -3.51 -8.734 1 96.44 288 LEU A C 1
ATOM 2219 O O . LEU A 1 288 ? -10.242 -4.121 -8.727 1 96.44 288 LEU A O 1
ATOM 2223 N N . SER A 1 289 ? -11.867 -2.863 -7.676 1 95.44 289 SER A N 1
ATOM 2224 C CA . SER A 1 289 ? -11.18 -2.957 -6.391 1 95.44 289 SER A CA 1
ATOM 2225 C C . SER A 1 289 ? -11.133 -4.398 -5.895 1 95.44 289 SER A C 1
ATOM 2227 O O . SER A 1 289 ? -12.141 -5.102 -5.91 1 95.44 289 SER A O 1
ATOM 2229 N N . ALA A 1 290 ? -10.008 -4.801 -5.477 1 97 290 ALA A N 1
ATOM 2230 C CA . ALA A 1 290 ? -9.789 -6.184 -5.062 1 97 290 ALA A CA 1
ATOM 2231 C C . ALA A 1 290 ? -10.656 -6.535 -3.854 1 97 290 ALA A C 1
ATOM 2233 O O . ALA A 1 290 ? -10.953 -7.711 -3.615 1 97 290 ALA A O 1
ATOM 2234 N N . ASN A 1 291 ? -11.078 -5.543 -3.154 1 94.31 291 ASN A N 1
ATOM 2235 C CA . ASN A 1 291 ? -11.789 -5.793 -1.909 1 94.31 291 ASN A CA 1
ATOM 2236 C C . ASN A 1 291 ? -13.297 -5.574 -2.07 1 94.31 291 ASN A C 1
ATOM 2238 O O . ASN A 1 291 ? -14.008 -5.363 -1.085 1 94.31 291 ASN A O 1
ATOM 2242 N N . ASP A 1 292 ? -13.727 -5.59 -3.34 1 92.81 292 ASP A N 1
ATOM 2243 C CA . ASP A 1 292 ? -15.141 -5.348 -3.602 1 92.81 292 ASP A CA 1
ATOM 2244 C C . ASP A 1 292 ? -15.75 -6.484 -4.422 1 92.81 292 ASP A C 1
ATOM 2246 O O . ASP A 1 292 ? -16.141 -6.281 -5.57 1 92.81 292 ASP A O 1
ATOM 2250 N N . PRO A 1 293 ? -15.938 -7.594 -3.764 1 94.88 293 PRO A N 1
ATOM 2251 C CA . PRO A 1 293 ? -16.516 -8.727 -4.496 1 94.88 293 PRO A CA 1
ATOM 2252 C C . PRO A 1 293 ? -17.938 -8.469 -4.957 1 94.88 293 PRO A C 1
ATOM 2254 O O . PRO A 1 293 ? -18.406 -9.078 -5.926 1 94.88 293 PRO A O 1
ATOM 2257 N N . GLU A 1 294 ? -18.625 -7.562 -4.359 1 92.25 294 GLU A N 1
ATOM 2258 C CA . GLU A 1 294 ? -20 -7.234 -4.754 1 92.25 294 GLU A CA 1
ATOM 2259 C C . GLU A 1 294 ? -20.031 -6.5 -6.09 1 92.25 294 GLU A C 1
ATOM 2261 O O . GLU A 1 294 ? -20.906 -6.738 -6.914 1 92.25 294 GLU A O 1
ATOM 2266 N N . ALA A 1 295 ? -19.078 -5.648 -6.188 1 92.56 295 ALA A N 1
ATOM 2267 C CA . ALA A 1 295 ? -19.016 -4.926 -7.457 1 92.56 295 ALA A CA 1
ATOM 2268 C C . ALA A 1 295 ? -18.766 -5.883 -8.617 1 92.56 295 ALA A C 1
ATOM 2270 O O . ALA A 1 295 ? -19.375 -5.746 -9.68 1 92.56 295 ALA A O 1
ATOM 2271 N N . PHE A 1 296 ? -17.953 -6.844 -8.383 1 95.62 296 PHE A N 1
ATOM 2272 C CA . PHE A 1 296 ? -17.656 -7.828 -9.422 1 95.62 296 PHE A CA 1
ATOM 2273 C C . PHE A 1 296 ? -18.906 -8.664 -9.727 1 95.62 296 PHE A C 1
ATOM 2275 O O . PHE A 1 296 ? -19.266 -8.852 -10.891 1 95.62 296 PHE A O 1
ATOM 2282 N N . SER A 1 297 ? -19.531 -9.078 -8.734 1 95.81 297 SER A N 1
ATOM 2283 C CA . SER A 1 297 ? -20.719 -9.883 -8.914 1 95.81 297 SER A CA 1
ATOM 2284 C C . SER A 1 297 ? -21.812 -9.109 -9.648 1 95.81 297 SER A C 1
ATOM 2286 O O . SER A 1 297 ? -22.5 -9.648 -10.523 1 95.81 297 SER A O 1
ATOM 2288 N N . GLY A 1 298 ? -21.922 -7.883 -9.297 1 94.12 298 GLY A N 1
ATOM 2289 C CA . GLY A 1 298 ? -22.875 -7.031 -9.984 1 94.12 298 GLY A CA 1
ATOM 2290 C C . GLY A 1 298 ? -22.562 -6.852 -11.461 1 94.12 298 GLY A C 1
ATOM 2291 O O . GLY A 1 298 ? -23.469 -6.852 -12.297 1 94.12 298 GLY A O 1
ATOM 2292 N N . ALA A 1 299 ? -21.312 -6.688 -11.703 1 94.56 299 ALA A N 1
ATOM 2293 C CA . ALA A 1 299 ? -20.875 -6.531 -13.094 1 94.56 299 ALA A CA 1
ATOM 2294 C C . ALA A 1 299 ? -21.219 -7.773 -13.914 1 94.56 299 ALA A C 1
ATOM 2296 O O . ALA A 1 299 ? -21.625 -7.664 -15.07 1 94.56 299 ALA A O 1
ATOM 2297 N N . VAL A 1 300 ? -21.047 -8.898 -13.367 1 95.25 300 VAL A N 1
ATOM 2298 C CA . VAL A 1 300 ? -21.344 -10.156 -14.047 1 95.25 300 VAL A CA 1
ATOM 2299 C C . VAL A 1 300 ? -22.844 -10.258 -14.328 1 95.25 300 VAL A C 1
ATOM 2301 O O . VAL A 1 300 ? -23.234 -10.641 -15.438 1 95.25 300 VAL A O 1
ATOM 2304 N N . VAL A 1 301 ? -23.625 -9.883 -13.391 1 93.19 301 VAL A N 1
ATOM 2305 C CA . VAL A 1 301 ? -25.078 -9.922 -13.547 1 93.19 301 VAL A CA 1
ATOM 2306 C C . VAL A 1 301 ? -25.5 -8.969 -14.672 1 93.19 301 VAL A C 1
ATOM 2308 O O . VAL A 1 301 ? -26.297 -9.336 -15.531 1 93.19 301 VAL A O 1
ATOM 2311 N N . GLU A 1 302 ? -24.953 -7.855 -14.609 1 92.88 302 GLU A N 1
ATOM 2312 C CA . GLU A 1 302 ? -25.328 -6.84 -15.586 1 92.88 302 GLU A CA 1
ATOM 2313 C C . GLU A 1 302 ? -24.891 -7.254 -17 1 92.88 302 GLU A C 1
ATOM 2315 O O . GLU A 1 302 ? -25.641 -7.059 -17.953 1 92.88 302 GLU A O 1
ATOM 2320 N N . ALA A 1 303 ? -23.781 -7.867 -17.125 1 93.75 303 ALA A N 1
ATOM 2321 C CA . ALA A 1 303 ? -23.203 -8.164 -18.438 1 93.75 303 ALA A CA 1
ATOM 2322 C C . ALA A 1 303 ? -23.812 -9.438 -19.031 1 93.75 303 ALA A C 1
ATOM 2324 O O . ALA A 1 303 ? -24 -9.531 -20.234 1 93.75 303 ALA A O 1
ATOM 2325 N N . PHE A 1 304 ? -24.172 -10.398 -18.188 1 93.69 304 PHE A N 1
ATOM 2326 C CA . PHE A 1 304 ? -24.484 -11.703 -18.734 1 93.69 304 PHE A CA 1
ATOM 2327 C C . PHE A 1 304 ? -25.875 -12.148 -18.312 1 93.69 304 PHE A C 1
ATOM 2329 O O . PHE A 1 304 ? -26.328 -13.242 -18.672 1 93.69 304 PHE A O 1
ATOM 2336 N N . GLY A 1 305 ? -26.531 -11.297 -17.547 1 91.5 305 GLY A N 1
ATOM 2337 C CA . GLY A 1 305 ? -27.859 -11.664 -17.094 1 91.5 305 GLY A CA 1
ATOM 2338 C C . GLY A 1 305 ? -27.859 -12.844 -16.141 1 91.5 305 GLY A C 1
ATOM 2339 O O . GLY A 1 305 ? -28.766 -13.68 -16.172 1 91.5 305 GLY A O 1
ATOM 2340 N N . ALA A 1 306 ? -26.922 -12.891 -15.312 1 92.88 306 ALA A N 1
ATOM 2341 C CA . ALA A 1 306 ? -26.781 -13.992 -14.375 1 92.88 306 ALA A CA 1
ATOM 2342 C C . ALA A 1 306 ? -27.609 -13.758 -13.117 1 92.88 306 ALA A C 1
ATOM 2344 O O . ALA A 1 306 ? -28.078 -12.648 -12.875 1 92.88 306 ALA A O 1
ATOM 2345 N N . ASN A 1 307 ? -27.891 -14.844 -12.461 1 93.31 307 ASN A N 1
ATOM 2346 C CA . ASN A 1 307 ? -28.562 -14.758 -11.164 1 93.31 307 ASN A CA 1
ATOM 2347 C C . ASN A 1 307 ? -27.547 -14.805 -10.016 1 93.31 307 ASN A C 1
ATOM 2349 O O . ASN A 1 307 ? -26.547 -15.508 -10.094 1 93.31 307 ASN A O 1
ATOM 2353 N N . ILE A 1 308 ? -27.922 -14.086 -8.992 1 93.75 308 ILE A N 1
ATOM 2354 C CA . ILE A 1 308 ? -27 -14.016 -7.855 1 93.75 308 ILE A CA 1
ATOM 2355 C C . ILE A 1 308 ? -27.734 -14.422 -6.578 1 93.75 308 ILE A C 1
ATOM 2357 O O . ILE A 1 308 ? -28.891 -14.039 -6.375 1 93.75 308 ILE A O 1
ATOM 2361 N N . HIS A 1 309 ? -27.156 -15.273 -5.812 1 93.5 309 HIS A N 1
ATOM 2362 C CA . HIS A 1 309 ? -27.594 -15.609 -4.465 1 93.5 309 HIS A CA 1
ATOM 2363 C C . HIS A 1 309 ? -26.5 -15.305 -3.441 1 93.5 309 HIS A C 1
ATOM 2365 O O . HIS A 1 309 ? -25.438 -15.906 -3.473 1 93.5 309 HIS A O 1
ATOM 2371 N N . LYS A 1 310 ? -26.844 -14.43 -2.51 1 93.25 310 LYS A N 1
ATOM 2372 C CA . LYS A 1 310 ? -25.859 -14 -1.526 1 93.25 310 LYS A CA 1
ATOM 2373 C C . LYS A 1 310 ? -26.109 -14.656 -0.172 1 93.25 310 LYS A C 1
ATOM 2375 O O . LYS A 1 310 ? -27.25 -14.719 0.293 1 93.25 310 LYS A O 1
ATOM 2380 N N . THR A 1 311 ? -25.078 -15.211 0.364 1 91.88 311 THR A N 1
ATOM 2381 C CA . THR A 1 311 ? -25.078 -15.703 1.735 1 91.88 311 THR A CA 1
ATOM 2382 C C . THR A 1 311 ? -24.062 -14.953 2.58 1 91.88 311 THR A C 1
ATOM 2384 O O . THR A 1 311 ? -23.438 -14 2.107 1 91.88 311 THR A O 1
ATOM 2387 N N . ASP A 1 312 ? -23.922 -15.328 3.848 1 88.5 312 ASP A N 1
ATOM 2388 C CA . ASP A 1 312 ? -22.984 -14.68 4.75 1 88.5 312 ASP A CA 1
ATOM 2389 C C . ASP A 1 312 ? -21.547 -15.039 4.391 1 88.5 312 ASP A C 1
ATOM 2391 O O . ASP A 1 312 ? -20.609 -14.312 4.75 1 88.5 312 ASP A O 1
ATOM 2395 N N . LYS A 1 313 ? -21.453 -16.062 3.629 1 92.06 313 LYS A N 1
ATOM 2396 C CA . LYS A 1 313 ? -20.094 -16.547 3.412 1 92.06 313 LYS A CA 1
ATOM 2397 C C . LYS A 1 313 ? -19.75 -16.562 1.928 1 92.06 313 LYS A C 1
ATOM 2399 O O . LYS A 1 313 ? -18.578 -16.688 1.561 1 92.06 313 LYS A O 1
ATOM 2404 N N . ALA A 1 314 ? -20.859 -16.438 1.104 1 95.81 314 ALA A N 1
ATOM 2405 C CA . ALA A 1 314 ? -20.547 -16.625 -0.311 1 95.81 314 ALA A CA 1
ATOM 2406 C C . ALA A 1 314 ? -21.547 -15.875 -1.194 1 95.81 314 ALA A C 1
ATOM 2408 O O . ALA A 1 314 ? -22.672 -15.578 -0.768 1 95.81 314 ALA A O 1
ATOM 2409 N N . ILE A 1 315 ? -21.062 -15.516 -2.332 1 96.44 315 ILE A N 1
ATOM 2410 C CA . ILE A 1 315 ? -21.875 -15.016 -3.428 1 96.44 315 ILE A CA 1
ATOM 2411 C C . ILE A 1 315 ? -21.938 -16.047 -4.547 1 96.44 315 ILE A C 1
ATOM 2413 O O . ILE A 1 315 ? -20.938 -16.297 -5.223 1 96.44 315 ILE A O 1
ATOM 2417 N N . LEU A 1 316 ? -23.047 -16.625 -4.699 1 96.62 316 LEU A N 1
ATOM 2418 C CA . LEU A 1 316 ? -23.234 -17.641 -5.73 1 96.62 316 LEU A CA 1
ATOM 2419 C C . LEU A 1 316 ? -23.797 -17.016 -7.008 1 96.62 316 LEU A C 1
ATOM 2421 O O . LEU A 1 316 ? -24.828 -16.359 -6.973 1 96.62 316 LEU A O 1
ATOM 2425 N N . ILE A 1 317 ? -23.078 -17.297 -8.094 1 95.62 317 ILE A N 1
ATOM 2426 C CA . ILE A 1 317 ? -23.484 -16.719 -9.367 1 95.62 317 ILE A CA 1
ATOM 2427 C C . ILE A 1 317 ? -23.844 -17.844 -10.344 1 95.62 317 ILE A C 1
ATOM 2429 O O . ILE A 1 317 ? -23.016 -18.719 -10.625 1 95.62 317 ILE A O 1
ATOM 2433 N N . GLY A 1 318 ? -25 -17.828 -10.742 1 92 318 GLY A N 1
ATOM 2434 C CA . GLY A 1 318 ? -25.469 -18.828 -11.688 1 92 318 GLY A CA 1
ATOM 2435 C C . GLY A 1 318 ? -26.141 -18.219 -12.906 1 92 318 GLY A C 1
ATOM 2436 O O . GLY A 1 318 ? -26.328 -17 -12.992 1 92 318 GLY A O 1
ATOM 2437 N N . LYS A 1 319 ? -26.266 -19.094 -13.953 1 81.25 319 LYS A N 1
ATOM 2438 C CA . LYS A 1 319 ? -26.969 -18.656 -15.156 1 81.25 319 LYS A CA 1
ATOM 2439 C C . LYS A 1 319 ? -28.453 -18.484 -14.891 1 81.25 319 LYS A C 1
ATOM 2441 O O . LYS A 1 319 ? -29.016 -19.172 -14.039 1 81.25 319 LYS A O 1
ATOM 2446 N N . LYS A 1 320 ? -28.891 -17.25 -15.539 1 72.12 320 LYS A N 1
ATOM 2447 C CA . LYS A 1 320 ? -30.359 -17.203 -15.508 1 72.12 320 LYS A CA 1
ATOM 2448 C C . LYS A 1 320 ? -30.969 -18.422 -16.203 1 72.12 320 LYS A C 1
ATOM 2450 O O . LYS A 1 320 ? -30.438 -18.891 -17.219 1 72.12 320 LYS A O 1
ATOM 2455 N N . LYS A 1 321 ? -31.891 -19.234 -15.586 1 54.34 321 LYS A N 1
ATOM 2456 C CA . LYS A 1 321 ? -32.719 -20.203 -16.297 1 54.34 321 LYS A CA 1
ATOM 2457 C C . LYS A 1 321 ? -33.469 -19.531 -17.453 1 54.34 321 LYS A C 1
ATOM 2459 O O . LYS A 1 321 ? -33.844 -18.344 -17.359 1 54.34 321 LYS A O 1
ATOM 2464 N N . MET B 1 1 ? 16.641 21.281 36.75 1 32.84 1 MET B N 1
ATOM 2465 C CA . MET B 1 1 ? 15.312 20.672 36.656 1 32.84 1 MET B CA 1
ATOM 2466 C C . MET B 1 1 ? 15.406 19.203 36.281 1 32.84 1 MET B C 1
ATOM 2468 O O . MET B 1 1 ? 15.93 18.875 35.219 1 32.84 1 MET B O 1
ATOM 2472 N N . ALA B 1 2 ? 15.562 18.312 37.219 1 41.81 2 ALA B N 1
ATOM 2473 C CA . ALA B 1 2 ? 15.789 16.891 37 1 41.81 2 ALA B CA 1
ATOM 2474 C C . ALA B 1 2 ? 14.75 16.297 36.062 1 41.81 2 ALA B C 1
ATOM 2476 O O . ALA B 1 2 ? 13.562 16.641 36.125 1 41.81 2 ALA B O 1
ATOM 2477 N N . PRO B 1 3 ? 15.102 15.812 34.938 1 40.66 3 PRO B N 1
ATOM 2478 C CA . PRO B 1 3 ? 14.117 15.273 33.969 1 40.66 3 PRO B CA 1
ATOM 2479 C C . PRO B 1 3 ? 13.172 14.258 34.625 1 40.66 3 PRO B C 1
ATOM 2481 O O . PRO B 1 3 ? 13.594 13.492 35.5 1 40.66 3 PRO B O 1
ATOM 2484 N N . THR B 1 4 ? 11.969 14.664 35.031 1 45.41 4 THR B N 1
ATOM 2485 C CA . THR B 1 4 ? 10.914 13.797 35.531 1 45.41 4 THR B CA 1
ATOM 2486 C C . THR B 1 4 ? 10.922 12.453 34.844 1 45.41 4 THR B C 1
ATOM 2488 O O . THR B 1 4 ? 10.93 12.391 33.594 1 45.41 4 THR B O 1
ATOM 2491 N N . PRO B 1 5 ? 11.281 11.422 35.406 1 50.5 5 PRO B N 1
ATOM 2492 C CA . PRO B 1 5 ? 11.312 10.102 34.781 1 50.5 5 PRO B CA 1
ATOM 2493 C C . PRO B 1 5 ? 10.062 9.797 33.969 1 50.5 5 PRO B C 1
ATOM 2495 O O . PRO B 1 5 ? 8.945 10.078 34.438 1 50.5 5 PRO B O 1
ATOM 2498 N N . VAL B 1 6 ? 10.07 9.844 32.688 1 54.91 6 VAL B N 1
ATOM 2499 C CA . VAL B 1 6 ? 9.016 9.5 31.734 1 54.91 6 VAL B CA 1
ATOM 2500 C C . VAL B 1 6 ? 8.461 8.117 32.062 1 54.91 6 VAL B C 1
ATOM 2502 O O . VAL B 1 6 ? 9.195 7.125 32.031 1 54.91 6 VAL B O 1
ATOM 2505 N N . GLU B 1 7 ? 7.484 8.008 32.781 1 64.19 7 GLU B N 1
ATOM 2506 C CA . GLU B 1 7 ? 6.781 6.773 33.125 1 64.19 7 GLU B CA 1
ATOM 2507 C C . GLU B 1 7 ? 6.238 6.086 31.875 1 64.19 7 GLU B C 1
ATOM 2509 O O . GLU B 1 7 ? 5.711 6.75 30.984 1 64.19 7 GLU B O 1
ATOM 2514 N N . THR B 1 8 ? 6.617 4.875 31.703 1 68.81 8 THR B N 1
ATOM 2515 C CA . THR B 1 8 ? 6.137 4.082 30.578 1 68.81 8 THR B CA 1
ATOM 2516 C C . THR B 1 8 ? 4.625 3.883 30.656 1 68.81 8 THR B C 1
ATOM 2518 O O . THR B 1 8 ? 4.039 3.996 31.734 1 68.81 8 THR B O 1
ATOM 2521 N N . SER B 1 9 ? 3.998 3.715 29.609 1 73.62 9 SER B N 1
ATOM 2522 C CA . SER B 1 9 ? 2.559 3.48 29.531 1 73.62 9 SER B CA 1
ATOM 2523 C C . SER B 1 9 ? 2.145 2.318 30.422 1 73.62 9 SER B C 1
ATOM 2525 O O . SER B 1 9 ? 1.104 2.375 31.094 1 73.62 9 SER B O 1
ATOM 2527 N N . GLU B 1 10 ? 2.979 1.377 30.516 1 72.94 10 GLU B N 1
ATOM 2528 C CA . GLU B 1 10 ? 2.699 0.208 31.344 1 72.94 10 GLU B CA 1
ATOM 2529 C C . GLU B 1 10 ? 2.703 0.569 32.812 1 72.94 10 GLU B C 1
ATOM 2531 O O . GLU B 1 10 ? 1.884 0.065 33.594 1 72.94 10 GLU B O 1
ATOM 2536 N N . GLN B 1 11 ? 3.578 1.393 33.125 1 75.81 11 GLN B N 1
ATOM 2537 C CA . GLN B 1 11 ? 3.682 1.823 34.531 1 75.81 11 GLN B CA 1
ATOM 2538 C C . GLN B 1 11 ? 2.479 2.668 34.906 1 75.81 11 GLN B C 1
ATOM 2540 O O . GLN B 1 11 ? 1.959 2.529 36.031 1 75.81 11 GLN B O 1
ATOM 2545 N N . ILE B 1 12 ? 2.027 3.457 34.031 1 78.31 12 ILE B N 1
ATOM 2546 C CA . ILE B 1 12 ? 0.862 4.305 34.25 1 78.31 12 ILE B CA 1
ATOM 2547 C C . ILE B 1 12 ? -0.388 3.439 34.375 1 78.31 12 ILE B C 1
ATOM 2549 O O . ILE B 1 12 ? -1.205 3.658 35.281 1 78.31 12 ILE B O 1
ATOM 2553 N N . GLU B 1 13 ? -0.471 2.469 33.625 1 80.75 13 GLU B N 1
ATOM 2554 C CA . GLU B 1 13 ? -1.624 1.573 33.688 1 80.75 13 GLU B CA 1
ATOM 2555 C C . GLU B 1 13 ? -1.641 0.765 34.969 1 80.75 13 GLU B C 1
ATOM 2557 O O . GLU B 1 13 ? -2.701 0.547 35.562 1 80.75 13 GLU B O 1
ATOM 2562 N N . ARG B 1 14 ? -0.549 0.398 35.406 1 80.38 14 ARG B N 1
ATOM 2563 C CA . ARG B 1 14 ? -0.438 -0.353 36.656 1 80.38 14 ARG B CA 1
ATOM 2564 C C . ARG B 1 14 ? -0.838 0.506 37.844 1 80.38 14 ARG B C 1
ATOM 2566 O O . ARG B 1 14 ? -1.566 0.049 38.719 1 80.38 14 ARG B O 1
ATOM 2573 N N . ALA B 1 15 ? -0.359 1.614 37.75 1 79.81 15 ALA B N 1
ATOM 2574 C CA . ALA B 1 15 ? -0.687 2.539 38.844 1 79.81 15 ALA B CA 1
ATOM 2575 C C . ALA B 1 15 ? -2.174 2.885 38.844 1 79.81 15 ALA B C 1
ATOM 2577 O O . ALA B 1 15 ? -2.805 2.953 39.875 1 79.81 15 ALA B O 1
ATOM 2578 N N . ALA B 1 16 ? -2.703 3.076 37.656 1 81.38 16 ALA B N 1
ATOM 2579 C CA . ALA B 1 16 ? -4.125 3.373 37.5 1 81.38 16 ALA B CA 1
ATOM 2580 C C . ALA B 1 16 ? -4.988 2.232 38.031 1 81.38 16 ALA B C 1
ATOM 2582 O O . ALA B 1 16 ? -6.016 2.471 38.688 1 81.38 16 ALA B O 1
ATOM 2583 N N . SER B 1 17 ? -4.516 1.048 37.844 1 81.5 17 SER B N 1
ATOM 2584 C CA . SER B 1 17 ? -5.25 -0.123 38.312 1 81.5 17 SER B CA 1
ATOM 2585 C C . SER B 1 17 ? -5.281 -0.187 39.844 1 81.5 17 SER B C 1
ATOM 2587 O O . SER B 1 17 ? -6.289 -0.581 40.438 1 81.5 17 SER B O 1
ATOM 2589 N N . LEU B 1 18 ? -4.281 0.241 40.375 1 80.56 18 LEU B N 1
ATOM 2590 C CA . LEU B 1 18 ? -4.203 0.23 41.844 1 80.56 18 LEU B CA 1
ATOM 2591 C C . LEU B 1 18 ? -5.145 1.269 42.438 1 80.56 18 LEU B C 1
ATOM 2593 O O . LEU B 1 18 ? -5.773 1.02 43.469 1 80.56 18 LEU B O 1
ATOM 2597 N N . TRP B 1 19 ? -5.25 2.342 41.719 1 82.06 19 TRP B N 1
ATOM 2598 C CA . TRP B 1 19 ? -6.156 3.391 42.188 1 82.06 19 TRP B CA 1
ATOM 2599 C C . TRP B 1 19 ? -7.609 3 41.938 1 82.06 19 TRP B C 1
ATOM 2601 O O . TRP B 1 19 ? -8.492 3.326 42.75 1 82.06 19 TRP B O 1
ATOM 2611 N N . ALA B 1 20 ? -7.852 2.236 40.875 1 79.69 20 ALA B N 1
ATOM 2612 C CA . ALA B 1 20 ? -9.203 1.86 40.469 1 79.69 20 ALA B CA 1
ATOM 2613 C C . ALA B 1 20 ? -9.82 0.885 41.469 1 79.69 20 ALA B C 1
ATOM 2615 O O . ALA B 1 20 ? -11.039 0.875 41.656 1 79.69 20 ALA B O 1
ATOM 2616 N N . VAL B 1 21 ? -8.984 0.246 42.188 1 78.38 21 VAL B N 1
ATOM 2617 C CA . VAL B 1 21 ? -9.492 -0.807 43.062 1 78.38 21 VAL B CA 1
ATOM 2618 C C . VAL B 1 21 ? -9.672 -0.258 44.469 1 78.38 21 VAL B C 1
ATOM 2620 O O . VAL B 1 21 ? -10.234 -0.93 45.344 1 78.38 21 VAL B O 1
ATOM 2623 N N . LYS B 1 22 ? -9.25 0.841 44.625 1 78.81 22 LYS B N 1
ATOM 2624 C CA . LYS B 1 22 ? -9.398 1.424 45.938 1 78.81 22 LYS B CA 1
ATOM 2625 C C . LYS B 1 22 ? -10.852 1.772 46.25 1 78.81 22 LYS B C 1
ATOM 2627 O O . LYS 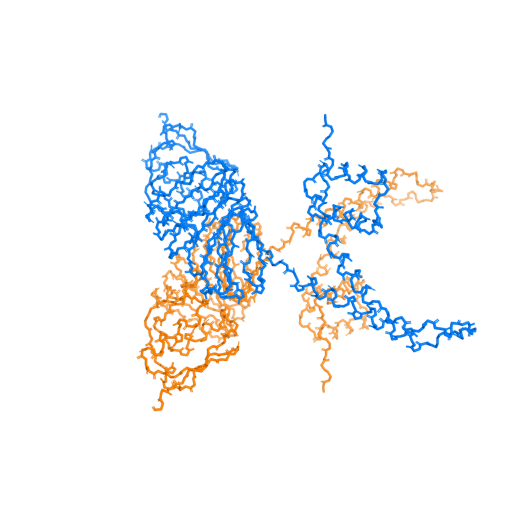B 1 22 ? -11.539 2.35 45.406 1 78.81 22 LYS B O 1
ATOM 2632 N N . PRO B 1 23 ? -11.344 1.312 47.312 1 73.94 23 PRO B N 1
ATOM 2633 C CA . PRO B 1 23 ? -12.742 1.54 47.656 1 73.94 23 PRO B CA 1
ATOM 2634 C C . PRO B 1 23 ? -13.109 3.021 47.719 1 73.94 23 PRO B C 1
ATOM 2636 O O . PRO B 1 23 ? -12.289 3.846 48.125 1 73.94 23 PRO B O 1
ATOM 2639 N N . ARG B 1 24 ? -14.242 3.4 47.125 1 75 24 ARG B N 1
ATOM 2640 C CA . ARG B 1 24 ? -14.758 4.766 47.156 1 75 24 ARG B CA 1
ATOM 2641 C C . ARG B 1 24 ? -15.828 4.922 48.25 1 75 24 ARG B C 1
ATOM 2643 O O . ARG B 1 24 ? -16.578 3.986 48.531 1 75 24 ARG B O 1
ATOM 2650 N N . PRO B 1 25 ? -15.867 6.047 48.969 1 77.62 25 PRO B N 1
ATOM 2651 C CA . PRO B 1 25 ? -15.156 7.297 48.688 1 77.62 25 PRO B CA 1
ATOM 2652 C C . PRO B 1 25 ? -13.719 7.289 49.188 1 77.62 25 PRO B C 1
ATOM 2654 O O . PRO B 1 25 ? -13.43 6.684 50.219 1 77.62 25 PRO B O 1
ATOM 2657 N N . LEU B 1 26 ? -12.797 7.914 48.406 1 77.31 26 LEU B N 1
ATOM 2658 C CA . LEU B 1 26 ? -11.383 7.977 48.75 1 77.31 26 LEU B CA 1
ATOM 2659 C C . LEU B 1 26 ? -11.156 8.852 49.969 1 77.31 26 LEU B C 1
ATOM 2661 O O . LEU B 1 26 ? -11.891 9.812 50.188 1 77.31 26 LEU B O 1
ATOM 2665 N N . SER B 1 27 ? -10.383 8.422 50.938 1 80.31 27 SER B N 1
ATOM 2666 C CA . SER B 1 27 ? -9.984 9.273 52.031 1 80.31 27 SER B CA 1
ATOM 2667 C C . SER B 1 27 ? -9.406 10.594 51.562 1 80.31 27 SER B C 1
ATOM 2669 O O . SER B 1 27 ? -8.922 10.688 50.438 1 80.31 27 SER B O 1
ATOM 2671 N N . PRO B 1 28 ? -9.648 11.617 52.312 1 80.12 28 PRO B N 1
ATOM 2672 C CA . PRO B 1 28 ? -9.117 12.922 51.906 1 80.12 28 PRO B CA 1
ATOM 2673 C C . PRO B 1 28 ? -7.629 12.859 51.531 1 80.12 28 PRO B C 1
ATOM 2675 O O . PRO B 1 28 ? -7.18 13.562 50.625 1 80.12 28 PRO B O 1
ATOM 2678 N N . GLU B 1 29 ? -6.875 12.047 52.125 1 79.44 29 GLU B N 1
ATOM 2679 C CA . GLU B 1 29 ? -5.453 11.883 51.844 1 79.44 29 GLU B CA 1
ATOM 2680 C C . GLU B 1 29 ? -5.242 11.18 50.5 1 79.44 29 GLU B C 1
ATOM 2682 O O . GLU B 1 29 ? -4.391 11.578 49.719 1 79.44 29 GLU B O 1
ATOM 2687 N N . ASP B 1 30 ? -6.082 10.203 50.312 1 79.38 30 ASP B N 1
ATOM 2688 C CA . ASP B 1 30 ? -5.984 9.469 49.062 1 79.38 30 ASP B CA 1
ATOM 2689 C C . ASP B 1 30 ? -6.477 10.312 47.875 1 79.38 30 ASP B C 1
ATOM 2691 O O . ASP B 1 30 ? -5.922 10.242 46.781 1 79.38 30 ASP B O 1
ATOM 2695 N N . ALA B 1 31 ? -7.465 11 48.156 1 82.25 31 ALA B N 1
ATOM 2696 C CA . ALA B 1 31 ? -7.984 11.891 47.125 1 82.25 31 ALA B CA 1
ATOM 2697 C C . ALA B 1 31 ? -6.949 12.938 46.719 1 82.25 31 ALA B C 1
ATOM 2699 O O . ALA B 1 31 ? -6.773 13.227 45.531 1 82.25 31 ALA B O 1
ATOM 2700 N N . ALA B 1 32 ? -6.25 13.484 47.656 1 78.94 32 ALA B N 1
ATOM 2701 C CA . ALA B 1 32 ? -5.18 14.453 47.406 1 78.94 32 ALA B CA 1
ATOM 2702 C C . ALA B 1 32 ? -4.027 13.797 46.656 1 78.94 32 ALA B C 1
ATOM 2704 O O . ALA B 1 32 ? -3.467 14.398 45.719 1 78.94 32 ALA B O 1
ATOM 2705 N N . ALA B 1 33 ? -3.713 12.594 46.969 1 80.38 33 ALA B N 1
ATOM 2706 C CA . ALA B 1 33 ? -2.631 11.859 46.312 1 80.38 33 ALA B CA 1
ATOM 2707 C C . ALA B 1 33 ? -2.998 11.5 44.875 1 80.38 33 ALA B C 1
ATOM 2709 O O . ALA B 1 33 ? -2.16 11.586 43.969 1 80.38 33 ALA B O 1
ATOM 2710 N N . LEU B 1 34 ? -4.246 11.117 44.75 1 82.5 34 LEU B N 1
ATOM 2711 C CA . LEU B 1 34 ? -4.73 10.828 43.406 1 82.5 34 LEU B CA 1
ATOM 2712 C C . LEU B 1 34 ? -4.715 12.078 42.531 1 82.5 34 LEU B C 1
ATOM 2714 O O . LEU B 1 34 ? -4.266 12.047 41.375 1 82.5 34 LEU B O 1
ATOM 2718 N N . ASN B 1 35 ? -5.172 13.125 43.094 1 83.25 35 ASN B N 1
ATOM 2719 C CA . ASN B 1 35 ? -5.168 14.391 42.375 1 83.25 35 ASN B CA 1
ATOM 2720 C C . ASN B 1 35 ? -3.752 14.828 42 1 83.25 35 ASN B C 1
ATOM 2722 O O . ASN B 1 35 ? -3.508 15.32 40.906 1 83.25 35 ASN B O 1
ATOM 2726 N N . ALA B 1 36 ? -2.838 14.68 42.844 1 80.5 36 ALA B N 1
ATOM 2727 C CA . ALA B 1 36 ? -1.432 14.992 42.625 1 80.5 36 ALA B CA 1
ATOM 2728 C C . ALA B 1 36 ? -0.849 14.094 41.531 1 80.5 36 ALA B C 1
ATOM 2730 O O . ALA B 1 36 ? -0.071 14.547 40.688 1 80.5 36 ALA B O 1
ATOM 2731 N N . TRP B 1 37 ? -1.25 12.75 41.656 1 81.94 37 TRP B N 1
ATOM 2732 C CA . TRP B 1 37 ? -0.794 11.805 40.625 1 81.94 37 TRP B CA 1
ATOM 2733 C C . TRP B 1 37 ? -1.378 12.148 39.281 1 81.94 37 TRP B C 1
ATOM 2735 O O . TRP B 1 37 ? -0.667 12.133 38.25 1 81.94 37 TRP B O 1
ATOM 2745 N N . LEU B 1 38 ? -2.652 12.523 39.219 1 82.5 38 LEU B N 1
ATOM 2746 C CA . LEU B 1 38 ? -3.355 12.859 38 1 82.5 38 LEU B CA 1
ATOM 2747 C C . LEU B 1 38 ? -2.809 14.148 37.375 1 82.5 38 LEU B C 1
ATOM 2749 O O . LEU B 1 38 ? -2.832 14.328 36.156 1 82.5 38 LEU B O 1
ATOM 2753 N N . ALA B 1 39 ? -2.26 15.008 38.094 1 79.5 39 ALA B N 1
ATOM 2754 C CA . ALA B 1 39 ? -1.744 16.297 37.656 1 79.5 39 ALA B CA 1
ATOM 2755 C C . ALA B 1 39 ? -0.388 16.156 36.969 1 79.5 39 ALA B C 1
ATOM 2757 O O . ALA B 1 39 ? 0.015 17.016 36.188 1 79.5 39 ALA B O 1
ATOM 2758 N N . GLY B 1 40 ? 0.263 15.109 37.125 1 75.19 40 GLY B N 1
ATOM 2759 C CA . GLY B 1 40 ? 1.616 14.922 36.625 1 75.19 40 GLY B CA 1
ATOM 2760 C C . GLY B 1 40 ? 1.668 14.609 35.125 1 75.19 40 GLY B C 1
ATOM 2761 O O . GLY B 1 40 ? 2.627 14.977 34.469 1 75.19 40 GLY B O 1
ATOM 2762 N N . ASP B 1 41 ? 0.761 13.719 34.656 1 77 41 ASP B N 1
ATOM 2763 C CA . ASP B 1 41 ? 0.753 13.281 33.281 1 77 41 ASP B CA 1
ATOM 2764 C C . ASP B 1 41 ? -0.673 13.18 32.75 1 77 41 ASP B C 1
ATOM 2766 O O . ASP B 1 41 ? -1.533 12.555 33.375 1 77 41 ASP B O 1
ATOM 2770 N N . PRO B 1 42 ? -0.929 13.844 31.656 1 77.38 42 PRO B N 1
ATOM 2771 C CA . PRO B 1 42 ? -2.293 13.859 31.125 1 77.38 42 PRO B CA 1
ATOM 2772 C C . PRO B 1 42 ? -2.773 12.469 30.703 1 77.38 42 PRO B C 1
ATOM 2774 O O . PRO B 1 42 ? -3.982 12.227 30.625 1 77.38 42 PRO B O 1
ATOM 2777 N N . ARG B 1 43 ? -1.975 11.57 30.5 1 77.62 43 ARG B N 1
ATOM 2778 C CA . ARG B 1 43 ? -2.334 10.203 30.125 1 77.62 43 ARG B CA 1
ATOM 2779 C C . ARG B 1 43 ? -2.953 9.461 31.297 1 77.62 43 ARG B C 1
ATOM 2781 O O . ARG B 1 43 ? -3.641 8.461 31.125 1 77.62 43 ARG B O 1
ATOM 2788 N N . ARG B 1 44 ? -2.732 9.938 32.375 1 76.88 44 ARG B N 1
ATOM 2789 C CA . ARG B 1 44 ? -3.105 9.227 33.594 1 76.88 44 ARG B CA 1
ATOM 2790 C C . ARG B 1 44 ? -4.617 9.266 33.812 1 76.88 44 ARG B C 1
ATOM 2792 O O . ARG B 1 44 ? -5.203 8.289 34.312 1 76.88 44 ARG B O 1
ATOM 2799 N N . ARG B 1 45 ? -5.172 10.305 33.375 1 79.06 45 ARG B N 1
ATOM 2800 C CA . ARG B 1 45 ? -6.621 10.414 33.5 1 79.06 45 ARG B CA 1
ATOM 2801 C C . ARG B 1 45 ? -7.332 9.375 32.625 1 79.06 45 ARG B C 1
ATOM 2803 O O . ARG B 1 45 ? -8.281 8.727 33.094 1 79.06 45 ARG B O 1
ATOM 2810 N N . GLY B 1 46 ? -6.883 9.234 31.484 1 79.94 46 GLY B N 1
ATOM 2811 C CA . GLY B 1 46 ? -7.43 8.227 30.594 1 79.94 46 GLY B CA 1
ATOM 2812 C C . GLY B 1 46 ? -7.191 6.809 31.078 1 79.94 46 GLY B C 1
ATOM 2813 O O . GLY B 1 46 ? -8.078 5.953 30.984 1 79.94 46 GLY B O 1
ATOM 2814 N N . ALA B 1 47 ? -6.098 6.594 31.625 1 78.88 47 ALA B N 1
ATOM 2815 C CA . ALA B 1 47 ? -5.758 5.281 32.156 1 78.88 47 ALA B CA 1
ATOM 2816 C C . ALA B 1 47 ? -6.617 4.957 33.375 1 78.88 47 ALA B C 1
ATOM 2818 O O . ALA B 1 47 ? -7.066 3.818 33.531 1 78.88 47 ALA B O 1
ATOM 2819 N N . LEU B 1 48 ? -6.891 5.941 34.156 1 80.5 48 LEU B N 1
ATOM 2820 C CA . LEU B 1 48 ? -7.723 5.746 35.344 1 80.5 48 LEU B CA 1
ATOM 2821 C C . LEU B 1 48 ? -9.164 5.449 34.938 1 80.5 48 LEU B C 1
ATOM 2823 O O . LEU B 1 48 ? -9.797 4.547 35.5 1 80.5 48 LEU B O 1
ATOM 2827 N N . LEU B 1 49 ? -9.609 6.105 33.969 1 78.75 49 LEU B N 1
ATOM 2828 C CA . LEU B 1 49 ? -10.984 5.895 33.5 1 78.75 49 LEU B CA 1
ATOM 2829 C C . LEU B 1 49 ? -11.148 4.508 32.906 1 78.75 49 LEU B C 1
ATOM 2831 O O . LEU B 1 49 ? -12.164 3.844 33.125 1 78.75 49 LEU B O 1
ATOM 2835 N N . ARG B 1 50 ? -10.18 4.086 32.25 1 78.5 50 ARG B N 1
ATOM 2836 C CA . ARG B 1 50 ? -10.203 2.752 31.672 1 78.5 50 ARG B CA 1
ATOM 2837 C C . ARG B 1 50 ? -10.133 1.674 32.75 1 78.5 50 ARG B C 1
ATOM 2839 O O . ARG B 1 50 ? -10.844 0.671 32.656 1 78.5 50 ARG B O 1
ATOM 2846 N N . ALA B 1 51 ? -9.312 1.898 33.688 1 76.88 51 ALA B N 1
ATOM 2847 C CA . ALA B 1 51 ? -9.18 0.953 34.812 1 76.88 51 ALA B CA 1
ATOM 2848 C C . ALA B 1 51 ? -10.453 0.891 35.625 1 76.88 51 ALA B C 1
ATOM 2850 O O . ALA B 1 51 ? -10.875 -0.189 36.062 1 76.88 51 ALA B O 1
ATOM 2851 N N . GLU B 1 52 ? -11.086 1.996 35.781 1 77.12 52 GLU B N 1
ATOM 2852 C CA . GLU B 1 52 ? -12.328 2.072 36.562 1 77.12 52 GLU B CA 1
ATOM 2853 C C . GLU B 1 52 ? -13.477 1.397 35.812 1 77.12 52 GLU B C 1
ATOM 2855 O O . GLU B 1 52 ? -14.297 0.708 36.406 1 77.12 52 GLU B O 1
ATOM 2860 N N . ALA B 1 53 ? -13.477 1.608 34.594 1 72.12 53 ALA B N 1
ATOM 2861 C CA . ALA B 1 53 ? -14.492 0.98 33.781 1 72.12 53 ALA B CA 1
ATOM 2862 C C . ALA B 1 53 ? -14.367 -0.54 33.812 1 72.12 53 ALA B C 1
ATOM 2864 O O . ALA B 1 53 ? -15.375 -1.25 33.875 1 72.12 53 ALA B O 1
ATOM 2865 N N . GLY B 1 54 ? -13.188 -0.996 33.688 1 66.75 54 GLY B N 1
ATOM 2866 C CA . GLY B 1 54 ? -12.938 -2.422 33.844 1 66.75 54 GLY B CA 1
ATOM 2867 C C . GLY B 1 54 ? -13.344 -2.967 35.188 1 66.75 54 GLY B C 1
ATOM 2868 O O . GLY B 1 54 ? -13.961 -4.031 35.281 1 66.75 54 GLY B O 1
ATOM 2869 N N . TRP B 1 55 ? -13.047 -2.248 36.156 1 65.62 55 TRP B N 1
ATOM 2870 C CA . TRP B 1 55 ? -13.391 -2.641 37.531 1 65.62 55 TRP B CA 1
ATOM 2871 C C . TRP B 1 55 ? -14.898 -2.623 37.719 1 65.62 55 TRP B C 1
ATOM 2873 O O . TRP B 1 55 ? -15.453 -3.521 38.375 1 65.62 55 TRP B O 1
ATOM 2883 N N . HIS B 1 56 ? -15.562 -1.626 37.281 1 63.25 56 HIS B N 1
ATOM 2884 C CA . HIS B 1 56 ? -17.016 -1.524 37.406 1 63.25 56 HIS B CA 1
ATOM 2885 C C . HIS B 1 56 ? -17.703 -2.68 36.688 1 63.25 56 HIS B C 1
ATOM 2887 O O . HIS B 1 56 ? -18.688 -3.225 37.188 1 63.25 56 HIS B O 1
ATOM 2893 N N . SER B 1 57 ? -17.156 -3.023 35.625 1 58.66 57 SER B N 1
ATOM 2894 C CA . SER B 1 57 ? -17.703 -4.156 34.875 1 58.66 57 SER B CA 1
ATOM 2895 C C . SER B 1 57 ? -17.469 -5.465 35.625 1 58.66 57 SER B C 1
ATOM 2897 O O . SER B 1 57 ? -18.344 -6.332 35.656 1 58.66 57 SER B O 1
ATOM 2899 N N . LEU B 1 58 ? -16.422 -5.496 36.25 1 55.44 58 LEU B N 1
ATOM 2900 C CA . LEU B 1 58 ? -16.125 -6.656 37.062 1 55.44 58 LEU B CA 1
ATOM 2901 C C . LEU B 1 58 ? -16.938 -6.637 38.344 1 55.44 58 LEU B C 1
ATOM 2903 O O . LEU B 1 58 ? -17.406 -7.68 38.812 1 55.44 58 LEU B O 1
ATOM 2907 N N . SER B 1 59 ? -17.062 -5.484 38.906 1 52.16 59 SER B N 1
ATOM 2908 C CA . SER B 1 59 ? -17.844 -5.309 40.125 1 52.16 59 SER B CA 1
ATOM 2909 C C . SER B 1 59 ? -19.328 -5.543 39.875 1 52.16 59 SER B C 1
ATOM 2911 O O . SER B 1 59 ? -20.047 -6.082 40.719 1 52.16 59 SER B O 1
ATOM 2913 N N . ARG B 1 60 ? -19.812 -5.102 38.781 1 48.25 60 ARG B N 1
ATOM 2914 C CA . ARG B 1 60 ? -21.188 -5.398 38.438 1 48.25 60 ARG B CA 1
ATOM 2915 C C . ARG B 1 60 ? -21.406 -6.902 38.281 1 48.25 60 ARG B C 1
ATOM 2917 O O . ARG B 1 60 ? -22.469 -7.418 38.625 1 48.25 60 ARG B O 1
ATOM 2924 N N . ALA B 1 61 ? -20.438 -7.543 37.75 1 44.38 61 ALA B N 1
ATOM 2925 C CA . ALA B 1 61 ? -20.5 -9 37.719 1 44.38 61 ALA B CA 1
ATOM 2926 C C . ALA B 1 61 ? -20.531 -9.57 39.125 1 44.38 61 ALA B C 1
ATOM 2928 O O . ALA B 1 61 ? -21.188 -10.578 39.406 1 44.38 61 ALA B O 1
ATOM 2929 N N . GLN B 1 62 ? -19.828 -8.844 39.938 1 41.81 62 GLN B N 1
ATOM 2930 C CA . GLN B 1 62 ? -19.891 -9.219 41.375 1 41.81 62 GLN B CA 1
ATOM 2931 C C . GLN B 1 62 ? -21.203 -8.781 42 1 41.81 62 GLN B C 1
ATOM 2933 O O . GLN B 1 62 ? -21.688 -9.422 42.938 1 41.81 62 GLN B O 1
ATOM 2938 N N . ALA B 1 63 ? -21.609 -7.645 41.562 1 38.72 63 ALA B N 1
ATOM 2939 C CA . ALA B 1 63 ? -22.859 -7.16 42.125 1 38.72 63 ALA B CA 1
ATOM 2940 C C . ALA B 1 63 ? -24.031 -8.055 41.719 1 38.72 63 ALA B C 1
ATOM 2942 O O . ALA B 1 63 ? -25.172 -7.836 42.156 1 38.72 63 ALA B O 1
ATOM 2943 N N . LEU B 1 64 ? -23.938 -8.797 40.562 1 37.62 64 LEU B N 1
ATOM 2944 C CA . LEU B 1 64 ? -24.969 -9.836 40.469 1 37.62 64 LEU B CA 1
ATOM 2945 C C . LEU B 1 64 ? -24.953 -10.727 41.688 1 37.62 64 LEU B C 1
ATOM 2947 O O . LEU B 1 64 ? -24.016 -11.484 41.906 1 37.62 64 LEU B O 1
ATOM 2951 N N . GLY B 1 65 ? -25.203 -10.109 42.844 1 32.94 65 GLY B N 1
ATOM 2952 C CA . GLY B 1 65 ? -25.359 -10.539 44.219 1 32.94 65 GLY B CA 1
ATOM 2953 C C . GLY B 1 65 ? -25.969 -11.922 44.344 1 32.94 65 GLY B C 1
ATOM 2954 O O . GLY B 1 65 ? -26.703 -12.367 43.469 1 32.94 65 GLY B O 1
ATOM 2955 N N . PRO B 1 66 ? -25.297 -12.859 44.938 1 34.88 66 PRO B N 1
ATOM 2956 C CA . PRO B 1 66 ? -26.125 -14.008 45.281 1 34.88 66 PRO B CA 1
ATOM 2957 C C . PRO B 1 66 ? -27.516 -13.602 45.781 1 34.88 66 PRO B C 1
ATOM 2959 O O . PRO B 1 66 ? -27.688 -12.484 46.281 1 34.88 66 PRO B O 1
ATOM 2962 N N . SER B 1 67 ? -28.594 -13.875 45.188 1 32.66 67 SER B N 1
ATOM 2963 C CA . SER B 1 67 ? -29.906 -13.695 45.781 1 32.66 67 SER B CA 1
ATOM 2964 C C . SER B 1 67 ? -29.859 -13.969 47.281 1 32.66 67 SER B C 1
ATOM 2966 O O . SER B 1 67 ? -29.188 -14.891 47.75 1 32.66 67 SER B O 1
ATOM 2968 N N . ALA B 1 68 ? -30.031 -13.031 48.094 1 31.39 68 ALA B N 1
ATOM 2969 C CA . ALA B 1 68 ? -30.094 -12.836 49.562 1 31.39 68 ALA B CA 1
ATOM 2970 C C . ALA B 1 68 ? -30.859 -13.969 50.219 1 31.39 68 ALA B C 1
ATOM 2972 O O . ALA B 1 68 ? -31.031 -13.969 51.438 1 31.39 68 ALA B O 1
ATOM 2973 N N . GLN B 1 69 ? -31.719 -14.68 49.5 1 32.47 69 GLN B N 1
ATOM 2974 C CA . GLN B 1 69 ? -32.594 -15.438 50.375 1 32.47 69 GLN B CA 1
ATOM 2975 C C . GLN B 1 69 ? -31.781 -16.406 51.25 1 32.47 69 GLN B C 1
ATOM 2977 O O . GLN B 1 69 ? -32.375 -17.219 51.969 1 32.47 69 GLN B O 1
ATOM 2982 N N . TRP B 1 70 ? -30.484 -16.531 50.969 1 31.44 70 TRP B N 1
ATOM 2983 C CA . TRP B 1 70 ? -29.797 -17.531 51.781 1 31.44 70 TRP B CA 1
ATOM 2984 C C . TRP B 1 70 ? -29.531 -17.016 53.188 1 31.44 70 TRP B C 1
ATOM 2986 O O . TRP B 1 70 ? -28.703 -17.562 53.906 1 31.44 70 TRP B O 1
ATOM 2996 N N . GLN B 1 71 ? -30.078 -15.859 53.5 1 27.19 71 GLN B N 1
ATOM 2997 C CA . GLN B 1 71 ? -29.609 -15.336 54.781 1 27.19 71 GLN B CA 1
ATOM 2998 C C . GLN B 1 71 ? -29.859 -16.328 55.906 1 27.19 71 GLN B C 1
ATOM 3000 O O . GLN B 1 71 ? -29.188 -16.281 56.969 1 27.19 71 GLN B O 1
ATOM 3005 N N . ASP B 1 72 ? -31.062 -16.734 56 1 27.91 72 ASP B N 1
ATOM 3006 C CA . ASP B 1 72 ? -31.484 -17.016 57.375 1 27.91 72 ASP B CA 1
ATOM 3007 C C . ASP B 1 72 ? -30.734 -18.219 57.938 1 27.91 72 ASP B C 1
ATOM 3009 O O . ASP B 1 72 ? -30.672 -18.406 59.156 1 27.91 72 ASP B O 1
ATOM 3013 N N . LYS B 1 73 ? -30.766 -19.391 57.219 1 31.56 73 LYS B N 1
ATOM 3014 C CA . LYS B 1 73 ? -30.438 -20.547 58.031 1 31.56 73 LYS B CA 1
ATOM 3015 C C . LYS B 1 73 ? -28.953 -20.578 58.375 1 31.56 73 LYS B C 1
ATOM 3017 O O . LYS B 1 73 ? -28.141 -21.031 57.562 1 31.56 73 LYS B O 1
ATOM 3022 N N . ALA B 1 74 ? -28.359 -19.547 58.906 1 28.7 74 ALA B N 1
ATOM 3023 C CA . ALA B 1 74 ? -26.984 -19.234 59.312 1 28.7 74 ALA B CA 1
ATOM 3024 C C . ALA B 1 74 ? -26.328 -20.438 59.969 1 28.7 74 ALA B C 1
ATOM 3026 O O . ALA B 1 74 ? -25.141 -20.703 59.75 1 28.7 74 ALA B O 1
ATOM 3027 N N . ALA B 1 75 ? -26.812 -20.766 61.188 1 30.36 75 ALA B N 1
ATOM 3028 C CA . ALA B 1 75 ? -25.953 -21.219 62.281 1 30.36 75 ALA B CA 1
ATOM 3029 C C . ALA B 1 75 ? -25.422 -22.641 62 1 30.36 75 ALA B C 1
ATOM 3031 O O . ALA B 1 75 ? -24.75 -23.219 62.844 1 30.36 75 ALA B O 1
ATOM 3032 N N . ARG B 1 76 ? -26.234 -23.5 61.344 1 31.75 76 ARG B N 1
ATOM 3033 C CA . ARG B 1 76 ? -25.766 -24.859 61.562 1 31.75 76 ARG B CA 1
ATOM 3034 C C . ARG B 1 76 ? -24.344 -25.047 61.031 1 31.75 76 ARG B C 1
ATOM 3036 O O . ARG B 1 76 ? -23.906 -24.297 60.125 1 31.75 76 ARG B O 1
ATOM 3043 N N . LEU B 1 77 ? -23.469 -25.938 61.75 1 32.47 77 LEU B N 1
ATOM 3044 C CA . LEU B 1 77 ? -22.109 -26.422 61.625 1 32.47 77 LEU B CA 1
ATOM 3045 C C . LEU B 1 77 ? -21.781 -26.703 60.156 1 32.47 77 LEU B C 1
ATOM 3047 O O . LEU B 1 77 ? -22.484 -27.469 59.5 1 32.47 77 LEU B O 1
ATOM 3051 N N . PHE B 1 78 ? -21.469 -25.766 59.375 1 36 78 PHE B N 1
ATOM 3052 C CA . PHE B 1 78 ? -21.25 -25.828 57.938 1 36 78 PHE B CA 1
ATOM 3053 C C . PHE B 1 78 ? -20.297 -26.984 57.594 1 36 78 PHE B C 1
ATOM 3055 O O . PHE B 1 78 ? -19.172 -27.031 58.062 1 36 78 PHE B O 1
ATOM 3062 N N . PRO B 1 79 ? -20.859 -28.234 57.438 1 37.91 79 PRO B N 1
ATOM 3063 C CA . PRO B 1 79 ? -19.906 -29.281 57.062 1 37.91 79 PRO B CA 1
ATOM 3064 C C . PRO B 1 79 ? -18.922 -28.828 56 1 37.91 79 PRO B C 1
ATOM 3066 O O . PRO B 1 79 ? -19.188 -27.859 55.281 1 37.91 79 PRO B O 1
ATOM 3069 N N . LEU B 1 80 ? -17.578 -29.281 56.031 1 39.25 80 LEU B N 1
ATOM 3070 C CA . LEU B 1 80 ? -16.531 -29.125 55.031 1 39.25 80 LEU B CA 1
ATOM 3071 C C . LEU B 1 80 ? -17.094 -29.125 53.625 1 39.25 80 LEU B C 1
ATOM 3073 O O . LEU B 1 80 ? -17.891 -30 53.25 1 39.25 80 LEU B O 1
ATOM 3077 N N . PRO B 1 81 ? -17.328 -27.938 53.031 1 45.12 81 PRO B N 1
ATOM 3078 C CA . PRO B 1 81 ? -17.922 -27.875 51.719 1 45.12 81 PRO B CA 1
ATOM 3079 C C . PRO B 1 81 ? -17.375 -28.938 50.75 1 45.12 81 PRO B C 1
ATOM 3081 O O . PRO B 1 81 ? -16.188 -29.234 50.781 1 45.12 81 PRO B O 1
ATOM 3084 N N . SER B 1 82 ? -18.188 -29.938 50.438 1 43.84 82 SER B N 1
ATOM 3085 C CA . SER B 1 82 ? -17.734 -31.047 49.625 1 43.84 82 SER B CA 1
ATOM 3086 C C . SER B 1 82 ? -17.016 -30.547 48.375 1 43.84 82 SER B C 1
ATOM 3088 O O . SER B 1 82 ? -17.219 -29.406 47.938 1 43.84 82 SER B O 1
ATOM 3090 N N . ARG B 1 83 ? -15.883 -31.141 47.844 1 51.56 83 ARG B N 1
ATOM 3091 C CA . ARG B 1 83 ? -14.984 -30.953 46.719 1 51.56 83 ARG B CA 1
ATOM 3092 C C . ARG B 1 83 ? -15.75 -30.516 45.469 1 51.56 83 ARG B C 1
ATOM 3094 O O . ARG B 1 83 ? -15.227 -29.781 44.656 1 51.56 83 ARG B O 1
ATOM 3101 N N . ARG B 1 84 ? -17.062 -30.781 45.375 1 56.03 84 ARG B N 1
ATOM 3102 C CA . ARG B 1 84 ? -17.844 -30.516 44.188 1 56.03 84 ARG B CA 1
ATOM 3103 C C . ARG B 1 84 ? -18.25 -29.047 44.094 1 56.03 84 ARG B C 1
ATOM 3105 O O . ARG B 1 84 ? -18.266 -28.469 43.031 1 56.03 84 ARG B O 1
ATOM 3112 N N . ARG B 1 85 ? -18.578 -28.438 45.188 1 55.03 85 ARG B N 1
ATOM 3113 C CA . ARG B 1 85 ? -19.031 -27.047 45.156 1 55.03 85 ARG B CA 1
ATOM 3114 C C . ARG B 1 85 ? -17.859 -26.094 44.906 1 55.03 85 ARG B C 1
ATOM 3116 O O . ARG B 1 85 ? -18.031 -25.062 44.25 1 55.03 85 ARG B O 1
ATOM 3123 N N . LEU B 1 86 ? -16.672 -26.484 45.469 1 52.25 86 LEU B N 1
ATOM 3124 C CA . LEU B 1 86 ? -15.484 -25.703 45.125 1 52.25 86 LEU B CA 1
ATOM 3125 C C . LEU B 1 86 ? -15.156 -25.797 43.656 1 52.25 86 LEU B C 1
ATOM 3127 O O . LEU B 1 86 ? -14.758 -24.797 43.031 1 52.25 86 LEU B O 1
ATOM 3131 N N . LEU B 1 87 ? -15.453 -26.969 43.062 1 54.69 87 LEU B N 1
ATOM 3132 C CA . LEU B 1 87 ? -15.219 -27.125 41.625 1 54.69 87 LEU B CA 1
ATOM 3133 C C . LEU B 1 87 ? -16.219 -26.312 40.812 1 54.69 87 LEU B C 1
ATOM 3135 O O . LEU B 1 87 ? -15.867 -25.703 39.812 1 54.69 87 LEU B O 1
ATOM 3139 N N . THR B 1 88 ? -17.469 -26.172 41.344 1 59.97 88 THR B N 1
ATOM 3140 C CA . THR B 1 88 ? -18.469 -25.391 40.625 1 59.97 88 THR B CA 1
ATOM 3141 C C . THR B 1 88 ? -18.203 -23.906 40.781 1 59.97 88 THR B C 1
ATOM 3143 O O . THR B 1 88 ? -18.359 -23.141 39.844 1 59.97 88 THR B O 1
ATOM 3146 N N . ALA B 1 89 ? -17.812 -23.5 41.938 1 57.19 89 ALA B N 1
ATOM 3147 C CA . ALA B 1 89 ? -17.438 -22.094 42.125 1 57.19 89 ALA B CA 1
ATOM 3148 C C . ALA B 1 89 ? -16.188 -21.734 41.312 1 57.19 89 ALA B C 1
ATOM 3150 O O . ALA B 1 89 ? -16.094 -20.672 40.719 1 57.19 89 ALA B O 1
ATOM 3151 N N . ALA B 1 90 ? -15.227 -22.641 41.344 1 56.56 90 ALA B N 1
ATOM 3152 C CA . ALA B 1 90 ? -14.031 -22.469 40.531 1 56.56 90 ALA B CA 1
ATOM 3153 C C . ALA B 1 90 ? -14.375 -22.453 39.062 1 56.56 90 ALA B C 1
ATOM 3155 O O . ALA B 1 90 ? -13.82 -21.672 38.281 1 56.56 90 ALA B O 1
ATOM 3156 N N . ALA B 1 91 ? -15.352 -23.219 38.719 1 58.88 91 ALA B N 1
ATOM 3157 C CA . ALA B 1 91 ? -15.812 -23.203 37.312 1 58.88 91 ALA B CA 1
ATOM 3158 C C . ALA B 1 91 ? -16.531 -21.906 37 1 58.88 91 ALA B C 1
ATOM 3160 O O . ALA B 1 91 ? -16.344 -21.344 35.906 1 58.88 91 ALA B O 1
ATOM 3161 N N . ALA B 1 92 ? -17.344 -21.406 37.906 1 59.81 92 ALA B N 1
ATOM 3162 C CA . ALA B 1 92 ? -18.016 -20.125 37.688 1 59.81 92 ALA B CA 1
ATOM 3163 C C . ALA B 1 92 ? -17.016 -18.969 37.688 1 59.81 92 ALA B C 1
ATOM 3165 O O . ALA B 1 92 ? -17.109 -18.078 36.844 1 59.81 92 ALA B O 1
ATOM 3166 N N . GLY B 1 93 ? -16.125 -18.969 38.594 1 57.25 93 GLY B N 1
ATOM 3167 C CA . GLY B 1 93 ? -15.039 -18 38.562 1 57.25 93 GLY B CA 1
ATOM 3168 C C . GLY B 1 93 ? -14.156 -18.125 37.344 1 57.25 93 GLY B C 1
ATOM 3169 O O . GLY B 1 93 ? -13.766 -17.109 36.75 1 57.25 93 GLY B O 1
ATOM 3170 N N . GLY B 1 94 ? -13.812 -19.281 37 1 58.78 94 GLY B N 1
ATOM 3171 C CA . GLY B 1 94 ? -13.078 -19.531 35.75 1 58.78 94 GLY B CA 1
ATOM 3172 C C . GLY B 1 94 ? -13.844 -19.094 34.531 1 58.78 94 GLY B C 1
ATOM 3173 O O . GLY B 1 94 ? -13.25 -18.562 33.594 1 58.78 94 GLY B O 1
ATOM 3174 N N . GLY B 1 95 ? -15.094 -19.25 34.5 1 61.09 95 GLY B N 1
ATOM 3175 C CA . GLY B 1 95 ? -15.93 -18.797 33.406 1 61.09 95 GLY B CA 1
ATOM 3176 C C . GLY B 1 95 ? -15.984 -17.281 33.281 1 61.09 95 GLY B C 1
ATOM 3177 O O . GLY B 1 95 ? -15.914 -16.75 32.156 1 61.09 95 GLY B O 1
ATOM 3178 N N . LEU B 1 96 ? -16.109 -16.609 34.344 1 58.34 96 LEU B N 1
ATOM 3179 C CA . LEU B 1 96 ? -16.109 -15.148 34.344 1 58.34 96 LEU B CA 1
ATOM 3180 C C . LEU B 1 96 ? -14.758 -14.609 33.906 1 58.34 96 LEU B C 1
ATOM 3182 O O . LEU B 1 96 ? -14.68 -13.648 33.125 1 58.34 96 LEU B O 1
ATOM 3186 N N . ILE B 1 97 ? -13.734 -15.125 34.406 1 56.16 97 ILE B N 1
ATOM 3187 C CA . ILE B 1 97 ? -12.391 -14.734 33.969 1 56.16 97 ILE B CA 1
ATOM 3188 C C . ILE B 1 97 ? -12.195 -15.062 32.5 1 56.16 97 ILE B C 1
ATOM 3190 O O . ILE B 1 97 ? -11.664 -14.242 31.75 1 56.16 97 ILE B O 1
ATOM 3194 N N . ALA B 1 98 ? -12.688 -16.141 32.094 1 60.75 98 ALA B N 1
ATOM 3195 C CA . ALA B 1 98 ? -12.609 -16.5 30.672 1 60.75 98 ALA B CA 1
ATOM 3196 C C . ALA B 1 98 ? -13.461 -15.555 29.828 1 60.75 98 ALA B C 1
ATOM 3198 O O . ALA B 1 98 ? -13.031 -15.109 28.75 1 60.75 98 ALA B O 1
ATOM 3199 N N . ALA B 1 99 ? -14.578 -15.195 30.25 1 61.16 99 ALA B N 1
ATOM 3200 C CA . ALA B 1 99 ? -15.438 -14.258 29.531 1 61.16 99 ALA B CA 1
ATOM 3201 C C . ALA B 1 99 ? -14.828 -12.859 29.516 1 61.16 99 ALA B C 1
ATOM 3203 O O . ALA B 1 99 ? -14.867 -12.18 28.484 1 61.16 99 ALA B O 1
ATOM 3204 N N . SER B 1 100 ? -14.281 -12.453 30.578 1 56.97 100 SER B N 1
ATOM 3205 C CA . SER B 1 100 ? -13.609 -11.164 30.625 1 56.97 100 SER B CA 1
ATOM 3206 C C . SER B 1 100 ? -12.375 -11.148 29.734 1 56.97 100 SER B C 1
ATOM 3208 O O . SER B 1 100 ? -12.109 -10.164 29.047 1 56.97 100 SER B O 1
ATOM 3210 N N . LEU B 1 101 ? -11.656 -12.141 29.719 1 55.22 101 LEU B N 1
ATOM 3211 C CA . LEU B 1 101 ? -10.492 -12.25 28.844 1 55.22 101 LEU B CA 1
ATOM 3212 C C . LEU B 1 101 ? -10.914 -12.273 27.375 1 55.22 101 LEU B C 1
ATOM 3214 O O . LEU B 1 101 ? -10.273 -11.648 26.531 1 55.22 101 LEU B O 1
ATOM 3218 N N . LEU B 1 102 ? -11.945 -12.93 27.125 1 52.72 102 LEU B N 1
ATOM 3219 C CA . LEU B 1 102 ? -12.477 -12.969 25.781 1 52.72 102 LEU B CA 1
ATOM 3220 C C . LEU B 1 102 ? -13.008 -11.602 25.359 1 52.72 102 LEU B C 1
ATOM 3222 O O . LEU B 1 102 ? -12.836 -11.188 24.203 1 52.72 102 LEU B O 1
ATOM 3226 N N . ALA B 1 103 ? -13.672 -10.938 26.188 1 52.81 103 ALA B N 1
ATOM 3227 C CA . ALA B 1 103 ? -14.148 -9.586 25.906 1 52.81 103 ALA B CA 1
ATOM 3228 C C . ALA B 1 103 ? -12.984 -8.633 25.656 1 52.81 103 ALA B C 1
ATOM 3230 O O . ALA B 1 103 ? -13.039 -7.812 24.734 1 52.81 103 ALA B O 1
ATOM 3231 N N . VAL B 1 104 ? -12.055 -8.75 26.469 1 51.66 104 VAL B N 1
ATOM 3232 C CA . VAL B 1 104 ? -10.875 -7.914 26.266 1 51.66 104 VAL B CA 1
ATOM 3233 C C . VAL B 1 104 ? -10.195 -8.281 24.953 1 51.66 104 VAL B C 1
ATOM 3235 O O . VAL B 1 104 ? -9.727 -7.402 24.219 1 51.66 104 VAL B O 1
ATOM 3238 N N . PHE B 1 105 ? -10.125 -9.484 24.766 1 48.75 105 PHE B N 1
ATOM 3239 C CA . PHE B 1 105 ? -9.578 -9.953 23.5 1 48.75 105 PHE B CA 1
ATOM 3240 C C . PHE B 1 105 ? -10.453 -9.516 22.344 1 48.75 105 PHE B C 1
ATOM 3242 O O . PHE B 1 105 ? -9.945 -9.172 21.266 1 48.75 105 PHE B O 1
ATOM 3249 N N . ALA B 1 106 ? -11.734 -9.594 22.594 1 48.81 106 ALA B N 1
ATOM 3250 C CA . ALA B 1 106 ? -12.703 -9.164 21.594 1 48.81 106 ALA B CA 1
ATOM 3251 C C . ALA B 1 106 ? -12.641 -7.656 21.391 1 48.81 106 ALA B C 1
ATOM 3253 O O . ALA B 1 106 ? -12.93 -7.16 20.297 1 48.81 106 ALA B O 1
ATOM 3254 N N . LEU B 1 107 ? -12.438 -6.926 22.453 1 47.47 107 LEU B N 1
ATOM 3255 C CA . LEU B 1 107 ? -12.273 -5.48 22.359 1 47.47 107 LEU B CA 1
ATOM 3256 C C . LEU B 1 107 ? -10.883 -5.125 21.828 1 47.47 107 LEU B C 1
ATOM 3258 O O . LEU B 1 107 ? -10.414 -4 22.016 1 47.47 107 LEU B O 1
ATOM 3262 N N . ARG B 1 108 ? -10.195 -5.984 21.547 1 50.12 108 ARG B N 1
ATOM 3263 C CA . ARG B 1 108 ? -8.875 -5.68 21 1 50.12 108 ARG B CA 1
ATOM 3264 C C . ARG B 1 108 ? -8.984 -4.758 19.781 1 50.12 108 ARG B C 1
ATOM 3266 O O . ARG B 1 108 ? -9.531 -5.148 18.75 1 50.12 108 ARG B O 1
ATOM 3273 N N . GLN B 1 109 ? -9.023 -3.498 20.203 1 59.38 109 GLN B N 1
ATOM 3274 C CA . GLN B 1 109 ? -8.797 -2.436 19.234 1 59.38 109 GLN B CA 1
ATOM 3275 C C . GLN B 1 109 ? -7.625 -2.768 18.312 1 59.38 109 GLN B C 1
ATOM 3277 O O . GLN B 1 109 ? -6.508 -2.986 18.781 1 59.38 109 GLN B O 1
ATOM 3282 N N . ASP B 1 110 ? -8.078 -3.037 17.062 1 81.31 110 ASP B N 1
ATOM 3283 C CA . ASP B 1 110 ? -7.055 -3.324 16.047 1 81.31 110 ASP B CA 1
ATOM 3284 C C . ASP B 1 110 ? -6.258 -2.07 15.703 1 81.31 110 ASP B C 1
ATOM 3286 O O . ASP B 1 110 ? -6.836 -1.025 15.398 1 81.31 110 ASP B O 1
ATOM 3290 N N . GLU B 1 111 ? -5.098 -1.988 16.188 1 92.62 111 GLU B N 1
ATOM 3291 C CA . GLU B 1 111 ? -4.207 -0.882 15.844 1 92.62 111 GLU B CA 1
ATOM 3292 C C . GLU B 1 111 ? -3.395 -1.189 14.586 1 92.62 111 GLU B C 1
ATOM 3294 O O . GLU B 1 111 ? -2.934 -2.318 14.398 1 92.62 111 GLU B O 1
ATOM 3299 N N . ALA B 1 112 ? -3.389 -0.204 13.711 1 96.19 112 ALA B N 1
ATOM 3300 C CA . ALA B 1 112 ? -2.549 -0.277 12.523 1 96.19 112 ALA B CA 1
ATOM 3301 C C . ALA B 1 112 ? -1.471 0.804 12.539 1 96.19 112 ALA B C 1
ATOM 3303 O O . ALA B 1 112 ? -1.764 1.976 12.797 1 96.19 112 ALA B O 1
ATOM 3304 N N . ILE B 1 113 ? -0.231 0.396 12.344 1 96.69 113 ILE B N 1
ATOM 3305 C CA . ILE B 1 113 ? 0.893 1.324 12.406 1 96.69 113 ILE B CA 1
ATOM 3306 C C . ILE B 1 113 ? 1.718 1.221 11.125 1 96.69 113 ILE B C 1
ATOM 3308 O O . ILE B 1 113 ? 1.86 0.136 10.555 1 96.69 113 ILE B O 1
ATOM 3312 N N . THR B 1 114 ? 2.176 2.352 10.656 1 97.75 114 THR B N 1
ATOM 3313 C CA . THR B 1 114 ? 3.211 2.379 9.625 1 97.75 114 THR B CA 1
ATOM 3314 C C . THR B 1 114 ? 4.473 3.059 10.148 1 97.75 114 THR B C 1
ATOM 3316 O O . THR B 1 114 ? 4.395 4.039 10.891 1 97.75 114 THR B O 1
ATOM 3319 N N . HIS B 1 115 ? 5.605 2.531 9.75 1 96 115 HIS B N 1
ATOM 3320 C CA . HIS B 1 115 ? 6.887 3.156 10.047 1 96 115 HIS B CA 1
ATOM 3321 C C . HIS B 1 115 ? 7.332 4.074 8.906 1 96 115 HIS B C 1
ATOM 3323 O O . HIS B 1 115 ? 6.621 4.219 7.914 1 96 115 HIS B O 1
ATOM 3329 N N . MET B 1 116 ? 8.422 4.723 9.133 1 96.62 116 MET B N 1
ATOM 3330 C CA . MET B 1 116 ? 8.914 5.688 8.156 1 96.62 116 MET B CA 1
ATOM 3331 C C . MET B 1 116 ? 9.008 5.059 6.77 1 96.62 116 MET B C 1
ATOM 3333 O O . MET B 1 116 ? 9.648 4.02 6.594 1 96.62 116 MET B O 1
ATOM 3337 N N . GLY B 1 117 ? 8.344 5.652 5.812 1 97.5 117 GLY B N 1
ATOM 3338 C CA . GLY B 1 117 ? 8.406 5.246 4.418 1 97.5 117 GLY B CA 1
ATOM 3339 C C . GLY B 1 117 ? 7.422 4.152 4.07 1 97.5 117 GLY B C 1
ATOM 3340 O O . GLY B 1 117 ? 7.215 3.846 2.893 1 97.5 117 GLY B O 1
ATOM 3341 N N . GLU B 1 118 ? 6.793 3.574 5.027 1 97.56 118 GLU B N 1
ATOM 3342 C CA . GLU B 1 118 ? 5.863 2.469 4.824 1 97.56 118 GLU B CA 1
ATOM 3343 C C . GLU B 1 118 ? 4.473 2.98 4.457 1 97.56 118 GLU B C 1
ATOM 3345 O O . GLU B 1 118 ? 4.027 4.008 4.977 1 97.56 118 GLU B O 1
ATOM 3350 N N . ILE B 1 119 ? 3.816 2.291 3.537 1 98.62 119 ILE B N 1
ATOM 3351 C CA . ILE B 1 119 ? 2.408 2.508 3.221 1 98.62 119 ILE B CA 1
ATOM 3352 C C . ILE B 1 119 ? 1.641 1.195 3.361 1 98.62 119 ILE B C 1
ATOM 3354 O O . ILE B 1 119 ? 2.109 0.144 2.92 1 98.62 119 ILE B O 1
ATOM 3358 N N . ARG B 1 120 ? 0.478 1.297 3.959 1 98.25 120 ARG B N 1
ATOM 3359 C CA . ARG B 1 120 ? -0.309 0.096 4.223 1 98.25 120 ARG B CA 1
ATOM 3360 C C . ARG B 1 120 ? -1.757 0.284 3.779 1 98.25 120 ARG B C 1
ATOM 3362 O O . ARG B 1 120 ? -2.396 1.277 4.137 1 98.25 120 ARG B O 1
ATOM 3369 N N . ARG B 1 121 ? -2.219 -0.572 2.922 1 98.38 121 ARG B N 1
ATOM 3370 C CA . ARG B 1 121 ? -3.629 -0.64 2.551 1 98.38 121 ARG B CA 1
ATOM 3371 C C . ARG B 1 121 ? -4.344 -1.747 3.316 1 98.38 121 ARG B C 1
ATOM 3373 O O . ARG B 1 121 ? -4.059 -2.93 3.117 1 98.38 121 ARG B O 1
ATOM 3380 N N . LEU B 1 122 ? -5.348 -1.37 4.047 1 96.75 122 LEU B N 1
ATOM 3381 C CA . LEU B 1 122 ? -5.953 -2.268 5.023 1 96.75 122 LEU B CA 1
ATOM 3382 C C . LEU B 1 122 ? -7.453 -2.4 4.781 1 96.75 122 LEU B C 1
ATOM 3384 O O . LEU B 1 122 ? -8.195 -1.417 4.875 1 96.75 122 LEU B O 1
ATOM 3388 N N . PRO B 1 123 ? -7.895 -3.629 4.535 1 94.62 123 PRO B N 1
ATOM 3389 C CA . PRO B 1 123 ? -9.344 -3.846 4.523 1 94.62 123 PRO B CA 1
ATOM 3390 C C . PRO B 1 123 ? -9.945 -3.893 5.926 1 94.62 123 PRO B C 1
ATOM 3392 O O . PRO B 1 123 ? -9.32 -4.414 6.852 1 94.62 123 PRO B O 1
ATOM 3395 N N . MET B 1 124 ? -11.109 -3.303 6.02 1 93.06 124 MET B N 1
ATOM 3396 C CA . MET B 1 124 ? -11.82 -3.361 7.289 1 93.06 124 MET B CA 1
ATOM 3397 C C . MET B 1 124 ? -12.969 -4.363 7.227 1 93.06 124 MET B C 1
ATOM 3399 O O . MET B 1 124 ? -13.344 -4.82 6.141 1 93.06 124 MET B O 1
ATOM 3403 N N . SER B 1 125 ? -13.516 -4.672 8.367 1 88.19 125 SER B N 1
ATOM 3404 C CA . SER B 1 125 ? -14.5 -5.746 8.453 1 88.19 125 SER B CA 1
ATOM 3405 C C . SER B 1 125 ? -15.82 -5.344 7.805 1 88.19 125 SER B C 1
ATOM 3407 O O . SER B 1 125 ? -16.625 -6.203 7.438 1 88.19 125 SER B O 1
ATOM 3409 N N . ASP B 1 126 ? -16.016 -4.039 7.648 1 88.5 126 ASP B N 1
ATOM 3410 C CA . ASP B 1 126 ? -17.281 -3.592 7.078 1 88.5 126 ASP B CA 1
ATOM 3411 C C . ASP B 1 126 ? -17.172 -3.416 5.566 1 88.5 126 ASP B C 1
ATOM 3413 O O . ASP B 1 126 ? -18.141 -3.018 4.91 1 88.5 126 ASP B O 1
ATOM 3417 N N . GLY B 1 127 ? -16.047 -3.691 5.047 1 89.75 127 GLY B N 1
ATOM 3418 C CA . GLY B 1 127 ? -15.836 -3.529 3.619 1 89.75 127 GLY B CA 1
ATOM 3419 C C . GLY B 1 127 ? -15.125 -2.24 3.266 1 89.75 127 GLY B C 1
ATOM 3420 O O . GLY B 1 127 ? -14.711 -2.045 2.119 1 89.75 127 GLY B O 1
ATOM 3421 N N . SER B 1 128 ? -14.938 -1.341 4.219 1 95.56 128 SER B N 1
ATOM 3422 C CA . SER B 1 128 ? -14.164 -0.126 3.994 1 95.56 128 SER B CA 1
ATOM 3423 C C . SER B 1 128 ? -12.672 -0.437 3.867 1 95.56 128 SER B C 1
ATOM 3425 O O . SER B 1 128 ? -12.234 -1.546 4.18 1 95.56 128 SER B O 1
ATOM 3427 N N . ILE B 1 129 ? -11.984 0.526 3.305 1 96.94 129 ILE B N 1
ATOM 3428 C CA . ILE B 1 129 ? -10.531 0.414 3.152 1 96.94 129 ILE B CA 1
ATOM 3429 C C . ILE B 1 129 ? -9.852 1.628 3.779 1 96.94 129 ILE B C 1
ATOM 3431 O O . ILE B 1 129 ? -10.312 2.76 3.613 1 96.94 129 ILE B O 1
ATOM 3435 N N . ALA B 1 130 ? -8.797 1.369 4.535 1 98.12 130 ALA B N 1
ATOM 3436 C CA . ALA B 1 130 ? -7.902 2.428 5.008 1 98.12 130 ALA B CA 1
ATOM 3437 C C . ALA B 1 130 ? -6.516 2.291 4.391 1 98.12 130 ALA B C 1
ATOM 3439 O O . ALA B 1 130 ? -5.91 1.218 4.441 1 98.12 130 ALA B O 1
ATOM 3440 N N . THR B 1 131 ? -6.051 3.297 3.787 1 98.69 131 THR B N 1
ATOM 3441 C CA . THR B 1 131 ? -4.652 3.363 3.371 1 98.69 131 THR B CA 1
ATOM 3442 C C . THR B 1 131 ? -3.865 4.316 4.266 1 98.69 131 THR B C 1
ATOM 3444 O O . THR B 1 131 ? -4.176 5.508 4.336 1 98.69 131 THR B O 1
ATOM 3447 N N . LEU B 1 132 ? -2.869 3.742 4.922 1 98.69 132 LEU B N 1
ATOM 3448 C CA . LEU B 1 132 ? -2.066 4.52 5.863 1 98.69 132 LEU B CA 1
ATOM 3449 C C . LEU B 1 132 ? -0.77 4.988 5.211 1 98.69 132 LEU B C 1
ATOM 3451 O O . LEU B 1 132 ? -0.08 4.203 4.555 1 98.69 132 LEU B O 1
ATOM 3455 N N . ASN B 1 133 ? -0.52 6.262 5.422 1 98.69 133 ASN B N 1
ATOM 3456 C CA . ASN B 1 133 ? 0.727 6.844 4.934 1 98.69 133 ASN B CA 1
ATOM 3457 C C . ASN B 1 133 ? 1.872 6.625 5.918 1 98.69 133 ASN B C 1
ATOM 3459 O O . ASN B 1 133 ? 1.701 5.949 6.934 1 98.69 133 ASN B O 1
ATOM 3463 N N . THR B 1 134 ? 3.027 7.102 5.535 1 98.5 134 THR B N 1
ATOM 3464 C CA . THR B 1 134 ? 4.234 7.027 6.348 1 98.5 134 THR B CA 1
ATOM 3465 C C . THR B 1 134 ? 3.982 7.582 7.746 1 98.5 134 THR B C 1
ATOM 3467 O O . THR B 1 134 ? 3.225 8.539 7.91 1 98.5 134 THR B O 1
ATOM 3470 N N . ASP B 1 135 ? 4.57 6.895 8.758 1 97.56 135 ASP B N 1
ATOM 3471 C CA . ASP B 1 135 ? 4.562 7.348 10.148 1 97.56 135 ASP B CA 1
ATOM 3472 C C . ASP B 1 135 ? 3.145 7.66 10.609 1 97.56 135 ASP B C 1
ATOM 3474 O O . ASP B 1 135 ? 2.877 8.758 11.102 1 97.56 135 ASP B O 1
ATOM 3478 N N . SER B 1 136 ? 2.301 6.621 10.484 1 98.5 136 SER B N 1
ATOM 3479 C CA . SER B 1 136 ? 0.896 6.797 10.844 1 98.5 136 SER B CA 1
ATOM 3480 C C . SER B 1 136 ? 0.441 5.727 11.828 1 98.5 136 SER B C 1
ATOM 3482 O O . SER B 1 136 ? 1.021 4.641 11.883 1 98.5 136 SER B O 1
ATOM 3484 N N . ARG B 1 137 ? -0.533 6.094 12.57 1 98 137 ARG B N 1
ATOM 3485 C CA . ARG B 1 137 ? -1.11 5.203 13.578 1 98 137 ARG B CA 1
ATOM 3486 C C . ARG B 1 137 ? -2.625 5.363 13.641 1 98 137 ARG B C 1
ATOM 3488 O O . ARG B 1 137 ? -3.131 6.48 13.789 1 98 137 ARG B O 1
ATOM 3495 N N . LEU B 1 138 ? -3.297 4.227 13.5 1 97.38 138 LEU B N 1
ATOM 3496 C CA . LEU B 1 138 ? -4.754 4.18 13.445 1 97.38 138 LEU B CA 1
ATOM 3497 C C . LEU B 1 138 ? -5.305 3.178 14.453 1 97.38 138 LEU B C 1
ATOM 3499 O O . LEU B 1 138 ? -4.77 2.076 14.602 1 97.38 138 LEU B O 1
ATOM 3503 N N . ARG B 1 139 ? -6.293 3.602 15.148 1 97.25 139 ARG B N 1
ATOM 3504 C CA . ARG B 1 139 ? -7.078 2.682 15.969 1 97.25 139 ARG B CA 1
ATOM 3505 C C . ARG B 1 139 ? -8.477 2.486 15.391 1 97.25 139 ARG B C 1
ATOM 3507 O O . ARG B 1 139 ? -9.141 3.457 15.016 1 97.25 139 ARG B O 1
ATOM 3514 N N . ILE B 1 140 ? -8.891 1.305 15.336 1 95.88 140 ILE B N 1
ATOM 3515 C CA . ILE B 1 140 ? -10.148 0.961 14.695 1 95.88 140 ILE B CA 1
ATOM 3516 C C . ILE B 1 140 ? -11.07 0.264 15.695 1 95.88 140 ILE B C 1
ATOM 3518 O O . ILE B 1 140 ? -10.672 -0.721 16.328 1 95.88 140 ILE B O 1
ATOM 3522 N N . ASP B 1 141 ? -12.211 0.779 15.852 1 93.75 141 ASP B N 1
ATOM 3523 C CA . ASP B 1 141 ? -13.266 0.198 16.672 1 93.75 141 ASP B CA 1
ATOM 3524 C C . ASP B 1 141 ? -14.578 0.112 15.906 1 93.75 141 ASP B C 1
ATOM 3526 O O . ASP B 1 141 ? -15.32 1.092 15.828 1 93.75 141 ASP B O 1
ATOM 3530 N N . MET B 1 142 ? -14.859 -1.026 15.43 1 91.69 142 MET B N 1
ATOM 3531 C CA . MET B 1 142 ? -16.078 -1.24 14.656 1 91.69 142 MET B CA 1
ATOM 3532 C C . MET B 1 142 ? -17.25 -1.588 15.57 1 91.69 142 MET B C 1
ATOM 3534 O O . MET B 1 142 ? -17.719 -2.729 15.578 1 91.69 142 MET B O 1
ATOM 3538 N N . ALA B 1 143 ? -17.781 -0.587 16.125 1 87.88 143 ALA B N 1
ATOM 3539 C CA . ALA B 1 143 ? -18.906 -0.776 17.047 1 87.88 143 ALA B CA 1
ATOM 3540 C C . ALA B 1 143 ? -20.203 -1.043 16.266 1 87.88 143 ALA B C 1
ATOM 3542 O O . ALA B 1 143 ? -20.25 -0.871 15.055 1 87.88 143 ALA B O 1
ATOM 3543 N N . GLU B 1 144 ? -21.219 -1.485 16.969 1 87.31 144 GLU B N 1
ATOM 3544 C CA . GLU B 1 144 ? -22.469 -1.866 16.344 1 87.31 144 GLU B CA 1
ATOM 3545 C C . GLU B 1 144 ? -23.203 -0.647 15.789 1 87.31 144 GLU B C 1
ATOM 3547 O O . GLU B 1 144 ? -23.828 -0.722 14.727 1 87.31 144 GLU B O 1
ATOM 3552 N N . SER B 1 145 ? -23.109 0.448 16.469 1 90.88 145 SER B N 1
ATOM 3553 C CA . SER B 1 145 ? -23.891 1.608 16.078 1 90.88 145 SER B CA 1
ATOM 3554 C C . SER B 1 145 ? -23.062 2.59 15.25 1 90.88 145 SER B C 1
ATOM 3556 O O . SER B 1 145 ? -23.625 3.473 14.594 1 90.88 145 SER B O 1
ATOM 3558 N N . GLU B 1 146 ? -21.812 2.494 15.383 1 93.12 146 GLU B N 1
ATOM 3559 C CA . GLU B 1 146 ? -20.906 3.396 14.672 1 93.12 146 GLU B CA 1
ATOM 3560 C C . GLU B 1 146 ? -19.578 2.717 14.359 1 93.12 146 GLU B C 1
ATOM 3562 O O . GLU B 1 146 ? -19.141 1.825 15.086 1 93.12 146 GLU B O 1
ATOM 3567 N N . ARG B 1 147 ? -19.062 3.09 13.25 1 94.88 147 ARG B N 1
ATOM 3568 C CA . ARG B 1 147 ? -17.688 2.729 12.922 1 94.88 147 ARG B CA 1
ATOM 3569 C C . ARG B 1 147 ? -16.719 3.822 13.352 1 94.88 147 ARG B C 1
ATOM 3571 O O . ARG B 1 147 ? -16.688 4.898 12.75 1 94.88 147 ARG B O 1
ATOM 3578 N N . ARG B 1 148 ? -15.93 3.494 14.328 1 96.5 148 ARG B N 1
ATOM 3579 C CA . ARG B 1 148 ? -15.086 4.523 14.938 1 96.5 148 ARG B CA 1
ATOM 3580 C C . ARG B 1 148 ? -13.617 4.301 14.594 1 96.5 148 ARG B C 1
ATOM 3582 O O . ARG B 1 148 ? -13.062 3.236 14.875 1 96.5 148 ARG B O 1
ATOM 3589 N N . ILE B 1 149 ? -13.047 5.328 13.992 1 97.88 149 ILE B N 1
ATOM 3590 C CA . ILE B 1 149 ? -11.633 5.316 13.633 1 97.88 149 ILE B CA 1
ATOM 3591 C C . ILE B 1 149 ? -10.922 6.488 14.312 1 97.88 149 ILE B C 1
ATOM 3593 O O . ILE B 1 149 ? -11.383 7.629 14.234 1 97.88 149 ILE B O 1
ATOM 3597 N N . GLU B 1 150 ? -9.812 6.184 14.93 1 98.25 150 GLU B N 1
ATOM 3598 C CA . GLU B 1 150 ? -9 7.262 15.5 1 98.25 150 GLU B CA 1
ATOM 3599 C C . GLU B 1 150 ? -7.645 7.355 14.812 1 98.25 150 GLU B C 1
ATOM 3601 O O . GLU B 1 150 ? -6.844 6.414 14.867 1 98.25 150 GLU B O 1
ATOM 3606 N N . LEU B 1 151 ? -7.445 8.461 14.188 1 98.5 151 LEU B N 1
ATOM 3607 C CA . LEU B 1 151 ? -6.113 8.758 13.672 1 98.5 151 LEU B CA 1
ATOM 3608 C C . LEU B 1 151 ? -5.25 9.414 14.75 1 98.5 151 LEU B C 1
ATOM 3610 O O . LEU B 1 151 ? -5.387 10.609 15.023 1 98.5 151 LEU B O 1
ATOM 3614 N N . ILE B 1 152 ? -4.379 8.633 15.281 1 97.62 152 ILE B N 1
ATOM 3615 C CA . ILE B 1 152 ? -3.555 9.094 16.391 1 97.62 152 ILE B CA 1
ATOM 3616 C C . ILE B 1 152 ? -2.434 9.984 15.875 1 97.62 152 ILE B C 1
ATOM 3618 O O . ILE B 1 152 ? -2.129 11.023 16.469 1 97.62 152 ILE B O 1
ATOM 3622 N N . GLU B 1 153 ? -1.848 9.609 14.758 1 97.56 153 GLU B N 1
ATOM 3623 C CA . GLU B 1 153 ? -0.816 10.398 14.086 1 97.56 153 GLU B CA 1
ATOM 3624 C C . GLU B 1 153 ? -0.735 10.055 12.602 1 97.56 153 GLU B C 1
ATOM 3626 O O . GLU B 1 153 ? -1.135 8.969 12.188 1 97.56 153 GLU B O 1
ATOM 3631 N N . GLY B 1 154 ? -0.334 11.086 11.859 1 98.19 154 GLY B N 1
ATOM 3632 C CA . GLY B 1 154 ? -0.036 10.844 10.461 1 98.19 154 GLY B CA 1
ATOM 3633 C C . GLY B 1 154 ? -1.21 11.133 9.539 1 98.19 154 GLY B C 1
ATOM 3634 O O . GLY B 1 154 ? -1.857 12.172 9.664 1 98.19 154 GLY B O 1
ATOM 3635 N N . GLU B 1 155 ? -1.343 10.242 8.562 1 98.75 155 GLU B N 1
ATOM 3636 C CA . GLU B 1 155 ? -2.299 10.453 7.48 1 98.75 155 GLU B CA 1
ATOM 3637 C C . GLU B 1 155 ? -2.896 9.133 7.012 1 98.75 155 GLU B C 1
ATOM 3639 O O . GLU B 1 155 ? -2.203 8.109 6.961 1 98.75 155 GLU B O 1
ATOM 3644 N N . ALA B 1 156 ? -4.191 9.18 6.703 1 98.88 156 ALA B N 1
ATOM 3645 C CA . ALA B 1 156 ? -4.871 8.008 6.16 1 98.88 156 ALA B CA 1
ATOM 3646 C C . ALA B 1 156 ? -5.941 8.414 5.148 1 98.88 156 ALA B C 1
ATOM 3648 O O . ALA B 1 156 ? -6.609 9.438 5.32 1 98.88 156 ALA B O 1
ATOM 3649 N N . TRP B 1 157 ? -6.012 7.672 4.133 1 98.81 157 TRP B N 1
ATOM 3650 C CA . TRP B 1 157 ? -7.098 7.762 3.16 1 98.81 157 TRP B CA 1
ATOM 3651 C C . TRP B 1 157 ? -8.109 6.637 3.359 1 98.81 157 TRP B C 1
ATOM 3653 O O . TRP B 1 157 ? -7.723 5.484 3.582 1 98.81 157 TRP B O 1
ATOM 3663 N N . PHE B 1 158 ? -9.406 7.008 3.248 1 98.62 158 PHE B N 1
ATOM 3664 C CA . PHE B 1 158 ? -10.469 6.039 3.494 1 98.62 158 PHE B CA 1
ATOM 3665 C C . PHE B 1 158 ? -11.391 5.934 2.287 1 98.62 158 PHE B C 1
ATOM 3667 O O . PHE B 1 158 ? -11.781 6.949 1.709 1 98.62 158 PHE B O 1
ATOM 3674 N N . LYS B 1 159 ? -11.648 4.762 1.908 1 97.69 159 LYS B N 1
ATOM 3675 C CA . LYS B 1 159 ? -12.797 4.445 1.064 1 97.69 159 LYS B CA 1
ATOM 3676 C C . LYS B 1 159 ? -13.883 3.725 1.858 1 97.69 159 LYS B C 1
ATOM 3678 O O . LYS B 1 159 ? -13.75 2.539 2.164 1 97.69 159 LYS B O 1
ATOM 3683 N N . VAL B 1 160 ? -14.922 4.406 2.105 1 97.44 160 VAL B N 1
ATOM 3684 C CA . VAL B 1 160 ? -15.875 3.975 3.115 1 97.44 160 VAL B CA 1
ATOM 3685 C C . VAL B 1 160 ? -17.031 3.238 2.447 1 97.44 160 VAL B C 1
ATOM 3687 O O . VAL B 1 160 ? -17.656 3.758 1.514 1 97.44 160 VAL B O 1
ATOM 3690 N N . ALA B 1 161 ? -17.266 2.006 2.936 1 93.31 161 ALA B N 1
ATOM 3691 C CA . ALA B 1 161 ? -18.438 1.267 2.479 1 93.31 161 ALA B CA 1
ATOM 3692 C C . ALA B 1 161 ? -19.734 1.987 2.869 1 93.31 161 ALA B C 1
ATOM 3694 O O . ALA B 1 161 ? -19.844 2.508 3.982 1 93.31 161 ALA B O 1
ATOM 3695 N N . HIS B 1 162 ? -20.641 1.923 2.037 1 92.75 162 HIS B N 1
ATOM 3696 C CA . HIS B 1 162 ? -21.875 2.664 2.266 1 92.75 162 HIS B CA 1
ATOM 3697 C C . HIS B 1 162 ? -22.719 1.998 3.344 1 92.75 162 HIS B C 1
ATOM 3699 O O . HIS B 1 162 ? -23.031 0.808 3.25 1 92.75 162 HIS B O 1
ATOM 3705 N N . ASN B 1 163 ? -23.094 2.744 4.328 1 92.75 163 ASN B N 1
ATOM 3706 C CA . ASN B 1 163 ? -24.016 2.312 5.383 1 92.75 163 ASN B CA 1
ATOM 3707 C C . ASN B 1 163 ? -24.578 3.5 6.16 1 92.75 163 ASN B C 1
ATOM 3709 O O . ASN B 1 163 ? -23.906 4.023 7.062 1 92.75 163 ASN B O 1
ATOM 3713 N N . ARG B 1 164 ? -25.734 3.814 5.93 1 89.62 164 ARG B N 1
ATOM 3714 C CA . ARG B 1 164 ? -26.344 4.984 6.562 1 89.62 164 ARG B CA 1
ATOM 3715 C C . ARG B 1 164 ? -26.641 4.719 8.031 1 89.62 164 ARG B C 1
ATOM 3717 O O . ARG B 1 164 ? -26.641 5.641 8.852 1 89.62 164 ARG B O 1
ATOM 3724 N N . GLN B 1 165 ? -26.906 3.508 8.344 1 92.25 165 GLN B N 1
ATOM 3725 C CA . GLN B 1 165 ? -27.312 3.143 9.695 1 92.25 165 GLN B CA 1
ATOM 3726 C C . GLN B 1 165 ? -26.109 3.059 10.633 1 92.25 165 GLN B C 1
ATOM 3728 O O . GLN B 1 165 ? -26.281 3.045 11.852 1 92.25 165 GLN B O 1
ATOM 3733 N N . ARG B 1 166 ? -25 2.951 10.039 1 94 166 ARG B N 1
ATOM 3734 C CA . ARG B 1 166 ? -23.766 2.844 10.805 1 94 166 ARG B CA 1
ATOM 3735 C C . ARG B 1 166 ? -22.719 3.809 10.273 1 94 166 ARG B C 1
ATOM 3737 O O . ARG B 1 166 ? -21.781 3.396 9.578 1 94 166 ARG B O 1
ATOM 3744 N N . PRO B 1 167 ? -22.828 5.051 10.688 1 95.62 167 PRO B N 1
ATOM 3745 C CA . PRO B 1 167 ? -21.922 6.059 10.141 1 95.62 167 PRO B CA 1
ATOM 3746 C C . PRO B 1 167 ? -20.453 5.754 10.445 1 95.62 167 PRO B C 1
ATOM 3748 O O . PRO B 1 167 ? -20.156 5.039 11.398 1 95.62 167 PRO B O 1
ATOM 3751 N N . PHE B 1 168 ? -19.578 6.238 9.594 1 97.81 168 PHE B N 1
ATOM 3752 C CA . PHE B 1 168 ? -18.125 6.145 9.703 1 97.81 168 PHE B CA 1
ATOM 3753 C C . PHE B 1 168 ? -17.547 7.438 10.25 1 97.81 168 PHE B C 1
ATOM 3755 O O . PHE B 1 168 ? -17.625 8.484 9.602 1 97.81 168 PHE B O 1
ATOM 3762 N N . ILE B 1 169 ? -16.938 7.355 11.445 1 98 169 ILE B N 1
ATOM 3763 C CA . ILE B 1 169 ? -16.453 8.57 12.094 1 98 169 ILE B CA 1
ATOM 3764 C C . ILE B 1 169 ? -14.953 8.477 12.336 1 98 169 ILE B C 1
ATOM 3766 O O . ILE B 1 169 ? -14.484 7.566 13.023 1 98 169 ILE B O 1
ATOM 3770 N N . VAL B 1 170 ? -14.258 9.445 11.789 1 98.62 170 VAL B N 1
ATOM 3771 C CA . VAL B 1 170 ? -12.82 9.555 12.031 1 98.62 170 VAL B CA 1
ATOM 3772 C C . VAL B 1 170 ? -12.547 10.68 13.031 1 98.62 170 VAL B C 1
ATOM 3774 O O . VAL B 1 170 ? -13 11.812 12.836 1 98.62 170 VAL B O 1
ATOM 3777 N N . THR B 1 171 ? -11.859 10.281 14.062 1 97.88 171 THR B N 1
ATOM 3778 C CA . THR B 1 171 ? -11.422 11.258 15.055 1 97.88 171 THR B CA 1
ATOM 3779 C C . THR B 1 171 ? -9.93 11.555 14.898 1 97.88 171 THR B C 1
ATOM 3781 O O . THR B 1 171 ? -9.117 10.625 14.812 1 97.88 171 THR B O 1
ATOM 3784 N N . ALA B 1 172 ? -9.602 12.789 14.875 1 97.81 172 ALA B N 1
ATOM 3785 C CA . ALA B 1 172 ? -8.227 13.281 14.883 1 97.81 172 ALA B CA 1
ATOM 3786 C C . ALA B 1 172 ? -8.086 14.484 15.805 1 97.81 172 ALA B C 1
ATOM 3788 O O . ALA B 1 172 ? -8.398 15.617 15.422 1 97.81 172 ALA B O 1
ATOM 3789 N N . GLY B 1 173 ? -7.551 14.219 16.969 1 93.75 173 GLY B N 1
ATOM 3790 C CA . GLY B 1 173 ? -7.59 15.289 17.953 1 93.75 173 GLY B CA 1
ATOM 3791 C C . GLY B 1 173 ? -8.992 15.773 18.25 1 93.75 173 GLY B C 1
ATOM 3792 O O . GLY B 1 173 ? -9.875 14.977 18.578 1 93.75 173 GLY B O 1
ATOM 3793 N N . GLN B 1 174 ? -9.172 17.062 17.969 1 93.19 174 GLN B N 1
ATOM 3794 C CA . GLN B 1 174 ? -10.477 17.656 18.266 1 93.19 174 GLN B CA 1
ATOM 3795 C C . GLN B 1 174 ? -11.367 17.672 17.031 1 93.19 174 GLN B C 1
ATOM 3797 O O . GLN B 1 174 ? -12.445 18.266 17.047 1 93.19 174 GLN B O 1
ATOM 3802 N N . SER B 1 175 ? -10.891 17.078 16.016 1 95.69 175 SER B N 1
ATOM 3803 C CA . SER B 1 175 ? -11.656 17.094 14.781 1 95.69 175 SER B CA 1
ATOM 3804 C C . SER B 1 175 ? -12.43 15.789 14.602 1 95.69 175 SER B C 1
ATOM 3806 O O . SER B 1 175 ? -11.953 14.719 14.977 1 95.69 175 SER B O 1
ATOM 3808 N N . ARG B 1 176 ? -13.625 15.922 14.008 1 96.44 176 ARG B N 1
ATOM 3809 C CA . ARG B 1 176 ? -14.477 14.797 13.641 1 96.44 176 ARG B CA 1
ATOM 3810 C C . ARG B 1 176 ? -14.867 14.859 12.172 1 96.44 176 ARG B C 1
ATOM 3812 O O . ARG B 1 176 ? -15.203 15.93 11.656 1 96.44 176 ARG B O 1
ATOM 3819 N N . ILE B 1 177 ? -14.719 13.766 11.578 1 98.19 177 ILE B N 1
ATOM 3820 C CA . ILE B 1 177 ? -15.117 13.625 10.18 1 98.19 177 ILE B CA 1
ATOM 3821 C C . ILE B 1 177 ? -16.094 12.461 10.039 1 98.19 177 ILE B C 1
ATOM 3823 O O . ILE B 1 177 ? -15.773 11.328 10.391 1 98.19 177 ILE B O 1
ATOM 3827 N N . LYS B 1 178 ? -17.219 12.727 9.539 1 97.75 178 LYS B N 1
ATOM 3828 C CA . LYS B 1 178 ? -18.281 11.734 9.398 1 97.75 178 LYS B CA 1
ATOM 3829 C C . LYS B 1 178 ? -18.594 11.461 7.934 1 97.75 178 LYS B C 1
ATOM 3831 O O . LYS B 1 178 ? -18.828 12.391 7.16 1 97.75 178 LYS B O 1
ATOM 3836 N N . ALA B 1 179 ? -18.578 10.18 7.617 1 96.94 179 ALA B N 1
ATOM 3837 C CA . ALA B 1 179 ? -18.891 9.742 6.262 1 96.94 179 ALA B CA 1
ATOM 3838 C C . ALA B 1 179 ? -19.906 8.594 6.277 1 96.94 179 ALA B C 1
ATOM 3840 O O . ALA B 1 179 ? -20.031 7.895 7.281 1 96.94 179 ALA B O 1
ATOM 3841 N N . VAL B 1 180 ? -20.625 8.422 5.199 1 86.94 180 VAL B N 1
ATOM 3842 C CA . VAL B 1 180 ? -21.578 7.324 5.066 1 86.94 180 VAL B CA 1
ATOM 3843 C C . VAL B 1 180 ? -21.172 6.43 3.896 1 86.94 180 VAL B C 1
ATOM 3845 O O . VAL B 1 180 ? -21.406 5.219 3.926 1 86.94 180 VAL B O 1
ATOM 3848 N N . GLY B 1 181 ? -20.609 6.766 2.92 1 89.62 181 GLY B N 1
ATOM 3849 C CA . GLY B 1 181 ? -20.141 6.137 1.696 1 89.62 181 GLY B CA 1
ATOM 3850 C C . GLY B 1 181 ? -19.297 7.059 0.836 1 89.62 181 GLY B C 1
ATOM 3851 O O . GLY B 1 181 ? -19.766 7.562 -0.188 1 89.62 181 GLY B O 1
ATOM 3852 N N . THR B 1 182 ? -18.109 7.23 1.201 1 94.5 182 THR B N 1
ATOM 3853 C CA . THR B 1 182 ? -17.266 8.289 0.655 1 94.5 182 THR B CA 1
ATOM 3854 C C . THR B 1 182 ? -15.805 7.844 0.602 1 94.5 182 THR B C 1
ATOM 3856 O O . THR B 1 182 ? -15.461 6.781 1.12 1 94.5 182 THR B O 1
ATOM 3859 N N . ALA B 1 183 ? -15.102 8.602 -0.125 1 98.25 183 ALA B N 1
ATOM 3860 C CA . ALA B 1 183 ? -13.648 8.469 -0.064 1 98.25 183 ALA B CA 1
ATOM 3861 C C . ALA B 1 183 ? -12.992 9.789 0.303 1 98.25 183 ALA B C 1
ATOM 3863 O O . ALA B 1 183 ? -13.305 10.828 -0.282 1 98.25 183 ALA B O 1
ATOM 3864 N N . PHE B 1 184 ? -12.117 9.797 1.355 1 98.81 184 PHE B N 1
ATOM 3865 C CA . PHE B 1 184 ? -11.523 11.031 1.852 1 98.81 184 PHE B CA 1
ATOM 3866 C C . PHE B 1 184 ? -10.234 10.742 2.611 1 98.81 184 PHE B C 1
ATOM 3868 O O . PHE B 1 184 ? -9.992 9.609 3.027 1 98.81 184 PHE B O 1
ATOM 3875 N N . SER B 1 185 ? -9.438 11.758 2.73 1 98.88 185 SER B N 1
ATOM 3876 C CA . SER B 1 185 ? -8.188 11.664 3.475 1 98.88 185 SER B CA 1
ATOM 3877 C C . SER B 1 185 ? -8.203 12.578 4.695 1 98.88 185 SER B C 1
ATOM 3879 O O . SER B 1 185 ? -8.844 13.633 4.68 1 98.88 185 SER B O 1
ATOM 3881 N N . VAL B 1 186 ? -7.578 12.125 5.707 1 98.88 186 VAL B N 1
ATOM 3882 C CA . VAL B 1 186 ? -7.363 12.898 6.922 1 98.88 186 VAL B CA 1
ATOM 3883 C C . VAL B 1 186 ? -5.875 12.922 7.266 1 98.88 186 VAL B C 1
ATOM 3885 O O . VAL B 1 186 ? -5.234 11.875 7.34 1 98.88 186 VAL B O 1
ATOM 3888 N N . LYS B 1 187 ? -5.387 14.07 7.434 1 98.69 187 LYS B N 1
ATOM 3889 C CA . LYS B 1 187 ? -3.99 14.242 7.82 1 98.69 187 LYS B CA 1
ATOM 3890 C C . LYS B 1 187 ? -3.865 15.133 9.055 1 98.69 187 LYS B C 1
ATOM 3892 O O . LYS B 1 187 ? -4.383 16.25 9.07 1 98.69 187 LYS B O 1
ATOM 3897 N N . LYS B 1 188 ? -3.203 14.688 10.008 1 97.38 188 LYS B N 1
ATOM 3898 C CA . LYS B 1 188 ? -2.98 15.469 11.219 1 97.38 188 LYS B CA 1
ATOM 3899 C C . LYS B 1 188 ? -1.703 16.297 11.109 1 97.38 188 LYS B C 1
ATOM 3901 O O . LYS B 1 188 ? -0.629 15.758 10.828 1 97.38 188 LYS B O 1
ATOM 3906 N N . HIS B 1 189 ? -1.865 17.516 11.242 1 90.81 189 HIS B N 1
ATOM 3907 C CA . HIS B 1 189 ? -0.778 18.484 11.367 1 90.81 189 HIS B CA 1
ATOM 3908 C C . HIS B 1 189 ? -0.666 19 12.805 1 90.81 189 HIS B C 1
ATOM 3910 O O . HIS B 1 189 ? -1.59 18.828 13.602 1 90.81 189 HIS B O 1
ATOM 3916 N N . PRO B 1 190 ? 0.489 19.578 13.07 1 87.06 190 PRO B N 1
ATOM 3917 C CA . PRO B 1 190 ? 0.603 20.172 14.406 1 87.06 190 PRO B CA 1
ATOM 3918 C C . PRO B 1 190 ? -0.459 21.234 14.672 1 87.06 190 PRO B C 1
ATOM 3920 O O . PRO B 1 190 ? -0.943 21.359 15.797 1 87.06 190 PRO B O 1
ATOM 3923 N N . ASP B 1 191 ? -0.927 21.891 13.633 1 87.56 191 ASP B N 1
ATOM 3924 C CA . ASP B 1 191 ? -1.789 23.047 13.852 1 87.56 191 ASP B CA 1
ATOM 3925 C C . ASP B 1 191 ? -3.197 22.797 13.32 1 87.56 191 ASP B C 1
ATOM 3927 O O . ASP B 1 191 ? -3.977 23.734 13.133 1 87.56 191 ASP B O 1
ATOM 3931 N N . GLY B 1 192 ? -3.477 21.578 13.055 1 94.31 192 GLY B N 1
ATOM 3932 C CA . GLY B 1 192 ? -4.809 21.312 12.531 1 94.31 192 GLY B CA 1
ATOM 3933 C C . GLY B 1 192 ? -4.922 19.969 11.844 1 94.31 192 GLY B C 1
ATOM 3934 O O . GLY B 1 192 ? -3.994 19.156 11.906 1 94.31 192 GLY B O 1
ATOM 3935 N N . VAL B 1 193 ? -6.16 19.781 11.328 1 97.5 193 VAL B N 1
ATOM 3936 C CA . VAL B 1 193 ? -6.457 18.547 10.633 1 97.5 193 VAL B CA 1
ATOM 3937 C C . VAL B 1 193 ? -6.941 18.844 9.219 1 97.5 193 VAL B C 1
ATOM 3939 O O . VAL B 1 193 ? -7.918 19.578 9.031 1 97.5 193 VAL B O 1
ATOM 3942 N N . GLU B 1 194 ? -6.215 18.312 8.273 1 98.25 194 GLU B N 1
ATOM 3943 C CA . GLU B 1 194 ? -6.574 18.5 6.871 1 98.25 194 GLU B CA 1
ATOM 3944 C C . GLU B 1 194 ? -7.496 17.391 6.379 1 98.25 194 GLU B C 1
ATOM 3946 O O . GLU B 1 194 ? -7.273 16.219 6.676 1 98.25 194 GLU B O 1
ATOM 3951 N N . VAL B 1 195 ? -8.531 17.781 5.648 1 98.69 195 VAL B N 1
ATOM 3952 C CA . VAL B 1 195 ? -9.477 16.828 5.07 1 98.69 195 VAL B CA 1
ATOM 3953 C C . VAL B 1 195 ? -9.562 17.047 3.561 1 98.69 195 VAL B C 1
ATOM 3955 O O . VAL B 1 195 ? -9.766 18.172 3.1 1 98.69 195 VAL B O 1
ATOM 3958 N N . LEU B 1 196 ? -9.336 16.031 2.805 1 98.81 196 LEU B N 1
ATOM 3959 C CA . LEU B 1 196 ? -9.5 16.016 1.354 1 98.81 196 LEU B CA 1
ATOM 3960 C C . LEU B 1 196 ? -10.594 15.031 0.942 1 98.81 196 LEU B C 1
ATOM 3962 O O . LEU B 1 196 ? -10.57 13.867 1.353 1 98.81 196 LEU B O 1
ATOM 3966 N N . VAL B 1 197 ? -11.508 15.477 0.115 1 98.81 197 VAL B N 1
ATOM 3967 C CA . VAL B 1 197 ? -12.586 14.586 -0.31 1 98.81 197 VAL B CA 1
ATOM 3968 C C . VAL B 1 197 ? -12.422 14.242 -1.789 1 98.81 197 VAL B C 1
ATOM 3970 O O . VAL B 1 197 ? -12.305 15.141 -2.631 1 98.81 197 VAL B O 1
ATOM 3973 N N . THR B 1 198 ? -12.406 12.945 -2.068 1 98.25 198 THR B N 1
ATOM 3974 C CA . THR B 1 198 ? -12.242 12.508 -3.451 1 98.25 198 THR B CA 1
ATOM 3975 C C . THR B 1 198 ? -13.57 12.008 -4.02 1 98.25 198 THR B C 1
ATOM 3977 O O . THR B 1 198 ? -13.781 12.039 -5.23 1 98.25 198 THR B O 1
ATOM 3980 N N . GLU B 1 199 ? -14.391 11.484 -3.176 1 96.94 199 GLU B N 1
ATOM 3981 C CA . GLU B 1 199 ? -15.703 11 -3.578 1 96.94 199 GLU B CA 1
ATOM 3982 C C . GLU B 1 199 ? -16.75 11.273 -2.498 1 96.94 199 GLU B C 1
ATOM 3984 O O . GLU B 1 199 ? -16.469 11.133 -1.307 1 96.94 199 GLU B O 1
ATOM 3989 N N . GLY B 1 200 ? -17.906 11.656 -2.986 1 96.81 200 GLY B N 1
ATOM 3990 C CA . GLY B 1 200 ? -19.031 11.805 -2.068 1 96.81 200 GLY B CA 1
ATOM 3991 C C . GLY B 1 200 ? -18.938 13.055 -1.213 1 96.81 200 GLY B C 1
ATOM 3992 O O . GLY B 1 200 ? -18.469 14.094 -1.675 1 96.81 200 GLY B O 1
ATOM 3993 N N . THR B 1 201 ? -19.609 12.945 -0.034 1 97 201 THR B N 1
ATOM 3994 C CA . THR B 1 201 ? -19.719 14.078 0.882 1 97 201 THR B CA 1
ATOM 3995 C C . THR B 1 201 ? -19.344 13.656 2.301 1 97 201 THR B C 1
ATOM 3997 O O . THR B 1 201 ? -19.703 12.57 2.75 1 97 201 THR B O 1
ATOM 4000 N N . VAL B 1 202 ? -18.594 14.578 2.898 1 97.69 202 VAL B N 1
ATOM 4001 C CA . VAL B 1 202 ? -18.25 14.32 4.293 1 97.69 202 VAL B CA 1
ATOM 4002 C C . VAL B 1 202 ? -18.609 15.531 5.148 1 97.69 202 VAL B C 1
ATOM 4004 O O . VAL B 1 202 ? -18.625 16.672 4.66 1 97.69 202 VAL B O 1
ATOM 4007 N N . GLN B 1 203 ? -19.016 15.234 6.363 1 97.25 203 GLN B N 1
ATOM 4008 C CA . GLN B 1 203 ? -19.172 16.281 7.371 1 97.25 203 GLN B CA 1
ATOM 4009 C C . GLN B 1 203 ? -17.938 16.375 8.266 1 97.25 203 GLN B C 1
ATOM 4011 O O . GLN B 1 203 ? -17.422 15.352 8.727 1 97.25 203 GLN B O 1
ATOM 4016 N N . ALA B 1 204 ? -17.5 17.594 8.477 1 96.88 204 ALA B N 1
ATOM 4017 C CA . ALA B 1 204 ? -16.328 17.812 9.312 1 96.88 204 ALA B CA 1
ATOM 4018 C C . ALA B 1 204 ? -16.547 18.953 10.289 1 96.88 204 ALA B C 1
ATOM 4020 O O . ALA B 1 204 ? -17.094 20 9.93 1 96.88 204 ALA B O 1
ATOM 4021 N N . TRP B 1 205 ? -16.141 18.672 11.547 1 93.88 205 TRP B N 1
ATOM 4022 C CA . TRP B 1 205 ? -16.266 19.734 12.539 1 93.88 205 TRP B CA 1
ATOM 4023 C C . TRP B 1 205 ? -15.242 19.562 13.656 1 93.88 205 TRP B C 1
ATOM 4025 O O . TRP B 1 205 ? -14.609 18.5 13.766 1 93.88 205 TRP B O 1
ATOM 4035 N N . SER B 1 206 ? -15.016 20.656 14.344 1 92.69 206 SER B N 1
ATOM 4036 C CA . SER B 1 206 ? -14.219 20.625 15.562 1 92.69 206 SER B CA 1
ATOM 4037 C C . SER B 1 206 ? -15.102 20.562 16.812 1 92.69 206 SER B C 1
ATOM 4039 O O . SER B 1 206 ? -16.078 21.312 16.906 1 92.69 206 SER B O 1
ATOM 4041 N N . VAL B 1 207 ? -14.758 19.703 17.703 1 89.5 207 VAL B N 1
ATOM 4042 C CA . VAL B 1 207 ? -15.555 19.578 18.922 1 89.5 207 VAL B CA 1
ATOM 4043 C C . VAL B 1 207 ? -15.164 20.656 19.922 1 89.5 207 VAL B C 1
ATOM 4045 O O . VAL B 1 207 ? -15.883 20.906 20.891 1 89.5 207 VAL B O 1
ATOM 4048 N N . ALA B 1 208 ? -14.031 21.266 19.734 1 83.69 208 ALA B N 1
ATOM 4049 C CA . ALA B 1 208 ? -13.555 22.297 20.641 1 83.69 208 ALA B CA 1
ATOM 4050 C C . ALA B 1 208 ? -14.445 23.531 20.562 1 83.69 208 ALA B C 1
ATOM 4052 O O . ALA B 1 208 ? -14.594 24.25 21.562 1 83.69 208 ALA B O 1
ATOM 4053 N N . ASP B 1 209 ? -14.984 23.938 19.484 1 75.25 209 ASP B N 1
ATOM 4054 C CA . ASP B 1 209 ? -15.641 25.234 19.312 1 75.25 209 ASP B CA 1
ATOM 4055 C C . ASP B 1 209 ? -17.156 25.078 19.172 1 75.25 209 ASP B C 1
ATOM 4057 O O . ASP B 1 209 ? -17.891 26.062 19.219 1 75.25 209 ASP B O 1
ATOM 4061 N N . GLY B 1 210 ? -17.594 23.922 19.156 1 72.88 210 GLY B N 1
ATOM 4062 C CA . GLY B 1 210 ? -19.031 23.703 19.031 1 72.88 210 GLY B CA 1
ATOM 4063 C C . GLY B 1 210 ? -19.594 24.203 17.703 1 72.88 210 GLY B C 1
ATOM 4064 O O . GLY B 1 210 ? -20.781 24.469 17.594 1 72.88 210 GLY B O 1
ATOM 4065 N N . ARG B 1 211 ? -18.781 24.578 16.859 1 75.81 211 ARG B N 1
ATOM 4066 C CA . ARG B 1 211 ? -19.25 25.125 15.586 1 75.81 211 ARG B CA 1
ATOM 4067 C C . ARG B 1 211 ? -19.953 24.047 14.766 1 75.81 211 ARG B C 1
ATOM 4069 O O . ARG B 1 211 ? -19.797 22.844 15.023 1 75.81 211 ARG B O 1
ATOM 4076 N N . LYS B 1 212 ? -20.672 24.625 13.789 1 85.06 212 LYS B N 1
ATOM 4077 C CA . LYS B 1 212 ? -21.453 23.75 12.906 1 85.06 212 LYS B CA 1
ATOM 4078 C C . LYS B 1 212 ? -20.547 22.922 12.008 1 85.06 212 LYS B C 1
ATOM 4080 O O . LYS B 1 212 ? -19.469 23.375 11.617 1 85.06 212 LYS B O 1
ATOM 4085 N N . ALA B 1 213 ? -21.016 21.828 11.68 1 92.62 213 ALA B N 1
ATOM 4086 C CA . ALA B 1 213 ? -20.281 20.922 10.797 1 92.62 213 ALA B CA 1
ATOM 4087 C C . ALA B 1 213 ? -20.234 21.469 9.375 1 92.62 213 ALA B C 1
ATOM 4089 O O . ALA B 1 213 ? -21.219 22.031 8.875 1 92.62 213 ALA B O 1
ATOM 4090 N N . ALA B 1 214 ? -19.094 21.484 8.844 1 94.88 214 ALA B N 1
ATOM 4091 C CA . ALA B 1 214 ? -18.938 21.812 7.434 1 94.88 214 ALA B CA 1
ATOM 4092 C C . ALA B 1 214 ? -19.188 20.609 6.547 1 94.88 214 ALA B C 1
ATOM 4094 O O . ALA B 1 214 ? -18.812 19.484 6.898 1 94.88 214 ALA B O 1
ATOM 4095 N N . LEU B 1 215 ? -19.812 20.875 5.434 1 97.12 215 LEU B N 1
ATOM 4096 C CA . LEU B 1 215 ? -20.047 19.844 4.434 1 97.12 215 LEU B CA 1
ATOM 4097 C C . LEU B 1 215 ? -19.047 19.969 3.287 1 97.12 215 LEU B C 1
ATOM 4099 O O . LEU B 1 215 ? -18.984 21 2.619 1 97.12 215 LEU B O 1
ATOM 4103 N N . LEU B 1 216 ? -18.25 18.953 3.115 1 98.12 216 LEU B N 1
ATOM 4104 C CA . LEU B 1 216 ? -17.281 18.922 2.023 1 98.12 216 LEU B CA 1
ATOM 4105 C C . LEU B 1 216 ? -17.719 17.953 0.932 1 98.12 216 LEU B C 1
ATOM 4107 O O . LEU B 1 216 ? -18.094 16.812 1.221 1 98.12 216 LEU B O 1
ATOM 4111 N N . HIS B 1 217 ? -17.578 18.406 -0.292 1 98.31 217 HIS B N 1
ATOM 41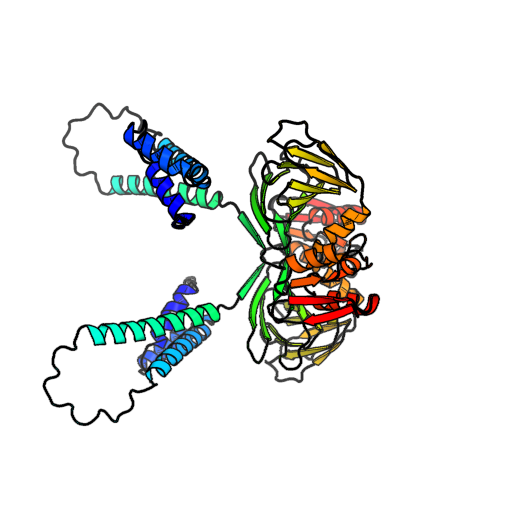12 C CA . HIS B 1 217 ? -17.891 17.578 -1.455 1 98.31 217 HIS B CA 1
ATOM 4113 C C . HIS B 1 217 ? -16.625 17.125 -2.176 1 98.31 217 HIS B C 1
ATOM 4115 O O . HIS B 1 217 ? -15.547 17.672 -1.931 1 98.31 217 HIS B O 1
ATOM 4121 N N . ALA B 1 218 ? -16.859 16.219 -3.064 1 98.31 218 ALA B N 1
ATOM 4122 C CA . ALA B 1 218 ? -15.734 15.727 -3.867 1 98.31 218 ALA B CA 1
ATOM 4123 C C . ALA B 1 218 ? -14.977 16.891 -4.508 1 98.31 218 ALA B C 1
ATOM 4125 O O . ALA B 1 218 ? -15.578 17.781 -5.094 1 98.31 218 ALA B O 1
ATOM 4126 N N . GLY B 1 219 ? -13.664 16.797 -4.336 1 98.44 219 GLY B N 1
ATOM 4127 C CA . GLY B 1 219 ? -12.82 17.828 -4.918 1 98.44 219 GLY B CA 1
ATOM 4128 C C . GLY B 1 219 ? -12.547 18.984 -3.967 1 98.44 219 GLY B C 1
ATOM 4129 O O . GLY B 1 219 ? -11.82 19.922 -4.312 1 98.44 219 GLY B O 1
ATOM 4130 N N . GLU B 1 220 ? -13.109 18.891 -2.771 1 98.62 220 GLU B N 1
ATOM 4131 C CA . GLU B 1 220 ? -12.93 19.984 -1.814 1 98.62 220 GLU B CA 1
ATOM 4132 C C . GLU B 1 220 ? -11.984 19.578 -0.689 1 98.62 220 GLU B C 1
ATOM 4134 O O . GLU B 1 220 ? -11.844 18.391 -0.386 1 98.62 220 GLU B O 1
ATOM 4139 N N . ARG B 1 221 ? -11.312 20.578 -0.187 1 98.25 221 ARG B N 1
ATOM 4140 C CA . ARG B 1 221 ? -10.398 20.391 0.938 1 98.25 221 ARG B CA 1
ATOM 4141 C C . ARG B 1 221 ? -10.617 21.453 2.008 1 98.25 221 ARG B C 1
ATOM 4143 O O . ARG B 1 221 ? -11.109 22.547 1.716 1 98.25 221 ARG B O 1
ATOM 4150 N N . THR B 1 222 ? -10.273 21.141 3.252 1 97.31 222 THR B N 1
ATOM 4151 C CA . THR B 1 222 ? -10.281 22.094 4.355 1 97.31 222 THR B CA 1
ATOM 4152 C C . THR B 1 222 ? -9.234 21.734 5.402 1 97.31 222 THR B C 1
ATOM 4154 O O . THR B 1 222 ? -8.727 20.609 5.406 1 97.31 222 THR B O 1
ATOM 4157 N N . VAL B 1 223 ? -8.867 22.703 6.145 1 96.31 223 VAL B N 1
ATOM 4158 C CA . VAL B 1 223 ? -8.078 22.484 7.352 1 96.31 223 VAL B CA 1
ATOM 4159 C C . VAL B 1 223 ? -8.867 22.953 8.578 1 96.31 223 VAL B C 1
ATOM 4161 O O . VAL B 1 223 ? -9.219 24.125 8.695 1 96.31 223 VAL B O 1
ATOM 4164 N N . LEU B 1 224 ? -9.148 21.984 9.375 1 95.06 224 LEU B N 1
ATOM 4165 C CA . LEU B 1 224 ? -9.844 22.312 10.617 1 95.06 224 LEU B CA 1
ATOM 4166 C C . LEU B 1 224 ? -8.859 22.781 11.688 1 95.06 224 LEU B C 1
ATOM 4168 O O . LEU B 1 224 ? -7.949 22.047 12.062 1 95.06 224 LEU B O 1
ATOM 4172 N N . ARG B 1 225 ? -8.992 23.984 12.078 1 91.25 225 ARG B N 1
ATOM 4173 C CA . ARG B 1 225 ? -8.188 24.562 13.148 1 91.25 225 ARG B CA 1
ATOM 4174 C C . ARG B 1 225 ? -9.07 25 14.32 1 91.25 225 ARG B C 1
ATOM 4176 O O . ARG B 1 225 ? -10.195 25.438 14.125 1 91.25 225 ARG B O 1
ATOM 4183 N N . GLU B 1 226 ? -8.453 24.812 15.438 1 84.81 226 GLU B N 1
ATOM 4184 C CA . GLU B 1 226 ? -9.203 25.234 16.609 1 84.81 226 GLU B CA 1
ATOM 4185 C C . GLU B 1 226 ? -9.469 26.734 16.594 1 84.81 226 GLU B C 1
ATOM 4187 O O . GLU B 1 226 ? -8.57 27.531 16.312 1 84.81 226 GLU B O 1
ATOM 4192 N N . HIS B 1 227 ? -10.703 27.078 16.812 1 83.31 227 HIS B N 1
ATOM 4193 C CA . HIS B 1 227 ? -11.141 28.469 17 1 83.31 227 HIS B CA 1
ATOM 4194 C C . HIS B 1 227 ? -10.969 29.266 15.719 1 83.31 227 HIS B C 1
ATOM 4196 O O . HIS B 1 227 ? -10.773 30.484 15.766 1 83.31 227 HIS B O 1
ATOM 4202 N N . GLN B 1 228 ? -10.852 28.656 14.625 1 86.38 228 GLN B N 1
ATOM 4203 C CA . GLN B 1 228 ? -10.805 29.328 13.336 1 86.38 228 GLN B CA 1
ATOM 4204 C C . GLN B 1 228 ? -11.945 28.859 12.43 1 86.38 228 GLN B C 1
ATOM 4206 O O . GLN B 1 228 ? -12.359 27.703 12.5 1 86.38 228 GLN B O 1
ATOM 4211 N N . PRO B 1 229 ? -12.406 29.812 11.672 1 87.25 229 PRO B N 1
ATOM 4212 C CA . PRO B 1 229 ? -13.453 29.406 10.742 1 87.25 229 PRO B CA 1
ATOM 4213 C C . PRO B 1 229 ? -12.969 28.375 9.719 1 87.25 229 PRO B C 1
ATOM 4215 O O . PRO B 1 229 ? -11.805 28.391 9.336 1 87.25 229 PRO B O 1
ATOM 4218 N N . VAL B 1 230 ? -13.93 27.578 9.336 1 90.75 230 VAL B N 1
ATOM 4219 C CA . VAL B 1 230 ? -13.625 26.531 8.352 1 90.75 230 VAL B CA 1
ATOM 4220 C C . VAL B 1 230 ? -13.625 27.141 6.949 1 90.75 230 VAL B C 1
ATOM 4222 O O . VAL B 1 230 ? -14.609 27.766 6.539 1 90.75 230 VAL B O 1
ATOM 4225 N N . LYS B 1 231 ? -12.547 27.062 6.32 1 93.88 231 LYS B N 1
ATOM 4226 C CA . LYS B 1 231 ? -12.453 27.5 4.93 1 93.88 231 LYS B CA 1
ATOM 4227 C C . LYS B 1 231 ? -12.391 26.297 3.99 1 93.88 231 LYS B C 1
ATOM 4229 O O . LYS B 1 231 ? -11.508 25.438 4.129 1 93.88 231 LYS B O 1
ATOM 4234 N N . ILE B 1 232 ? -13.336 26.234 3.066 1 97.44 232 ILE B N 1
ATOM 4235 C CA . ILE B 1 232 ? -13.391 25.156 2.098 1 97.44 232 ILE B CA 1
ATOM 4236 C C . ILE B 1 232 ? -12.836 25.625 0.755 1 97.44 232 ILE B C 1
ATOM 4238 O O . ILE B 1 232 ? -13.203 26.703 0.272 1 97.44 232 ILE B O 1
ATOM 4242 N N . VAL B 1 233 ? -11.977 24.875 0.196 1 97.81 233 VAL B N 1
ATOM 4243 C CA . VAL B 1 233 ? -11.375 25.203 -1.094 1 97.81 233 VAL B CA 1
ATOM 4244 C C . VAL B 1 233 ? -11.656 24.078 -2.092 1 97.81 233 VAL B C 1
ATOM 4246 O O . VAL B 1 233 ? -11.469 22.906 -1.78 1 97.81 233 VAL B O 1
ATOM 4249 N N . HIS B 1 234 ? -12.133 24.391 -3.271 1 98.12 234 HIS B N 1
ATOM 4250 C CA . HIS B 1 234 ? -12.297 23.422 -4.355 1 98.12 234 HIS B CA 1
ATOM 4251 C C . HIS B 1 234 ? -11.008 23.297 -5.168 1 98.12 234 HIS B C 1
ATOM 4253 O O . HIS B 1 234 ? -10.602 24.234 -5.852 1 98.12 234 HIS B O 1
ATOM 4259 N N . ALA B 1 235 ? -10.352 22.141 -5.113 1 97.25 235 ALA B N 1
ATOM 4260 C CA . ALA B 1 235 ? -9.055 21.969 -5.754 1 97.25 235 ALA B CA 1
ATOM 4261 C C . ALA B 1 235 ? -8.82 20.5 -6.125 1 97.25 235 ALA B C 1
ATOM 4263 O O . ALA B 1 235 ? -7.855 19.891 -5.664 1 97.25 235 ALA B O 1
ATOM 4264 N N . PRO B 1 236 ? -9.539 19.984 -7.078 1 96.94 236 PRO B N 1
ATOM 4265 C CA . PRO B 1 236 ? -9.461 18.562 -7.398 1 96.94 236 PRO B CA 1
ATOM 4266 C C . PRO B 1 236 ? -8.07 18.156 -7.879 1 96.94 236 PRO B C 1
ATOM 4268 O O . PRO B 1 236 ? -7.578 17.078 -7.508 1 96.94 236 PRO B O 1
ATOM 4271 N N . ASP B 1 237 ? -7.426 19 -8.625 1 94.88 237 ASP B N 1
ATOM 4272 C CA . ASP B 1 237 ? -6.105 18.656 -9.148 1 94.88 237 ASP B CA 1
ATOM 4273 C C . ASP B 1 237 ? -5.066 18.594 -8.031 1 94.88 237 ASP B C 1
ATOM 4275 O O . ASP B 1 237 ? -4.227 17.703 -8 1 94.88 237 ASP B O 1
ATOM 4279 N N . ALA B 1 238 ? -5.145 19.562 -7.199 1 95.88 238 ALA B N 1
ATOM 4280 C CA . ALA B 1 238 ? -4.219 19.594 -6.07 1 95.88 238 ALA B CA 1
ATOM 4281 C C . ALA B 1 238 ? -4.438 18.406 -5.141 1 95.88 238 ALA B C 1
ATOM 4283 O O . ALA B 1 238 ? -3.48 17.859 -4.59 1 95.88 238 ALA B O 1
ATOM 4284 N N . ILE B 1 239 ? -5.688 18.047 -5 1 97.88 239 ILE B N 1
ATOM 4285 C CA . ILE B 1 239 ? -6.023 16.906 -4.156 1 97.88 239 ILE B CA 1
ATOM 4286 C C . ILE B 1 239 ? -5.43 15.625 -4.754 1 97.88 239 ILE B C 1
ATOM 4288 O O . ILE B 1 239 ? -4.816 14.828 -4.047 1 97.88 239 ILE B O 1
ATOM 4292 N N . ASP B 1 240 ? -5.543 15.477 -5.992 1 95.81 240 ASP B N 1
ATOM 4293 C CA . ASP B 1 240 ? -4.969 14.312 -6.672 1 95.81 240 ASP B CA 1
ATOM 4294 C C . ASP B 1 240 ? -3.455 14.266 -6.488 1 95.81 240 ASP B C 1
ATOM 4296 O O . ASP B 1 240 ? -2.889 13.203 -6.23 1 95.81 240 ASP B O 1
ATOM 4300 N N . SER B 1 241 ? -2.887 15.406 -6.594 1 95.56 241 SER B N 1
ATOM 4301 C CA . SER B 1 241 ? -1.442 15.508 -6.41 1 95.56 241 SER B CA 1
ATOM 4302 C C . SER B 1 241 ? -1.04 15.156 -4.98 1 95.56 241 SER B C 1
ATOM 4304 O O . SER B 1 241 ? -0.091 14.398 -4.766 1 95.56 241 SER B O 1
ATOM 4306 N N . ASP B 1 242 ? -1.808 15.648 -4.062 1 97.06 242 ASP B N 1
ATOM 4307 C CA . ASP B 1 242 ? -1.478 15.453 -2.652 1 97.06 242 ASP B CA 1
ATOM 4308 C C . ASP B 1 242 ? -1.685 14.008 -2.23 1 97.06 242 ASP B C 1
ATOM 4310 O O . ASP B 1 242 ? -1.097 13.547 -1.247 1 97.06 242 ASP B O 1
ATOM 4314 N N . LEU B 1 243 ? -2.477 13.297 -3.008 1 98.06 243 LEU B N 1
ATOM 4315 C CA . LEU B 1 243 ? -2.785 11.93 -2.629 1 98.06 243 LEU B CA 1
ATOM 4316 C C . LEU B 1 243 ? -1.967 10.938 -3.455 1 98.06 243 LEU B C 1
ATOM 4318 O O . LEU B 1 243 ? -2.197 9.727 -3.391 1 98.06 243 LEU B O 1
ATOM 4322 N N . ALA B 1 244 ? -0.947 11.422 -4.156 1 97.5 244 ALA B N 1
ATOM 4323 C CA . ALA B 1 244 ? -0.084 10.57 -4.969 1 97.5 244 ALA B CA 1
ATOM 4324 C C . ALA B 1 244 ? 0.676 9.57 -4.102 1 97.5 244 ALA B C 1
ATOM 4326 O O . ALA B 1 244 ? 1.157 8.555 -4.598 1 97.5 244 ALA B O 1
ATOM 4327 N N . TRP B 1 245 ? 0.729 9.875 -2.805 1 97.81 245 TRP B N 1
ATOM 4328 C CA . TRP B 1 245 ? 1.473 9.008 -1.898 1 97.81 245 TRP B CA 1
ATOM 4329 C C . TRP B 1 245 ? 0.835 7.625 -1.826 1 97.81 245 TRP B C 1
ATOM 4331 O O . TRP B 1 245 ? 1.502 6.645 -1.484 1 97.81 245 TRP B O 1
ATOM 4341 N N . ARG B 1 246 ? -0.401 7.512 -2.123 1 97.19 246 ARG B N 1
ATOM 4342 C CA . ARG B 1 246 ? -1.084 6.227 -2.076 1 97.19 246 ARG B CA 1
ATOM 4343 C C . ARG B 1 246 ? -0.439 5.227 -3.031 1 97.19 246 ARG B C 1
ATOM 4345 O O . ARG B 1 246 ? -0.516 4.016 -2.818 1 97.19 246 ARG B O 1
ATOM 4352 N N . GLU B 1 247 ? 0.22 5.777 -4.016 1 94.06 247 GLU B N 1
ATOM 4353 C CA . GLU B 1 247 ? 0.934 4.938 -4.977 1 94.06 247 GLU B CA 1
ATOM 4354 C C . GLU B 1 247 ? 2.441 5.004 -4.75 1 94.06 247 GLU B C 1
ATOM 4356 O O . GLU B 1 247 ? 3.221 4.602 -5.617 1 94.06 247 GLU B O 1
ATOM 4361 N N . GLY B 1 248 ? 2.781 5.582 -3.662 1 96.44 248 GLY B N 1
ATOM 4362 C CA . GLY B 1 248 ? 4.195 5.664 -3.324 1 96.44 248 GLY B CA 1
ATOM 4363 C C . GLY B 1 248 ? 4.918 6.785 -4.043 1 96.44 248 GLY B C 1
ATOM 4364 O O . GLY B 1 248 ? 6.133 6.723 -4.242 1 96.44 248 GLY B O 1
ATOM 4365 N N . GLN B 1 249 ? 4.164 7.766 -4.438 1 97.25 249 GLN B N 1
ATOM 4366 C CA . GLN B 1 249 ? 4.754 8.844 -5.219 1 97.25 249 GLN B CA 1
ATOM 4367 C C . GLN B 1 249 ? 4.57 10.188 -4.523 1 97.25 249 GLN B C 1
ATOM 4369 O O . GLN B 1 249 ? 3.68 10.344 -3.686 1 97.25 249 GLN B O 1
ATOM 4374 N N . ILE B 1 250 ? 5.484 11.055 -4.848 1 97.94 250 ILE B N 1
ATOM 4375 C CA . ILE B 1 250 ? 5.34 12.461 -4.492 1 97.94 250 ILE B CA 1
ATOM 4376 C C . ILE B 1 250 ? 5.16 13.297 -5.758 1 97.94 250 ILE B C 1
ATOM 4378 O O . ILE B 1 250 ? 6.008 13.266 -6.656 1 97.94 250 ILE B O 1
ATOM 4382 N N . ALA B 1 251 ? 4.043 13.953 -5.836 1 97.38 251 ALA B N 1
ATOM 4383 C CA . ALA B 1 251 ? 3.812 14.883 -6.934 1 97.38 251 ALA B CA 1
ATOM 4384 C C . ALA B 1 251 ? 4.48 16.234 -6.66 1 97.38 251 ALA B C 1
ATOM 4386 O O . ALA B 1 251 ? 4.371 16.766 -5.555 1 97.38 251 ALA B O 1
ATOM 4387 N N . LEU B 1 252 ? 5.07 16.797 -7.668 1 96 252 LEU B N 1
ATOM 4388 C CA . LEU B 1 252 ? 5.84 18.016 -7.5 1 96 252 LEU B CA 1
ATOM 4389 C C . LEU B 1 252 ? 5.023 19.234 -7.922 1 96 252 LEU B C 1
ATOM 4391 O O . LEU B 1 252 ? 5.355 20.375 -7.559 1 96 252 LEU B O 1
ATOM 4395 N N . ASN B 1 253 ? 3.975 18.953 -8.578 1 91.31 253 ASN B N 1
ATOM 4396 C CA . ASN B 1 253 ? 3.207 20.031 -9.195 1 91.31 253 ASN B CA 1
ATOM 4397 C C . ASN B 1 253 ? 2.639 20.984 -8.148 1 91.31 253 ASN B C 1
ATOM 4399 O O . ASN B 1 253 ? 1.98 20.562 -7.199 1 91.31 253 ASN B O 1
ATOM 4403 N N . GLY B 1 254 ? 2.984 22.297 -8.383 1 89 254 GLY B N 1
ATOM 4404 C CA . GLY B 1 254 ? 2.393 23.328 -7.547 1 89 254 GLY B CA 1
ATOM 4405 C C . GLY B 1 254 ? 3.141 23.547 -6.246 1 89 254 GLY B C 1
ATOM 4406 O O . GLY B 1 254 ? 2.77 24.406 -5.445 1 89 254 GLY B O 1
ATOM 4407 N N . LYS B 1 255 ? 4.172 22.906 -6.059 1 95.12 255 LYS B N 1
ATOM 4408 C CA . LYS B 1 255 ? 4.93 23 -4.812 1 95.12 255 LYS B CA 1
ATOM 4409 C C . LYS B 1 255 ? 6.32 23.578 -5.062 1 95.12 255 LYS B C 1
ATOM 4411 O O . LYS B 1 255 ? 6.91 23.359 -6.121 1 95.12 255 LYS B O 1
ATOM 4416 N N . THR B 1 256 ? 6.785 24.281 -4.043 1 97 256 THR B N 1
ATOM 4417 C CA . THR B 1 256 ? 8.164 24.75 -4.102 1 97 256 THR B CA 1
ATOM 4418 C C . THR B 1 256 ? 9.141 23.625 -3.801 1 97 256 THR B C 1
ATOM 4420 O O . THR B 1 256 ? 8.75 22.594 -3.242 1 97 256 THR B O 1
ATOM 4423 N N . LEU B 1 257 ? 10.383 23.844 -4.16 1 97.19 257 LEU B N 1
ATOM 4424 C CA . LEU B 1 257 ? 11.406 22.844 -3.889 1 97.19 257 LEU B CA 1
ATOM 4425 C C . LEU B 1 257 ? 11.523 22.578 -2.391 1 97.19 257 LEU B C 1
ATOM 4427 O O . LEU B 1 257 ? 11.773 21.438 -1.975 1 97.19 257 LEU B O 1
ATOM 4431 N N . SER B 1 258 ? 11.367 23.578 -1.594 1 97.69 258 SER B N 1
ATOM 4432 C CA . SER B 1 258 ? 11.438 23.422 -0.145 1 97.69 258 SER B CA 1
ATOM 4433 C C . SER B 1 258 ? 10.297 22.547 0.374 1 97.69 258 SER B C 1
ATOM 4435 O O . SER B 1 258 ? 10.5 21.703 1.241 1 97.69 258 SER B O 1
ATOM 4437 N N . GLN B 1 259 ? 9.133 22.797 -0.136 1 96.44 259 GLN B N 1
ATOM 4438 C CA . GLN B 1 259 ? 7.977 22 0.253 1 96.44 259 GLN B CA 1
ATOM 4439 C C . GLN B 1 259 ? 8.156 20.547 -0.158 1 96.44 259 GLN B C 1
ATOM 4441 O O . GLN B 1 259 ? 7.828 19.625 0.608 1 96.44 259 GLN B O 1
ATOM 4446 N N . VAL B 1 260 ? 8.664 20.344 -1.32 1 97.81 260 VAL B N 1
ATOM 4447 C CA . VAL B 1 260 ? 8.883 19 -1.825 1 97.81 260 VAL B CA 1
ATOM 4448 C C . VAL B 1 260 ? 9.953 18.297 -0.988 1 97.81 260 VAL B C 1
ATOM 4450 O O . VAL B 1 260 ? 9.805 17.141 -0.62 1 97.81 260 VAL B O 1
ATOM 4453 N N . ALA B 1 261 ? 11 19.047 -0.702 1 98 261 ALA B N 1
ATOM 4454 C CA . ALA B 1 261 ? 12.047 18.484 0.148 1 98 261 ALA B CA 1
ATOM 4455 C C . ALA B 1 261 ? 11.477 18.016 1.487 1 98 261 ALA B C 1
ATOM 4457 O O . ALA B 1 261 ? 11.828 16.953 1.98 1 98 261 ALA B O 1
ATOM 4458 N N . ALA B 1 262 ? 10.641 18.812 2.029 1 96.81 262 ALA B N 1
ATOM 4459 C CA . ALA B 1 262 ? 10.023 18.469 3.307 1 96.81 262 ALA B CA 1
ATOM 4460 C C . ALA B 1 262 ? 9.203 17.188 3.193 1 96.81 262 ALA B C 1
ATOM 4462 O O . ALA B 1 262 ? 9.18 16.359 4.113 1 96.81 262 ALA B O 1
ATOM 4463 N N . GLU B 1 263 ? 8.547 17 2.082 1 96.94 263 GLU B N 1
ATOM 4464 C CA . GLU B 1 263 ? 7.762 15.789 1.865 1 96.94 263 GLU B CA 1
ATOM 4465 C C . GLU B 1 263 ? 8.664 14.562 1.775 1 96.94 263 GLU B C 1
ATOM 4467 O O . GLU B 1 263 ? 8.391 13.539 2.398 1 96.94 263 GLU B O 1
ATOM 4472 N N . PHE B 1 264 ? 9.703 14.68 1.024 1 97.69 264 PHE B N 1
ATOM 4473 C CA . PHE B 1 264 ? 10.648 13.578 0.922 1 97.69 264 PHE B CA 1
ATOM 4474 C C . PHE B 1 264 ? 11.219 13.227 2.289 1 97.69 264 PHE B C 1
ATOM 4476 O O . PHE B 1 264 ? 11.422 12.047 2.6 1 97.69 264 PHE B O 1
ATOM 4483 N N . ASN B 1 265 ? 11.477 14.203 3.049 1 97.88 265 ASN B N 1
ATOM 4484 C CA . ASN B 1 265 ? 12.102 14.008 4.352 1 97.88 265 ASN B CA 1
ATOM 4485 C C . ASN B 1 265 ? 11.203 13.211 5.297 1 97.88 265 ASN B C 1
ATOM 4487 O O . ASN B 1 265 ? 11.695 12.555 6.219 1 97.88 265 ASN B O 1
ATOM 4491 N N . ARG B 1 266 ? 9.93 13.242 5.039 1 96.75 266 ARG B N 1
ATOM 4492 C CA . ARG B 1 266 ? 9.008 12.453 5.855 1 96.75 266 ARG B CA 1
ATOM 4493 C C . ARG B 1 266 ? 9.172 10.961 5.582 1 96.75 266 ARG B C 1
ATOM 4495 O O . ARG B 1 266 ? 8.859 10.133 6.438 1 96.75 266 ARG B O 1
ATOM 4502 N N . TYR B 1 267 ? 9.695 10.602 4.41 1 97.5 267 TYR B N 1
ATOM 4503 C CA . TYR B 1 267 ? 9.711 9.211 3.986 1 97.5 267 TYR B CA 1
ATOM 4504 C C . TYR B 1 267 ? 11.094 8.602 4.145 1 97.5 267 TYR B C 1
ATOM 4506 O O . TYR B 1 267 ? 11.266 7.387 4.027 1 97.5 267 TYR B O 1
ATOM 4514 N N . ASN B 1 268 ? 12.07 9.445 4.414 1 95.75 268 ASN B N 1
ATOM 4515 C CA . ASN B 1 268 ? 13.438 8.945 4.301 1 95.75 268 ASN B CA 1
ATOM 4516 C C . ASN B 1 268 ? 14.281 9.336 5.512 1 95.75 268 ASN B C 1
ATOM 4518 O O . ASN B 1 268 ? 14.102 10.414 6.074 1 95.75 268 ASN B O 1
ATOM 4522 N N . ARG B 1 269 ? 15.234 8.453 5.781 1 92.5 269 ARG B N 1
ATOM 4523 C CA . ARG B 1 269 ? 16.172 8.766 6.848 1 92.5 269 ARG B CA 1
ATOM 4524 C C . ARG B 1 269 ? 17.172 9.836 6.41 1 92.5 269 ARG B C 1
ATOM 4526 O O . ARG B 1 269 ? 17.516 10.727 7.191 1 92.5 269 ARG B O 1
ATOM 4533 N N . ILE B 1 270 ? 17.578 9.688 5.18 1 93.75 270 ILE B N 1
ATOM 4534 C CA . ILE B 1 270 ? 18.453 10.719 4.625 1 93.75 270 ILE B CA 1
ATOM 4535 C C . ILE B 1 270 ? 17.625 11.977 4.328 1 93.75 270 ILE B C 1
ATOM 4537 O O . ILE B 1 270 ? 16.656 11.93 3.576 1 93.75 270 ILE B O 1
ATOM 4541 N N . GLN B 1 271 ? 18.094 13.117 4.848 1 96.81 271 GLN B N 1
ATOM 4542 C CA . GLN B 1 271 ? 17.312 14.344 4.754 1 96.81 271 GLN B CA 1
ATOM 4543 C C . GLN B 1 271 ? 17.844 15.25 3.65 1 96.81 271 GLN B C 1
ATOM 4545 O O . GLN B 1 271 ? 19.047 15.359 3.453 1 96.81 271 GLN B O 1
ATOM 4550 N N . ILE B 1 272 ? 16.906 15.836 2.979 1 97.75 272 ILE B N 1
ATOM 4551 C CA . ILE B 1 272 ? 17.25 16.828 1.962 1 97.75 272 ILE B CA 1
ATOM 4552 C C . ILE B 1 272 ? 17.172 18.234 2.561 1 97.75 272 ILE B C 1
ATOM 4554 O O . ILE B 1 272 ? 16.172 18.594 3.184 1 97.75 272 ILE B O 1
ATOM 4558 N N . VAL B 1 273 ? 18.219 19 2.373 1 97.19 273 VAL B N 1
ATOM 4559 C CA . VAL B 1 273 ? 18.281 20.391 2.855 1 97.19 273 VAL B CA 1
ATOM 4560 C C . VAL B 1 273 ? 18.609 21.328 1.698 1 97.19 273 VAL B C 1
ATOM 4562 O O . VAL B 1 273 ? 19.672 21.219 1.083 1 97.19 273 VAL B O 1
ATOM 4565 N N . ILE B 1 274 ? 17.719 22.203 1.442 1 96.69 274 ILE B N 1
ATOM 4566 C CA . ILE B 1 274 ? 17.969 23.234 0.444 1 96.69 274 ILE B CA 1
ATOM 4567 C C . ILE B 1 274 ? 18.594 24.469 1.112 1 96.69 274 ILE B C 1
ATOM 4569 O O . ILE B 1 274 ? 17.938 25.156 1.9 1 96.69 274 ILE B O 1
ATOM 4573 N N . GLU B 1 275 ? 19.719 24.797 0.753 1 94.12 275 GLU B N 1
ATOM 4574 C CA . GLU B 1 275 ? 20.484 25.828 1.45 1 94.12 275 GLU B CA 1
ATOM 4575 C C . GLU B 1 275 ? 20.172 27.219 0.9 1 94.12 275 GLU B C 1
ATOM 4577 O O . GLU B 1 275 ? 20.219 28.203 1.633 1 94.12 275 GLU B O 1
ATOM 4582 N N . ASP B 1 276 ? 19.891 27.281 -0.348 1 92.81 276 ASP B N 1
ATOM 4583 C CA . ASP B 1 276 ? 19.609 28.562 -0.997 1 92.81 276 ASP B CA 1
ATOM 4584 C C . ASP B 1 276 ? 18.109 28.875 -1.006 1 92.81 276 ASP B C 1
ATOM 4586 O O . ASP B 1 276 ? 17.328 28.109 -1.562 1 92.81 276 ASP B O 1
ATOM 4590 N N . GLU B 1 277 ? 17.797 30 -0.441 1 93.5 277 GLU B N 1
ATOM 4591 C CA . GLU B 1 277 ? 16.391 30.375 -0.316 1 93.5 277 GLU B CA 1
ATOM 4592 C C . GLU B 1 277 ? 15.75 30.578 -1.686 1 93.5 277 GLU B C 1
ATOM 4594 O O . GLU B 1 277 ? 14.586 30.234 -1.895 1 93.5 277 GLU B O 1
ATOM 4599 N N . ALA B 1 278 ? 16.484 31.203 -2.518 1 94.56 278 ALA B N 1
ATOM 4600 C CA . ALA B 1 278 ? 15.961 31.438 -3.859 1 94.56 278 ALA B CA 1
ATOM 4601 C C . ALA B 1 278 ? 15.688 30.125 -4.586 1 94.56 278 ALA B C 1
ATOM 4603 O O . ALA B 1 278 ? 14.672 29.984 -5.27 1 94.56 278 ALA B O 1
ATOM 4604 N N . LEU B 1 279 ? 16.578 29.25 -4.395 1 95.06 279 LEU B N 1
ATOM 4605 C CA . LEU B 1 279 ? 16.391 27.922 -4.988 1 95.06 279 LEU B CA 1
ATOM 4606 C C . LEU B 1 279 ? 15.18 27.219 -4.383 1 95.06 279 LEU B C 1
ATOM 4608 O O . LEU B 1 279 ? 14.422 26.547 -5.094 1 95.06 279 LEU B O 1
ATOM 4612 N N . GLY B 1 280 ? 14.984 27.375 -3.125 1 96.81 280 GLY B N 1
ATOM 4613 C CA . GLY B 1 280 ? 13.875 26.75 -2.418 1 96.81 280 GLY B CA 1
ATOM 4614 C C . GLY B 1 280 ? 12.516 27.188 -2.934 1 96.81 280 GLY B C 1
ATOM 4615 O O . GLY B 1 280 ? 11.531 26.453 -2.799 1 96.81 280 GLY B O 1
ATOM 4616 N N . ARG B 1 281 ? 12.461 28.297 -3.58 1 96.38 281 ARG B N 1
ATOM 4617 C CA . ARG B 1 281 ? 11.195 28.859 -4.039 1 96.38 281 ARG B CA 1
ATOM 4618 C C . ARG B 1 281 ? 10.875 28.391 -5.457 1 96.38 281 ARG B C 1
ATOM 4620 O O . ARG B 1 281 ? 9.75 28.578 -5.934 1 96.38 281 ARG B O 1
ATOM 4627 N N . GLU B 1 282 ? 11.828 27.766 -6.086 1 94.69 282 GLU B N 1
ATOM 4628 C CA . GLU B 1 282 ? 11.609 27.281 -7.441 1 94.69 282 GLU B CA 1
ATOM 4629 C C . GLU B 1 282 ? 10.641 26.094 -7.453 1 94.69 282 GLU B C 1
ATOM 4631 O O . GLU B 1 282 ? 10.344 25.531 -6.406 1 94.69 282 GLU B O 1
ATOM 4636 N N . ARG B 1 283 ? 10.133 25.828 -8.672 1 95.19 283 ARG B N 1
ATOM 4637 C CA . ARG B 1 283 ? 9.141 24.781 -8.812 1 95.19 283 ARG B CA 1
ATOM 4638 C C . ARG B 1 283 ? 9.508 23.828 -9.938 1 95.19 283 ARG B C 1
ATOM 4640 O O . ARG B 1 283 ? 10.156 24.219 -10.914 1 95.19 283 ARG B O 1
ATOM 4647 N N . LEU B 1 284 ? 9.234 22.531 -9.719 1 93.75 284 LEU B N 1
ATOM 4648 C CA . LEU B 1 284 ? 9.352 21.5 -10.727 1 93.75 284 LEU B CA 1
ATOM 4649 C C . LEU B 1 284 ? 8.008 20.812 -10.961 1 93.75 284 LEU B C 1
ATOM 4651 O O . LEU B 1 284 ? 7.074 20.984 -10.172 1 93.75 284 LEU B O 1
ATOM 4655 N N . ILE B 1 285 ? 7.906 20.219 -12.141 1 92.81 285 ILE B N 1
ATOM 4656 C CA . ILE B 1 285 ? 6.734 19.406 -12.461 1 92.81 285 ILE B CA 1
ATOM 4657 C C . ILE B 1 285 ? 7.129 17.938 -12.539 1 92.81 285 ILE B C 1
ATOM 4659 O O . ILE B 1 285 ? 8.266 17.609 -12.875 1 92.81 285 ILE B O 1
ATOM 4663 N N . GLY B 1 286 ? 6.168 17.109 -12.125 1 95.44 286 GLY B N 1
ATOM 4664 C CA . GLY B 1 286 ? 6.406 15.688 -12.266 1 95.44 286 GLY B CA 1
ATOM 4665 C C . GLY B 1 286 ? 6.055 14.898 -11.016 1 95.44 286 GLY B C 1
ATOM 4666 O O . GLY B 1 286 ? 5.395 15.414 -10.117 1 95.44 286 GLY B O 1
ATOM 4667 N N . ARG B 1 287 ? 6.383 13.633 -11.047 1 96.56 287 ARG B N 1
ATOM 4668 C CA . ARG B 1 287 ? 6.199 12.703 -9.938 1 96.56 287 ARG B CA 1
ATOM 4669 C C . ARG B 1 287 ? 7.445 11.852 -9.727 1 96.56 287 ARG B C 1
ATOM 4671 O O . ARG B 1 287 ? 8.102 11.445 -10.688 1 96.56 287 ARG B O 1
ATOM 4678 N N . LEU B 1 288 ? 7.754 11.68 -8.484 1 96.44 288 LEU B N 1
ATOM 4679 C CA . LEU B 1 288 ? 8.898 10.844 -8.133 1 96.44 288 LEU B CA 1
ATOM 4680 C C . LEU B 1 288 ? 8.531 9.875 -7.004 1 96.44 288 LEU B C 1
ATOM 4682 O O . LEU B 1 288 ? 7.629 10.148 -6.215 1 96.44 288 LEU B O 1
ATOM 4686 N N . SER B 1 289 ? 9.297 8.75 -6.98 1 95.44 289 SER B N 1
ATOM 4687 C CA . SER B 1 289 ? 9.094 7.824 -5.875 1 95.44 289 SER B CA 1
ATOM 4688 C C . SER B 1 289 ? 9.422 8.477 -4.535 1 95.44 289 SER B C 1
ATOM 4690 O O . SER B 1 289 ? 10.461 9.125 -4.391 1 95.44 289 SER B O 1
ATOM 4692 N N . ALA B 1 290 ? 8.578 8.312 -3.607 1 97.06 290 ALA B N 1
ATOM 4693 C CA . ALA B 1 290 ? 8.703 8.953 -2.303 1 97.06 290 ALA B CA 1
ATOM 4694 C C . ALA B 1 290 ? 9.961 8.477 -1.58 1 97.06 290 ALA B C 1
ATOM 4696 O O . ALA B 1 290 ? 10.484 9.172 -0.705 1 97.06 290 ALA B O 1
ATOM 4697 N N . ASN B 1 291 ? 10.438 7.348 -1.978 1 94.31 291 ASN B N 1
ATOM 4698 C CA . ASN B 1 291 ? 11.555 6.754 -1.251 1 94.31 291 ASN B CA 1
ATOM 4699 C C . ASN B 1 291 ? 12.867 6.922 -2.006 1 94.31 291 ASN B C 1
ATOM 4701 O O . ASN B 1 291 ? 13.828 6.184 -1.77 1 94.31 291 ASN B O 1
ATOM 4705 N N . ASP B 1 292 ? 12.859 7.898 -2.936 1 92.88 292 ASP B N 1
ATOM 4706 C CA . ASP B 1 292 ? 14.055 8.117 -3.74 1 92.88 292 ASP B CA 1
ATOM 4707 C C . ASP B 1 292 ? 14.516 9.57 -3.662 1 92.88 292 ASP B C 1
ATOM 4709 O O . ASP B 1 292 ? 14.477 10.289 -4.66 1 92.88 292 ASP B O 1
ATOM 4713 N N . PRO B 1 293 ? 15.07 9.906 -2.531 1 94.94 293 PRO B N 1
ATOM 4714 C CA . PRO B 1 293 ? 15.523 11.297 -2.387 1 94.94 293 PRO B CA 1
ATOM 4715 C C . PRO B 1 293 ? 16.672 11.648 -3.328 1 94.94 293 PRO B C 1
ATOM 4717 O O . PRO B 1 293 ? 16.875 12.82 -3.662 1 94.94 293 PRO B O 1
ATOM 4720 N N . GLU B 1 294 ? 17.375 10.695 -3.803 1 92.38 294 GLU B N 1
ATOM 4721 C CA . GLU B 1 294 ? 18.484 10.938 -4.73 1 92.38 294 GLU B CA 1
ATOM 4722 C C . GLU B 1 294 ? 17.969 11.359 -6.102 1 92.38 294 GLU B C 1
ATOM 4724 O O . GLU B 1 294 ? 18.562 12.227 -6.75 1 92.38 294 GLU B O 1
ATOM 4729 N N . ALA B 1 295 ? 16.922 10.695 -6.457 1 92.62 295 ALA B N 1
ATOM 4730 C CA . ALA B 1 295 ? 16.344 11.07 -7.742 1 92.62 295 ALA B CA 1
ATOM 4731 C C . ALA B 1 295 ? 15.867 12.516 -7.727 1 92.62 295 ALA B C 1
ATOM 4733 O O . ALA B 1 295 ? 16.062 13.258 -8.695 1 92.62 295 ALA B O 1
ATOM 4734 N N . PHE B 1 296 ? 15.312 12.898 -6.641 1 95.62 296 PHE B N 1
ATOM 4735 C CA . PHE B 1 296 ? 14.844 14.273 -6.512 1 95.62 296 PHE B CA 1
ATOM 4736 C C . PHE B 1 296 ? 16.016 15.25 -6.527 1 95.62 296 PHE B C 1
ATOM 4738 O O . PHE B 1 296 ? 15.992 16.25 -7.254 1 95.62 296 PHE B O 1
ATOM 4745 N N . SER B 1 297 ? 16.984 14.938 -5.812 1 95.81 297 SER B N 1
ATOM 4746 C CA . SER B 1 297 ? 18.156 15.805 -5.758 1 95.81 297 SER B CA 1
ATOM 4747 C C . SER B 1 297 ? 18.828 15.922 -7.121 1 95.81 297 SER B C 1
ATOM 4749 O O . SER B 1 297 ? 19.25 17.016 -7.52 1 95.81 297 SER B O 1
ATOM 4751 N N . GLY B 1 298 ? 18.859 14.844 -7.801 1 94.19 298 GLY B N 1
ATOM 4752 C CA . GLY B 1 298 ? 19.406 14.867 -9.148 1 94.19 298 GLY B CA 1
ATOM 4753 C C . GLY B 1 298 ? 18.609 15.727 -10.102 1 94.19 298 GLY B C 1
ATOM 4754 O O . GLY B 1 298 ? 19.172 16.438 -10.93 1 94.19 298 GLY B O 1
ATOM 4755 N N . ALA B 1 299 ? 17.328 15.602 -9.953 1 94.62 299 ALA B N 1
ATOM 4756 C CA . ALA B 1 299 ? 16.453 16.406 -10.805 1 94.62 299 ALA B CA 1
ATOM 4757 C C . ALA B 1 299 ? 16.672 17.891 -10.562 1 94.62 299 ALA B C 1
ATOM 4759 O O . ALA B 1 299 ? 16.656 18.688 -11.5 1 94.62 299 ALA B O 1
ATOM 4760 N N . VAL B 1 300 ? 16.859 18.266 -9.367 1 95.25 300 VAL B N 1
ATOM 4761 C CA . VAL B 1 300 ? 17.078 19.672 -9.016 1 95.25 300 VAL B CA 1
ATOM 4762 C C . VAL B 1 300 ? 18.391 20.156 -9.617 1 95.25 300 VAL B C 1
ATOM 4764 O O . VAL B 1 300 ? 18.469 21.25 -10.18 1 95.25 300 VAL B O 1
ATOM 4767 N N . VAL B 1 301 ? 19.391 19.344 -9.547 1 93.12 301 VAL B N 1
ATOM 4768 C CA . VAL B 1 301 ? 20.688 19.688 -10.102 1 93.12 301 VAL B CA 1
ATOM 4769 C C . VAL B 1 301 ? 20.578 19.875 -11.609 1 93.12 301 VAL B C 1
ATOM 4771 O O . VAL B 1 301 ? 21.094 20.844 -12.164 1 93.12 301 VAL B O 1
ATOM 4774 N N . GLU B 1 302 ? 19.938 18.969 -12.18 1 92.94 302 GLU B N 1
ATOM 4775 C CA . GLU B 1 302 ? 19.812 19 -13.633 1 92.94 302 GLU B CA 1
ATOM 4776 C C . GLU B 1 302 ? 19 20.219 -14.094 1 92.94 302 GLU B C 1
ATOM 4778 O O . GLU B 1 302 ? 19.359 20.859 -15.086 1 92.94 302 GLU B O 1
ATOM 4783 N N . ALA B 1 303 ? 18.016 20.578 -13.375 1 93.81 303 ALA B N 1
ATOM 4784 C CA . ALA B 1 303 ? 17.094 21.609 -13.805 1 93.81 303 ALA B CA 1
ATOM 4785 C C . ALA B 1 303 ? 17.625 23 -13.484 1 93.81 303 ALA B C 1
ATOM 4787 O O . ALA B 1 303 ? 17.422 23.953 -14.242 1 93.81 303 ALA B O 1
ATOM 4788 N N . PHE B 1 304 ? 18.375 23.156 -12.398 1 93.62 304 PHE B N 1
ATOM 4789 C CA . PHE B 1 304 ? 18.672 24.5 -11.93 1 93.62 304 PHE B CA 1
ATOM 4790 C C . PHE B 1 304 ? 20.172 24.719 -11.805 1 93.62 304 PHE B C 1
ATOM 4792 O O . PHE B 1 304 ? 20.625 25.797 -11.43 1 93.62 304 PHE B O 1
ATOM 4799 N N . GLY B 1 305 ? 20.906 23.672 -12.125 1 91.5 305 GLY B N 1
ATOM 4800 C CA . GLY B 1 305 ? 22.359 23.797 -12.023 1 91.5 305 GLY B CA 1
ATOM 4801 C C . GLY B 1 305 ? 22.844 23.953 -10.594 1 91.5 305 GLY B C 1
ATOM 4802 O O . GLY B 1 305 ? 23.797 24.703 -10.328 1 91.5 305 GLY B O 1
ATOM 4803 N N . ALA B 1 306 ? 22.234 23.266 -9.727 1 92.88 306 ALA B N 1
ATOM 4804 C CA . ALA B 1 306 ? 22.578 23.359 -8.305 1 92.88 306 ALA B CA 1
ATOM 4805 C C . ALA B 1 306 ? 23.734 22.438 -7.953 1 92.88 306 ALA B C 1
ATOM 4807 O O . ALA B 1 306 ? 24.062 21.531 -8.719 1 92.88 306 ALA B O 1
ATOM 4808 N N . ASN B 1 307 ? 24.391 22.797 -6.875 1 93.44 307 ASN B N 1
ATOM 4809 C CA . ASN B 1 307 ? 25.422 21.922 -6.332 1 93.44 307 ASN B CA 1
ATOM 4810 C C . ASN B 1 307 ? 24.875 21 -5.246 1 93.44 307 ASN B C 1
ATOM 4812 O O . ASN B 1 307 ? 24 21.406 -4.473 1 93.44 307 ASN B O 1
ATOM 4816 N N . ILE B 1 308 ? 25.438 19.828 -5.227 1 93.81 308 ILE B N 1
ATOM 4817 C CA . ILE B 1 308 ? 24.953 18.859 -4.258 1 93.81 308 ILE B CA 1
ATOM 4818 C C . ILE B 1 308 ? 26.125 18.344 -3.414 1 93.81 308 ILE B C 1
ATOM 4820 O O . ILE B 1 308 ? 27.203 18.094 -3.934 1 93.81 308 ILE B O 1
ATOM 4824 N N . HIS B 1 309 ? 25.938 18.328 -2.135 1 93.56 309 HIS B N 1
ATOM 4825 C CA . HIS B 1 309 ? 26.844 17.672 -1.19 1 93.56 309 HIS B CA 1
ATOM 4826 C C . HIS B 1 309 ? 26.125 16.578 -0.402 1 93.56 309 HIS B C 1
ATOM 4828 O O . HIS B 1 309 ? 25.188 16.875 0.347 1 93.56 309 HIS B O 1
ATOM 4834 N N . LYS B 1 310 ? 26.625 15.367 -0.533 1 93.31 310 LYS B N 1
ATOM 4835 C CA . LYS B 1 310 ? 25.953 14.242 0.116 1 93.31 310 LYS B CA 1
ATOM 4836 C C . LYS B 1 310 ? 26.734 13.781 1.349 1 93.31 310 LYS B C 1
ATOM 4838 O O . LYS B 1 310 ? 27.953 13.656 1.308 1 93.31 310 LYS B O 1
ATOM 4843 N N . THR B 1 311 ? 26.031 13.648 2.416 1 91.94 311 THR B N 1
ATOM 4844 C CA . THR B 1 311 ? 26.562 13.031 3.631 1 91.94 311 THR B CA 1
ATOM 4845 C C . THR B 1 311 ? 25.781 11.766 3.969 1 91.94 311 THR B C 1
ATOM 4847 O O . THR B 1 311 ? 24.906 11.344 3.203 1 91.94 311 THR B O 1
ATOM 4850 N N . ASP B 1 312 ? 26.125 11.117 5.07 1 88.62 312 ASP B N 1
ATOM 4851 C CA . ASP B 1 312 ? 25.453 9.891 5.492 1 88.62 312 ASP B CA 1
ATOM 4852 C C . ASP B 1 312 ? 24.047 10.188 5.992 1 88.62 312 ASP B C 1
ATOM 4854 O O . ASP B 1 312 ? 23.188 9.289 6.027 1 88.62 312 ASP B O 1
ATOM 4858 N N . LYS B 1 313 ? 23.844 11.414 6.273 1 92.12 313 LYS B N 1
ATOM 4859 C CA . LYS B 1 313 ? 22.578 11.711 6.93 1 92.12 313 LYS B CA 1
ATOM 4860 C C . LYS B 1 313 ? 21.766 12.711 6.117 1 92.12 313 LYS B C 1
ATOM 4862 O O . LYS B 1 313 ? 20.562 12.891 6.355 1 92.12 313 LYS B O 1
ATOM 4867 N N . ALA B 1 314 ? 22.516 13.367 5.133 1 95.88 314 ALA B N 1
ATOM 4868 C CA . ALA B 1 314 ? 21.781 14.445 4.473 1 95.88 314 ALA B CA 1
ATOM 4869 C C . ALA B 1 314 ? 22.312 14.688 3.061 1 95.88 314 ALA B C 1
ATOM 4871 O O . ALA B 1 314 ? 23.469 14.344 2.756 1 95.88 314 ALA B O 1
ATOM 4872 N N . ILE B 1 315 ? 21.422 15.172 2.25 1 96.44 315 ILE B N 1
ATOM 4873 C CA . ILE B 1 315 ? 21.766 15.711 0.937 1 96.44 315 ILE B CA 1
ATOM 4874 C C . ILE B 1 315 ? 21.594 17.219 0.943 1 96.44 315 ILE B C 1
ATOM 4876 O O . ILE B 1 315 ? 20.469 17.734 1.019 1 96.44 315 ILE B O 1
ATOM 4880 N N . LEU B 1 316 ? 22.672 17.891 0.878 1 96.62 316 LEU B N 1
ATOM 4881 C CA . LEU B 1 316 ? 22.656 19.359 0.871 1 96.62 316 LEU B CA 1
ATOM 4882 C C . LEU B 1 316 ? 22.656 19.891 -0.557 1 96.62 316 LEU B C 1
ATOM 4884 O O . LEU B 1 316 ? 23.547 19.562 -1.344 1 96.62 316 LEU B O 1
ATOM 4888 N N . ILE B 1 317 ? 21.656 20.719 -0.812 1 95.62 317 ILE B N 1
ATOM 4889 C CA . ILE B 1 317 ? 21.547 21.281 -2.154 1 95.62 317 ILE B CA 1
ATOM 4890 C C . ILE B 1 317 ? 21.719 22.797 -2.098 1 95.62 317 ILE B C 1
ATOM 4892 O O . ILE B 1 317 ? 20.969 23.484 -1.397 1 95.62 317 ILE B O 1
ATOM 4896 N N . GLY B 1 318 ? 22.688 23.234 -2.748 1 92 318 GLY B N 1
ATOM 4897 C CA . GLY B 1 318 ? 22.953 24.656 -2.797 1 92 318 GLY B CA 1
ATOM 4898 C C . GLY B 1 318 ? 23.047 25.203 -4.211 1 92 318 GLY B C 1
ATOM 4899 O O . GLY B 1 318 ? 22.953 24.438 -5.18 1 92 318 GLY B O 1
ATOM 4900 N N . LYS B 1 319 ? 22.953 26.547 -4.301 1 81.31 319 LYS B N 1
ATOM 4901 C CA . LYS B 1 319 ? 23.141 27.203 -5.598 1 81.31 319 LYS B CA 1
ATOM 4902 C C . LYS B 1 319 ? 24.578 27.125 -6.062 1 81.31 319 LYS B C 1
ATOM 4904 O O . LYS B 1 319 ? 25.5 27.031 -5.242 1 81.31 319 LYS B O 1
ATOM 4909 N N . LYS B 1 320 ? 24.578 26.812 -7.492 1 71.12 320 LYS B N 1
ATOM 4910 C CA . LYS B 1 320 ? 25.938 26.969 -8.016 1 71.12 320 LYS B CA 1
ATOM 4911 C C . LYS B 1 320 ? 26.438 28.391 -7.777 1 71.12 320 LYS B C 1
ATOM 4913 O O . LYS B 1 320 ? 25.672 29.344 -7.84 1 71.12 320 LYS B O 1
ATOM 4918 N N . LYS B 1 321 ? 27.656 28.672 -7.156 1 53.34 321 LYS B N 1
ATOM 4919 C CA . LYS B 1 321 ? 28.328 29.953 -7.215 1 53.34 321 LYS B CA 1
ATOM 4920 C C . LYS B 1 321 ? 28.516 30.406 -8.656 1 53.34 321 LYS B C 1
ATOM 4922 O O . LYS B 1 321 ? 28.703 29.594 -9.555 1 53.34 321 LYS B O 1
#